Protein AF-0000000071358044 (afdb_homodimer)

Foldseek 3Di:
DDDPVNLVLLQVLLDVVSCVVVQKFKAAALQQVVLLLVFPWAWAEKEFAPVQCVVPVVSVVPDPYDYHYDQQVSRCSRDVDVTGHTIMIMTGHDDADDDAWDALAEEEEEAQAADLLLLLLLLLLCVVLVHAEYEYEPNHHDCRNRSSSVNVSSSSRRHHYDYDHVLVSLVVHPFAEEFEDQPFAELVPDDDDSTYYYYWYYQPPTNDPSCVVSHRGYYYHDDDDDDPDDGRSVRSNVNSVSSSVNVD/DDDPVNLVLLQVLLDVVSCVVVQKFKAAALQQVVLLLVFPWAWAEKEFAPVQCVVPVVSVVPDPYDYHYDQQVSRCSRDVDVTGHTIMIMTGHDDADDDAWDALAEEEEEAQAADLLLLLLLLLLCVVLVHAEYEYEPNHHDCRNRSSSVNVSSSSRRHHYDYDHVLVSLVVHPFAEEFEDQPFAELVPDDDDSTYYYYWYYQPPTNDPSCVVSHRGYYYHDDDDDDPDDGRSVRSNVNSVSSSVNVD

Structure (mmCIF, N/CA/C/O backbone):
data_AF-0000000071358044-model_v1
#
loop_
_entity.id
_entity.type
_entity.pdbx_description
1 polymer 'RNA methyltransferase'
#
loop_
_atom_site.group_PDB
_atom_site.id
_atom_site.type_symbol
_atom_site.label_atom_id
_atom_site.label_alt_id
_atom_site.label_comp_id
_atom_site.label_asym_id
_atom_site.label_entity_id
_atom_site.label_seq_id
_atom_site.pdbx_PDB_ins_code
_atom_site.Cartn_x
_atom_site.Cartn_y
_atom_site.Cartn_z
_atom_site.occupancy
_atom_site.B_iso_or_equiv
_atom_site.auth_seq_id
_atom_site.auth_comp_id
_atom_site.auth_asym_id
_atom_site.auth_atom_id
_atom_site.pdbx_PDB_model_num
ATOM 1 N N . MET A 1 1 ? 28.906 -25.094 -10.055 1 70.31 1 MET A N 1
ATOM 2 C CA . MET A 1 1 ? 28.953 -23.656 -10.305 1 70.31 1 MET A CA 1
ATOM 3 C C . MET A 1 1 ? 27.906 -23.266 -11.352 1 70.31 1 MET A C 1
ATOM 5 O O . MET A 1 1 ? 27.672 -23.984 -12.32 1 70.31 1 MET A O 1
ATOM 9 N N . ILE A 1 2 ? 27.078 -22.25 -11.047 1 87.25 2 ILE A N 1
ATOM 10 C CA . ILE A 1 2 ? 26.047 -21.797 -11.984 1 87.25 2 ILE A CA 1
ATOM 11 C C . ILE A 1 2 ? 26.719 -21.203 -13.227 1 87.25 2 ILE A C 1
ATOM 13 O O . ILE A 1 2 ? 27.641 -20.406 -13.109 1 87.25 2 ILE A O 1
ATOM 17 N N . SER A 1 3 ? 26.312 -21.625 -14.375 1 88.81 3 SER A N 1
ATOM 18 C CA . SER A 1 3 ? 26.922 -21.141 -15.609 1 88.81 3 SER A CA 1
ATOM 19 C C . SER A 1 3 ? 26.594 -19.672 -15.836 1 88.81 3 SER A C 1
ATOM 21 O O . SER A 1 3 ? 25.562 -19.172 -15.383 1 88.81 3 SER A O 1
ATOM 23 N N . LYS A 1 4 ? 27.5 -18.938 -16.516 1 89.81 4 LYS A N 1
ATOM 24 C CA . LYS A 1 4 ? 27.297 -17.547 -16.875 1 89.81 4 LYS A CA 1
ATOM 25 C C . LYS A 1 4 ? 26.047 -17.391 -17.75 1 89.81 4 LYS A C 1
ATOM 27 O O . LYS A 1 4 ? 25.328 -16.406 -17.656 1 89.81 4 LYS A O 1
ATOM 32 N N . ASN A 1 5 ? 25.844 -18.406 -18.562 1 92.31 5 ASN A N 1
ATOM 33 C CA . ASN A 1 5 ? 24.703 -18.391 -19.453 1 92.31 5 ASN A CA 1
ATOM 34 C C . ASN A 1 5 ? 23.391 -18.453 -18.688 1 92.31 5 ASN A C 1
ATOM 36 O O . ASN A 1 5 ? 22.422 -17.766 -19.031 1 92.31 5 ASN A O 1
ATOM 40 N N . THR A 1 6 ? 23.344 -19.281 -17.75 1 92.56 6 THR A N 1
ATOM 41 C CA . THR A 1 6 ? 22.141 -19.391 -16.922 1 92.56 6 THR A CA 1
ATOM 42 C C . THR A 1 6 ? 21.859 -18.078 -16.203 1 92.56 6 THR A C 1
ATOM 44 O O . THR A 1 6 ? 20.719 -17.625 -16.172 1 92.56 6 THR A O 1
ATOM 47 N N . LEU A 1 7 ? 22.906 -17.484 -15.703 1 94.25 7 LEU A N 1
ATOM 48 C CA . LEU A 1 7 ? 22.766 -16.203 -15.016 1 94.25 7 LEU A CA 1
ATOM 49 C C . LEU A 1 7 ? 22.266 -15.125 -15.961 1 94.25 7 LEU A C 1
ATOM 51 O O . LEU A 1 7 ? 21.391 -14.336 -15.609 1 94.25 7 LEU A O 1
ATOM 55 N N . LYS A 1 8 ? 22.844 -15.062 -17.141 1 94.69 8 LYS A N 1
ATOM 56 C CA . LYS A 1 8 ? 22.422 -14.094 -18.141 1 94.69 8 LYS A CA 1
ATOM 57 C C . LYS A 1 8 ? 20.969 -14.32 -18.562 1 94.69 8 LYS A C 1
ATOM 59 O O . LYS A 1 8 ? 20.234 -13.359 -18.766 1 94.69 8 LYS A O 1
ATOM 64 N N . PHE A 1 9 ? 20.688 -15.578 -18.703 1 96.56 9 PHE A N 1
ATOM 65 C CA . PHE A 1 9 ? 19.328 -15.938 -19.031 1 96.56 9 PHE A CA 1
ATOM 66 C C . PHE A 1 9 ? 18.359 -15.406 -17.984 1 96.56 9 PHE A C 1
ATOM 68 O O . PHE A 1 9 ? 17.391 -14.719 -18.328 1 96.56 9 PHE A O 1
ATOM 75 N N . ILE A 1 10 ? 18.609 -15.617 -16.734 1 96.94 10 ILE A N 1
ATOM 76 C CA . ILE A 1 10 ? 17.734 -15.203 -15.648 1 96.94 10 ILE A CA 1
ATOM 77 C C . ILE A 1 10 ? 17.656 -13.68 -15.602 1 96.94 10 ILE A C 1
ATOM 79 O O . ILE A 1 10 ? 16.578 -13.109 -15.445 1 96.94 10 ILE A O 1
ATOM 83 N N . LYS A 1 11 ? 18.75 -13.055 -15.797 1 96.06 11 LYS A N 1
ATOM 84 C CA . LYS A 1 11 ? 18.812 -11.602 -15.797 1 96.06 11 LYS A CA 1
ATOM 85 C C . LYS A 1 11 ? 17.938 -11.023 -16.922 1 96.06 11 LYS A C 1
ATOM 87 O O . LYS A 1 11 ? 17.297 -9.992 -16.734 1 96.06 11 LYS A O 1
ATOM 92 N N . SER A 1 12 ? 17.922 -11.695 -18.047 1 97.62 12 SER A N 1
ATOM 93 C CA . SER A 1 12 ? 17.141 -11.211 -19.188 1 97.62 12 SER A CA 1
ATOM 94 C C . SER A 1 12 ? 15.641 -11.227 -18.891 1 97.62 12 SER A C 1
ATOM 96 O O . SER A 1 12 ? 14.883 -10.445 -19.453 1 97.62 12 SER A O 1
ATOM 98 N N . LEU A 1 13 ? 15.203 -12.094 -17.984 1 98.25 13 LEU A N 1
ATOM 99 C CA . LEU A 1 13 ? 13.789 -12.266 -17.656 1 98.25 13 LEU A CA 1
ATOM 100 C C . LEU A 1 13 ? 13.273 -11.07 -16.859 1 98.25 13 LEU A C 1
ATOM 102 O O . LEU A 1 13 ? 12.07 -10.969 -16.594 1 98.25 13 LEU A O 1
ATOM 106 N N . GLN A 1 14 ? 14.125 -10.148 -16.453 1 97.5 14 GLN A N 1
ATOM 107 C CA . GLN A 1 14 ? 13.695 -8.906 -15.82 1 97.5 14 GLN A CA 1
ATOM 108 C C . GLN A 1 14 ? 12.914 -8.039 -16.797 1 97.5 14 GLN A C 1
ATOM 110 O O . GLN A 1 14 ? 12.102 -7.207 -16.375 1 97.5 14 GLN A O 1
ATOM 115 N N . GLN A 1 15 ? 13.195 -8.297 -18.094 1 97.25 15 GLN A N 1
ATOM 116 C CA . GLN A 1 15 ? 12.523 -7.531 -19.141 1 97.25 15 GLN A CA 1
ATOM 117 C C . GLN A 1 15 ? 11.297 -8.281 -19.656 1 97.25 15 GLN A C 1
ATOM 119 O O . GLN A 1 15 ? 11.375 -9.469 -19.969 1 97.25 15 GLN A O 1
ATOM 124 N N . LYS A 1 16 ? 10.266 -7.609 -19.766 1 97 16 LYS A N 1
ATOM 125 C CA . LYS A 1 16 ? 9 -8.195 -20.203 1 97 16 LYS A CA 1
ATOM 126 C C . LYS A 1 16 ? 9.172 -8.906 -21.547 1 97 16 LYS A C 1
ATOM 128 O O . LYS A 1 16 ? 8.648 -10.008 -21.734 1 97 16 LYS A O 1
ATOM 133 N N . LYS A 1 17 ? 9.852 -8.273 -22.422 1 97.31 17 LYS A N 1
ATOM 134 C CA . LYS A 1 17 ? 10.047 -8.812 -23.766 1 97.31 17 LYS A CA 1
ATOM 135 C C . LYS A 1 17 ? 10.648 -10.219 -23.703 1 97.31 17 LYS A C 1
ATOM 137 O O . LYS A 1 17 ? 10.234 -11.102 -24.469 1 97.31 17 LYS A O 1
ATOM 142 N N . PHE A 1 18 ? 11.586 -10.453 -22.875 1 98.19 18 PHE A N 1
ATOM 143 C CA . PHE A 1 18 ? 12.258 -11.742 -22.797 1 98.19 18 PHE A CA 1
ATOM 144 C C . PHE A 1 18 ? 11.406 -12.758 -22.062 1 98.19 18 PHE A C 1
ATOM 146 O O . PHE A 1 18 ? 11.438 -13.953 -22.359 1 98.19 18 PHE A O 1
ATOM 153 N N . ARG A 1 19 ? 10.625 -12.328 -21.047 1 98.38 19 ARG A N 1
ATOM 154 C CA . ARG A 1 19 ? 9.688 -13.242 -20.406 1 98.38 19 ARG A CA 1
ATOM 155 C C . ARG A 1 19 ? 8.695 -13.812 -21.422 1 98.38 19 ARG A C 1
ATOM 157 O O . ARG A 1 19 ? 8.414 -15.016 -21.406 1 98.38 19 ARG A O 1
ATOM 164 N N . LYS A 1 20 ? 8.195 -12.953 -22.234 1 96.88 20 LYS A N 1
ATOM 165 C CA . LYS A 1 20 ? 7.25 -13.391 -23.266 1 96.88 20 LYS A CA 1
ATOM 166 C C . LYS A 1 20 ? 7.914 -14.32 -24.266 1 96.88 20 LYS A C 1
ATOM 168 O O . LYS A 1 20 ? 7.355 -15.359 -24.625 1 96.88 20 LYS A O 1
ATOM 173 N N . LEU A 1 21 ? 9.125 -13.906 -24.734 1 97.81 21 LEU A N 1
ATOM 174 C CA . LEU A 1 21 ? 9.867 -14.68 -25.719 1 97.81 21 LEU A CA 1
ATOM 175 C C . LEU A 1 21 ? 10.18 -16.078 -25.203 1 97.81 21 LEU A C 1
ATOM 177 O O . LEU A 1 21 ? 9.984 -17.062 -25.906 1 97.81 21 LEU A O 1
ATOM 181 N N . GLU A 1 22 ? 10.656 -16.172 -23.984 1 97.75 22 GLU A N 1
ATOM 182 C CA . GLU A 1 22 ? 11.117 -17.422 -23.406 1 97.75 22 GLU A CA 1
ATOM 183 C C . GLU A 1 22 ? 9.984 -18.172 -22.688 1 97.75 22 GLU A C 1
ATOM 185 O O . GLU A 1 22 ? 10.148 -19.312 -22.281 1 97.75 22 GLU A O 1
ATOM 190 N N . ARG A 1 23 ? 8.867 -17.484 -22.531 1 98.12 23 ARG A N 1
ATOM 191 C CA . ARG A 1 23 ? 7.727 -18 -21.766 1 98.12 23 ARG A CA 1
ATOM 192 C C . ARG A 1 23 ? 8.156 -18.469 -20.391 1 98.12 23 ARG A C 1
ATOM 194 O O . ARG A 1 23 ? 7.844 -19.578 -19.969 1 98.12 23 ARG A O 1
ATOM 201 N N . ALA A 1 24 ? 8.883 -17.547 -19.75 1 98.62 24 ALA A N 1
ATOM 202 C CA . ALA A 1 24 ? 9.438 -17.859 -18.438 1 98.62 24 ALA A CA 1
ATOM 203 C C . ALA A 1 24 ? 9.547 -16.594 -17.578 1 98.62 24 ALA A C 1
ATOM 205 O O . ALA A 1 24 ? 9.602 -15.484 -18.109 1 98.62 24 ALA A O 1
ATOM 206 N N . PHE A 1 25 ? 9.508 -16.797 -16.297 1 98.75 25 PHE A N 1
ATOM 207 C CA . PHE A 1 25 ? 9.719 -15.734 -15.328 1 98.75 25 PHE A CA 1
ATOM 208 C C . PHE A 1 25 ? 10.477 -16.266 -14.109 1 98.75 25 PHE A C 1
ATOM 210 O O . PHE A 1 25 ? 10.75 -17.453 -14.016 1 98.75 25 PHE A O 1
ATOM 217 N N . PHE A 1 26 ? 10.898 -15.383 -13.242 1 98.62 26 PHE A N 1
ATOM 218 C CA . PHE A 1 26 ? 11.57 -15.852 -12.031 1 98.62 26 PHE A CA 1
ATOM 219 C C . PHE A 1 26 ? 11 -15.172 -10.797 1 98.62 26 PHE A C 1
ATOM 221 O O . PHE A 1 26 ? 10.391 -14.102 -10.891 1 98.62 26 PHE A O 1
ATOM 228 N N . VAL A 1 27 ? 11.117 -15.82 -9.68 1 98.75 27 VAL A N 1
ATOM 229 C CA . VAL A 1 27 ? 10.836 -15.258 -8.367 1 98.75 27 VAL A CA 1
ATOM 230 C C . VAL A 1 27 ? 12.055 -15.422 -7.461 1 98.75 27 VAL A C 1
ATOM 232 O O . VAL A 1 27 ? 12.906 -16.281 -7.699 1 98.75 27 VAL A O 1
ATOM 235 N N . GLU A 1 28 ? 12.125 -14.602 -6.551 1 98.44 28 GLU A N 1
ATOM 236 C CA . GLU A 1 28 ? 13.297 -14.617 -5.684 1 98.44 28 GLU A CA 1
ATOM 237 C C . GLU A 1 28 ? 12.914 -14.367 -4.23 1 98.44 28 GLU A C 1
ATOM 239 O O . GLU A 1 28 ? 11.836 -13.836 -3.951 1 98.44 28 GLU A O 1
ATOM 244 N N . GLY A 1 29 ? 13.797 -14.766 -3.309 1 98 29 GLY A N 1
ATOM 245 C CA . GLY A 1 29 ? 13.555 -14.672 -1.878 1 98 29 GLY A CA 1
ATOM 246 C C . GLY A 1 29 ? 12.906 -15.914 -1.302 1 98 29 GLY A C 1
ATOM 247 O O . GLY A 1 29 ? 12.203 -16.641 -2.01 1 98 29 GLY A O 1
ATOM 248 N N . SER A 1 30 ? 13.062 -16.141 -0.048 1 97.5 30 SER A N 1
ATOM 249 C CA . SER A 1 30 ? 12.617 -17.359 0.609 1 97.5 30 SER A CA 1
ATOM 250 C C . SER A 1 30 ? 11.109 -17.547 0.464 1 97.5 30 SER A C 1
ATOM 252 O O . SER A 1 30 ? 10.641 -18.609 0.072 1 97.5 30 SER A O 1
ATOM 254 N N . LYS A 1 31 ? 10.32 -16.547 0.638 1 96.38 31 LYS A N 1
ATOM 255 C CA . LYS A 1 31 ? 8.867 -16.656 0.648 1 96.38 31 LYS A CA 1
ATOM 256 C C . LYS A 1 31 ? 8.328 -16.984 -0.738 1 96.38 31 LYS A C 1
ATOM 258 O O . LYS A 1 31 ? 7.629 -18 -0.909 1 96.38 31 LYS A O 1
ATOM 263 N N . ASN A 1 32 ? 8.68 -16.188 -1.739 1 98.38 32 ASN A N 1
ATOM 264 C CA . ASN A 1 32 ? 8.164 -16.375 -3.088 1 98.38 32 ASN A CA 1
ATOM 265 C C . ASN A 1 32 ? 8.625 -17.703 -3.682 1 98.38 32 ASN A C 1
ATOM 267 O O . ASN A 1 32 ? 7.844 -18.406 -4.332 1 98.38 32 ASN A O 1
ATOM 271 N N . VAL A 1 33 ? 9.859 -18.094 -3.41 1 98.5 33 VAL A N 1
ATOM 272 C CA . VAL A 1 33 ? 10.398 -19.328 -3.961 1 98.5 33 VAL A CA 1
ATOM 273 C C . VAL A 1 33 ? 9.719 -20.531 -3.295 1 98.5 33 VAL A C 1
ATOM 275 O O . VAL A 1 33 ? 9.305 -21.469 -3.973 1 98.5 33 VAL A O 1
ATOM 278 N N . THR A 1 34 ? 9.594 -20.469 -1.967 1 97.94 34 THR A N 1
ATOM 279 C CA . THR A 1 34 ? 8.961 -21.578 -1.256 1 97.94 34 THR A CA 1
ATOM 280 C C . THR A 1 34 ? 7.516 -21.766 -1.713 1 97.94 34 THR A C 1
ATOM 282 O O . THR A 1 34 ? 7.07 -22.891 -1.938 1 97.94 34 THR A O 1
ATOM 285 N N . GLU A 1 35 ? 6.812 -20.703 -1.935 1 97.81 35 GLU A N 1
ATOM 286 C CA . GLU A 1 35 ? 5.414 -20.766 -2.338 1 97.81 35 GLU A CA 1
ATOM 287 C C . GLU A 1 35 ? 5.27 -21.328 -3.748 1 97.81 35 GLU A C 1
ATOM 289 O O . GLU A 1 35 ? 4.375 -22.141 -4.012 1 97.81 35 GLU A O 1
ATOM 294 N N . ILE A 1 36 ? 6.145 -20.906 -4.645 1 98 36 ILE A N 1
ATOM 295 C CA . ILE A 1 36 ? 5.988 -21.375 -6.012 1 98 36 ILE A CA 1
ATOM 296 C C . ILE A 1 36 ? 6.34 -22.859 -6.094 1 98 36 ILE A C 1
ATOM 298 O O . ILE A 1 36 ? 5.734 -23.609 -6.863 1 98 36 ILE A O 1
ATOM 302 N N . LEU A 1 37 ? 7.27 -23.312 -5.266 1 97.44 37 LEU A N 1
ATOM 303 C CA . LEU A 1 37 ? 7.664 -24.719 -5.262 1 97.44 37 LEU A CA 1
ATOM 304 C C . LEU A 1 37 ? 6.52 -25.609 -4.773 1 97.44 37 LEU A C 1
ATOM 306 O O . LEU A 1 37 ? 6.469 -26.797 -5.094 1 97.44 37 LEU A O 1
ATOM 310 N N . LYS A 1 38 ? 5.617 -25.016 -4.012 1 96.19 38 LYS A N 1
ATOM 311 C CA . LYS A 1 38 ? 4.473 -25.75 -3.48 1 96.19 38 LYS A CA 1
ATOM 312 C C . LYS A 1 38 ? 3.252 -25.594 -4.383 1 96.19 38 LYS A C 1
ATOM 314 O O . LYS A 1 38 ? 2.188 -26.156 -4.098 1 96.19 38 LYS A O 1
ATOM 319 N N . SER A 1 39 ? 3.381 -24.891 -5.379 1 96.62 39 SER A N 1
ATOM 320 C CA . SER A 1 39 ? 2.264 -24.562 -6.258 1 96.62 39 SER A CA 1
ATOM 321 C C . SER A 1 39 ? 2.242 -25.484 -7.48 1 96.62 39 SER A C 1
ATOM 323 O O . SER A 1 39 ? 2.994 -26.453 -7.551 1 96.62 39 SER A O 1
ATOM 325 N N . ASP A 1 40 ? 1.363 -25.125 -8.453 1 95.69 40 ASP A N 1
ATOM 326 C CA . ASP A 1 40 ? 1.247 -25.938 -9.656 1 95.69 40 ASP A CA 1
ATOM 327 C C . ASP A 1 40 ? 2.037 -25.328 -10.812 1 95.69 40 ASP A C 1
ATOM 329 O O . ASP A 1 40 ? 1.922 -25.781 -11.953 1 95.69 40 ASP A O 1
ATOM 333 N N . PHE A 1 41 ? 2.836 -24.328 -10.508 1 97.31 41 PHE A N 1
ATOM 334 C CA . PHE A 1 41 ? 3.729 -23.797 -11.531 1 97.31 41 PHE A CA 1
ATOM 335 C C . PHE A 1 41 ? 4.801 -24.812 -11.891 1 97.31 41 PHE A C 1
ATOM 337 O O . PHE A 1 41 ? 5.285 -25.547 -11.023 1 97.31 41 PHE A O 1
ATOM 344 N N . LYS A 1 42 ? 5.16 -24.812 -13.109 1 96.94 42 LYS A N 1
ATOM 345 C CA . LYS A 1 42 ? 6.277 -25.656 -13.531 1 96.94 42 LYS A CA 1
ATOM 346 C C . LYS A 1 42 ? 7.609 -24.938 -13.344 1 96.94 42 LYS A C 1
ATOM 348 O O . LYS A 1 42 ? 7.984 -24.094 -14.164 1 96.94 42 LYS A O 1
ATOM 353 N N . VAL A 1 43 ? 8.328 -25.312 -12.359 1 97.44 43 VAL A N 1
ATOM 354 C CA . VAL A 1 43 ? 9.633 -24.719 -12.07 1 97.44 43 VAL A CA 1
ATOM 355 C C . VAL A 1 43 ? 10.711 -25.438 -12.875 1 97.44 43 VAL A C 1
ATOM 357 O O . VAL A 1 43 ? 10.781 -26.672 -12.859 1 97.44 43 VAL A O 1
ATOM 360 N N . THR A 1 44 ? 11.547 -24.656 -13.562 1 95.75 44 THR A N 1
ATOM 361 C CA . THR A 1 44 ? 12.547 -25.266 -14.438 1 95.75 44 THR A CA 1
ATOM 362 C C . THR A 1 44 ? 13.938 -25.188 -13.797 1 95.75 44 THR A C 1
ATOM 364 O O . THR A 1 44 ? 14.781 -26.047 -14.039 1 95.75 44 THR A O 1
ATOM 367 N N . HIS A 1 45 ? 14.25 -24.125 -13.094 1 95.44 45 HIS A N 1
ATOM 368 C CA . HIS A 1 45 ? 15.523 -23.938 -12.406 1 95.44 45 HIS A CA 1
ATOM 369 C C . HIS A 1 45 ? 15.312 -23.422 -10.984 1 95.44 45 HIS A C 1
ATOM 371 O O . HIS A 1 45 ? 14.414 -22.609 -10.734 1 95.44 45 HIS A O 1
ATOM 377 N N . LEU A 1 46 ? 16.094 -23.969 -10.117 1 97.56 46 LEU A N 1
ATOM 378 C CA . LEU A 1 46 ? 16.156 -23.469 -8.75 1 97.56 46 LEU A CA 1
ATOM 379 C C . LEU A 1 46 ? 17.594 -23.188 -8.336 1 97.56 46 LEU A C 1
ATOM 381 O O . LEU A 1 46 ? 18.422 -24.094 -8.305 1 97.56 46 LEU A O 1
ATOM 385 N N . LEU A 1 47 ? 17.891 -21.953 -8.156 1 98.06 47 LEU A N 1
ATOM 386 C CA . LEU A 1 47 ? 19.141 -21.531 -7.559 1 98.06 47 LEU A CA 1
ATOM 387 C C . LEU A 1 47 ? 18.969 -21.25 -6.07 1 98.06 47 LEU A C 1
ATOM 389 O O . LEU A 1 47 ? 18.109 -20.438 -5.68 1 98.06 47 LEU A O 1
ATOM 393 N N . ALA A 1 48 ? 19.766 -21.906 -5.234 1 98.12 48 ALA A N 1
ATOM 394 C CA . ALA A 1 48 ? 19.531 -21.75 -3.801 1 98.12 48 ALA A CA 1
ATOM 395 C C . ALA A 1 48 ? 20.844 -21.812 -3.021 1 98.12 48 ALA A C 1
ATOM 397 O O . ALA A 1 48 ? 21.781 -22.5 -3.432 1 98.12 48 ALA A O 1
ATOM 398 N N . THR A 1 49 ? 20.844 -21.125 -1.961 1 98.25 49 THR A N 1
ATOM 399 C CA . THR A 1 49 ? 22 -21.203 -1.063 1 98.25 49 THR A CA 1
ATOM 400 C C . THR A 1 49 ? 21.984 -22.5 -0.282 1 98.25 49 THR A C 1
ATOM 402 O O . THR A 1 49 ? 20.953 -23.156 -0.155 1 98.25 49 THR A O 1
ATOM 405 N N . GLU A 1 50 ? 23.156 -22.75 0.217 1 97.31 50 GLU A N 1
ATOM 406 C CA . GLU A 1 50 ? 23.266 -23.938 1.066 1 97.31 50 GLU A CA 1
ATOM 407 C C . GLU A 1 50 ? 22.328 -23.844 2.27 1 97.31 50 GLU A C 1
ATOM 409 O O . GLU A 1 50 ? 21.703 -24.828 2.66 1 97.31 50 GLU A O 1
ATOM 414 N N . LYS A 1 51 ? 22.25 -22.719 2.826 1 97.69 51 LYS A N 1
ATOM 415 C CA . LYS A 1 51 ? 21.391 -22.484 3.98 1 97.69 51 LYS A CA 1
ATOM 416 C C . LYS A 1 51 ? 19.938 -22.766 3.646 1 97.69 51 LYS A C 1
ATOM 418 O O . LYS A 1 51 ? 19.25 -23.484 4.387 1 97.69 51 LYS A O 1
ATOM 423 N N . TYR A 1 52 ? 19.469 -22.312 2.594 1 98.12 52 TYR A N 1
ATOM 424 C CA . TYR A 1 52 ? 18.078 -22.531 2.168 1 98.12 52 TYR A CA 1
ATOM 425 C C . TYR A 1 52 ? 17.812 -24 1.903 1 98.12 52 TYR A C 1
ATOM 427 O O . TYR A 1 52 ? 16.766 -24.531 2.312 1 98.12 52 TYR A O 1
ATOM 435 N N . ILE A 1 53 ? 18.734 -24.641 1.194 1 97.06 53 ILE A N 1
ATOM 436 C CA . ILE A 1 53 ? 18.594 -26.047 0.859 1 97.06 53 ILE A CA 1
ATOM 437 C C . ILE A 1 53 ? 18.484 -26.875 2.139 1 97.06 53 ILE A C 1
ATOM 439 O O . ILE A 1 53 ? 17.625 -27.75 2.246 1 97.06 53 ILE A O 1
ATOM 443 N N . SER A 1 54 ? 19.312 -26.516 3.064 1 97.06 54 SER A N 1
ATOM 444 C CA . SER A 1 54 ? 19.312 -27.234 4.328 1 97.06 54 SER A CA 1
ATOM 445 C C . SER A 1 54 ? 18.031 -27 5.113 1 97.06 54 SER A C 1
ATOM 447 O O . SER A 1 54 ? 17.438 -27.938 5.656 1 97.06 54 SER A O 1
ATOM 449 N N . GLU A 1 55 ? 17.562 -25.828 5.168 1 97.25 55 GLU A N 1
ATOM 450 C CA . GLU A 1 55 ? 16.375 -25.438 5.926 1 97.25 55 GLU A CA 1
ATOM 451 C C . GLU A 1 55 ? 15.109 -26.016 5.305 1 97.25 55 GLU A C 1
ATOM 453 O O . GLU A 1 55 ? 14.102 -26.188 5.988 1 97.25 55 GLU A O 1
ATOM 458 N N . HIS A 1 56 ? 15.195 -26.266 4.004 1 97.38 56 HIS A N 1
ATOM 459 C CA . HIS A 1 56 ? 14.023 -26.766 3.299 1 97.38 56 HIS A CA 1
ATOM 460 C C . HIS A 1 56 ? 14.289 -28.156 2.699 1 97.38 56 HIS A C 1
ATOM 462 O O . HIS A 1 56 ? 13.812 -28.453 1.604 1 97.38 56 HIS A O 1
ATOM 468 N N . HIS A 1 57 ? 15.055 -28.891 3.312 1 94.75 57 HIS A N 1
ATOM 469 C CA . HIS A 1 57 ? 15.516 -30.188 2.826 1 94.75 57 HIS A CA 1
ATOM 470 C C . HIS A 1 57 ? 14.336 -31.078 2.438 1 94.75 57 HIS A C 1
ATOM 472 O O . HIS A 1 57 ? 14.383 -31.766 1.417 1 94.75 57 HIS A O 1
ATOM 478 N N . GLY A 1 58 ? 13.305 -31.156 3.209 1 94.38 58 GLY A N 1
ATOM 479 C CA . GLY A 1 58 ? 12.133 -31.953 2.898 1 94.38 58 GLY A CA 1
ATOM 480 C C . GLY A 1 58 ? 11.477 -31.562 1.585 1 94.38 58 GLY A C 1
ATOM 481 O O . GLY A 1 58 ? 11.148 -32.438 0.773 1 94.38 58 GLY A O 1
ATOM 482 N N . LEU A 1 59 ? 11.289 -30.312 1.43 1 94.19 59 LEU A N 1
ATOM 483 C CA . LEU A 1 59 ? 10.711 -29.797 0.197 1 94.19 59 LEU A CA 1
ATOM 484 C C . LEU A 1 59 ? 11.617 -30.078 -0.996 1 94.19 59 LEU A C 1
ATOM 486 O O . LEU A 1 59 ? 11.141 -30.484 -2.057 1 94.19 59 LEU A O 1
ATOM 490 N N . MET A 1 60 ? 12.891 -29.938 -0.812 1 91 60 MET A N 1
ATOM 491 C CA . MET A 1 60 ? 13.875 -30.109 -1.872 1 91 60 MET A CA 1
ATOM 492 C C . MET A 1 60 ? 13.898 -31.547 -2.359 1 91 60 MET A C 1
ATOM 494 O O . MET A 1 60 ? 14.047 -31.812 -3.557 1 91 60 MET A O 1
ATOM 498 N N . SER A 1 61 ? 13.758 -32.406 -1.482 1 90.88 61 SER A N 1
ATOM 499 C CA . SER A 1 61 ? 13.883 -33.812 -1.783 1 90.88 61 SER A CA 1
ATOM 500 C C . SER A 1 61 ? 12.711 -34.312 -2.619 1 90.88 61 SER A C 1
ATOM 502 O O . SER A 1 61 ? 12.789 -35.375 -3.256 1 90.88 61 SER A O 1
ATOM 504 N N . GLN A 1 62 ? 11.703 -33.562 -2.625 1 90.56 62 GLN A N 1
ATOM 505 C CA . GLN A 1 62 ? 10.492 -33.969 -3.311 1 90.56 62 GLN A CA 1
ATOM 506 C C . GLN A 1 62 ? 10.383 -33.344 -4.688 1 90.56 62 GLN A C 1
ATOM 508 O O . GLN A 1 62 ? 9.492 -33.688 -5.473 1 90.56 62 GLN A O 1
ATOM 513 N N . LEU A 1 63 ? 11.258 -32.469 -4.902 1 89.94 63 LEU A N 1
ATOM 514 C CA . LEU A 1 63 ? 11.148 -31.688 -6.129 1 89.94 63 LEU A CA 1
ATOM 515 C C . LEU A 1 63 ? 11.805 -32.406 -7.297 1 89.94 63 LEU A C 1
ATOM 517 O O . LEU A 1 63 ? 12.844 -33.062 -7.125 1 89.94 63 LEU A O 1
ATOM 521 N N . ASP A 1 64 ? 11.141 -32.375 -8.406 1 88 64 ASP A N 1
ATOM 522 C CA . ASP A 1 64 ? 11.711 -32.875 -9.656 1 88 64 ASP A CA 1
ATOM 523 C C . ASP A 1 64 ? 12.266 -31.734 -10.5 1 88 64 ASP A C 1
ATOM 525 O O . ASP A 1 64 ? 11.828 -31.531 -11.633 1 88 64 ASP A O 1
ATOM 529 N N . VAL A 1 65 ? 13.172 -30.906 -9.93 1 89.5 65 VAL A N 1
ATOM 530 C CA . VAL A 1 65 ? 13.758 -29.766 -10.625 1 89.5 65 VAL A CA 1
ATOM 531 C C . VAL A 1 65 ? 15.266 -29.734 -10.367 1 89.5 65 VAL A C 1
ATOM 533 O O . VAL A 1 65 ? 15.742 -30.266 -9.359 1 89.5 65 VAL A O 1
ATOM 536 N N . GLU A 1 66 ? 15.984 -29.219 -11.328 1 87.06 66 GLU A N 1
ATOM 537 C CA . GLU A 1 66 ? 17.422 -29 -11.148 1 87.06 66 GLU A CA 1
ATOM 538 C C . GLU A 1 66 ? 17.688 -27.969 -10.055 1 87.06 66 GLU A C 1
ATOM 540 O O . GLU A 1 66 ? 17.234 -26.828 -10.141 1 87.06 66 GLU A O 1
ATOM 545 N N . ILE A 1 67 ? 18.359 -28.422 -9.055 1 93.62 67 ILE A N 1
ATOM 546 C CA . ILE A 1 67 ? 18.75 -27.531 -7.98 1 93.62 67 ILE A CA 1
ATOM 547 C C . ILE A 1 67 ? 20.219 -27.156 -8.125 1 93.62 67 ILE A C 1
ATOM 549 O O . ILE A 1 67 ? 21.094 -28.031 -8.141 1 93.62 67 ILE A O 1
ATOM 553 N N . LEU A 1 68 ? 20.438 -25.891 -8.289 1 95.31 68 LEU A N 1
ATOM 554 C CA . LEU A 1 68 ? 21.797 -25.391 -8.398 1 95.31 68 LEU A CA 1
ATOM 555 C C . LEU A 1 68 ? 22.188 -24.609 -7.148 1 95.31 68 LEU A C 1
ATOM 557 O O . LEU A 1 68 ? 21.562 -23.594 -6.82 1 95.31 68 LEU A O 1
ATOM 561 N N . GLU A 1 69 ? 23.203 -25.125 -6.488 1 96.5 69 GLU A N 1
ATOM 562 C CA . GLU A 1 69 ? 23.688 -24.359 -5.344 1 96.5 69 GLU A CA 1
ATOM 563 C C . GLU A 1 69 ? 24.297 -23.031 -5.789 1 96.5 69 GLU A C 1
ATOM 565 O O . GLU A 1 69 ? 25.094 -23 -6.734 1 96.5 69 GLU A O 1
ATOM 570 N N . ALA A 1 70 ? 23.859 -22 -5.113 1 97.44 70 ALA A N 1
ATOM 571 C CA . ALA A 1 70 ? 24.312 -20.656 -5.492 1 97.44 70 ALA A CA 1
ATOM 572 C C . ALA A 1 70 ? 24.719 -19.859 -4.266 1 97.44 70 ALA A C 1
ATOM 574 O O . ALA A 1 70 ? 24.219 -20.078 -3.166 1 97.44 70 ALA A O 1
ATOM 575 N N . SER A 1 71 ? 25.719 -18.906 -4.449 1 97.19 71 SER A N 1
ATOM 576 C CA . SER A 1 71 ? 26.078 -17.953 -3.4 1 97.19 71 SER A CA 1
ATOM 577 C C . SER A 1 71 ? 25.125 -16.766 -3.373 1 97.19 71 SER A C 1
ATOM 579 O O . SER A 1 71 ? 24.453 -16.484 -4.371 1 97.19 71 SER A O 1
ATOM 581 N N . PRO A 1 72 ? 25.078 -16.109 -2.23 1 97.69 72 PRO A N 1
ATOM 582 C CA . PRO A 1 72 ? 24.266 -14.883 -2.193 1 97.69 72 PRO A CA 1
ATOM 583 C C . PRO A 1 72 ? 24.672 -13.883 -3.281 1 97.69 72 PRO A C 1
ATOM 585 O O . PRO A 1 72 ? 23.812 -13.219 -3.859 1 97.69 72 PRO A O 1
ATOM 588 N N . LYS A 1 73 ? 25.922 -13.812 -3.564 1 96.38 73 LYS A N 1
ATOM 589 C CA . LYS A 1 73 ? 26.422 -12.906 -4.598 1 96.38 73 LYS A CA 1
ATOM 590 C C . LYS A 1 73 ? 25.859 -13.289 -5.969 1 96.38 73 LYS A C 1
ATOM 592 O O . LYS A 1 73 ? 25.453 -12.422 -6.746 1 96.38 73 LYS A O 1
ATOM 597 N N . GLU A 1 74 ? 25.844 -14.516 -6.262 1 96.31 74 GLU A N 1
ATOM 598 C CA . GLU A 1 74 ? 25.312 -14.992 -7.531 1 96.31 74 GLU A CA 1
ATOM 599 C C . GLU A 1 74 ? 23.812 -14.719 -7.637 1 96.31 74 GLU A C 1
ATOM 601 O O . GLU A 1 74 ? 23.328 -14.32 -8.695 1 96.31 74 GLU A O 1
ATOM 606 N N . LEU A 1 75 ? 23.109 -14.977 -6.535 1 97.5 75 LEU A N 1
ATOM 607 C CA . LEU A 1 75 ? 21.672 -14.719 -6.516 1 97.5 75 LEU A CA 1
ATOM 608 C C . LEU A 1 75 ? 21.391 -13.242 -6.758 1 97.5 75 LEU A C 1
ATOM 610 O O . LEU A 1 75 ? 20.5 -12.898 -7.543 1 97.5 75 LEU A O 1
ATOM 614 N N . ALA A 1 76 ? 22.125 -12.375 -6.078 1 96.56 76 ALA A N 1
ATOM 615 C CA . ALA A 1 76 ? 21.938 -10.938 -6.242 1 96.56 76 ALA A CA 1
ATOM 616 C C . ALA A 1 76 ? 22.25 -10.5 -7.668 1 96.56 76 ALA A C 1
ATOM 618 O O . ALA A 1 76 ? 21.609 -9.594 -8.203 1 96.56 76 ALA A O 1
ATOM 619 N N . ALA A 1 77 ? 23.188 -11.094 -8.297 1 94.94 77 ALA A N 1
ATOM 620 C CA . ALA A 1 77 ? 23.594 -10.766 -9.664 1 94.94 77 ALA A CA 1
ATOM 621 C C . ALA A 1 77 ? 22.516 -11.18 -10.664 1 94.94 77 ALA A C 1
ATOM 623 O O . ALA A 1 77 ? 22.328 -10.516 -11.688 1 94.94 77 ALA A O 1
ATOM 624 N N . ALA A 1 78 ? 21.859 -12.227 -10.352 1 95.62 78 ALA A N 1
ATOM 625 C CA . ALA A 1 78 ? 20.859 -12.773 -11.266 1 95.62 78 ALA A CA 1
ATOM 626 C C . ALA A 1 78 ? 19.516 -12.086 -11.07 1 95.62 78 ALA A C 1
ATOM 628 O O . ALA A 1 78 ? 18.75 -11.945 -12.023 1 95.62 78 ALA A O 1
ATOM 629 N N . GLY A 1 79 ? 19.234 -11.711 -9.898 1 97.06 79 GLY A N 1
ATOM 630 C CA . GLY A 1 79 ? 17.906 -11.227 -9.562 1 97.06 79 GLY A CA 1
ATOM 631 C C . GLY A 1 79 ? 17.812 -9.719 -9.453 1 97.06 79 GLY A C 1
ATOM 632 O O . GLY A 1 79 ? 18.594 -9.008 -10.086 1 97.06 79 GLY A O 1
ATOM 633 N N . THR A 1 80 ? 16.781 -9.258 -8.797 1 97.25 80 THR A N 1
ATOM 634 C CA . THR A 1 80 ? 16.547 -7.824 -8.664 1 97.25 80 THR A CA 1
ATOM 635 C C . THR A 1 80 ? 16.859 -7.355 -7.242 1 97.25 80 THR A C 1
ATOM 637 O O . THR A 1 80 ? 16.938 -6.156 -6.984 1 97.25 80 THR A O 1
ATOM 640 N N . PHE A 1 81 ? 17.078 -8.305 -6.309 1 96.5 81 PHE A N 1
ATOM 641 C CA . PHE A 1 81 ? 17.328 -7.957 -4.918 1 96.5 81 PHE A CA 1
ATOM 642 C C . PHE A 1 81 ? 18.781 -7.508 -4.734 1 96.5 81 PHE A C 1
ATOM 644 O O . PHE A 1 81 ? 19.688 -8.078 -5.328 1 96.5 81 PHE A O 1
ATOM 651 N N . LEU A 1 82 ? 18.906 -6.473 -3.898 1 95.38 82 LEU A N 1
ATOM 652 C CA . LEU A 1 82 ? 20.266 -6.062 -3.553 1 95.38 82 LEU A CA 1
ATOM 653 C C . LEU A 1 82 ? 21 -7.172 -2.807 1 95.38 82 LEU A C 1
ATOM 655 O O . LEU A 1 82 ? 22.203 -7.371 -3 1 95.38 82 LEU A O 1
ATOM 659 N N . THR A 1 83 ? 20.297 -7.855 -1.929 1 95.94 83 THR A N 1
ATOM 660 C CA . THR A 1 83 ? 20.797 -9.008 -1.188 1 95.94 83 THR A CA 1
ATOM 661 C C . THR A 1 83 ? 19.781 -10.141 -1.198 1 95.94 83 THR A C 1
ATOM 663 O O . THR A 1 83 ? 18.578 -9.906 -1.076 1 95.94 83 THR A O 1
ATOM 666 N N . ASN A 1 84 ? 20.25 -11.305 -1.474 1 97.56 84 ASN A N 1
ATOM 667 C CA . ASN A 1 84 ? 19.469 -12.523 -1.475 1 97.56 84 ASN A CA 1
ATOM 668 C C . ASN A 1 84 ? 20.25 -13.703 -0.903 1 97.56 84 ASN A C 1
ATOM 670 O O . ASN A 1 84 ? 21.156 -14.219 -1.554 1 97.56 84 ASN A O 1
ATOM 674 N N . ASP A 1 85 ? 19.859 -14.109 0.277 1 97.69 85 ASP A N 1
ATOM 675 C CA . ASP A 1 85 ? 20.578 -15.195 0.928 1 97.69 85 ASP A CA 1
ATOM 676 C C . ASP A 1 85 ? 19.75 -16.484 0.94 1 97.69 85 ASP A C 1
ATOM 678 O O . ASP A 1 85 ? 20 -17.375 1.75 1 97.69 85 ASP A O 1
ATOM 682 N N . ALA A 1 86 ? 18.766 -16.516 0.113 1 98.38 86 ALA A N 1
ATOM 683 C CA . ALA A 1 86 ? 17.859 -17.656 0.133 1 98.38 86 ALA A CA 1
ATOM 684 C C . ALA A 1 86 ? 17.875 -18.406 -1.203 1 98.38 86 ALA A C 1
ATOM 686 O O . ALA A 1 86 ? 18.703 -19.297 -1.414 1 98.38 86 ALA A O 1
ATOM 687 N N . ALA A 1 87 ? 17.047 -17.828 -2.227 1 98.62 87 ALA A N 1
ATOM 688 C CA . ALA A 1 87 ? 16.922 -18.625 -3.441 1 98.62 87 ALA A CA 1
ATOM 689 C C . ALA A 1 87 ? 16.266 -17.828 -4.562 1 98.62 87 ALA A C 1
ATOM 691 O O . ALA A 1 87 ? 15.766 -16.719 -4.328 1 98.62 87 ALA A O 1
ATOM 692 N N . LEU A 1 88 ? 16.328 -18.297 -5.746 1 98.56 88 LEU A N 1
ATOM 693 C CA . LEU A 1 88 ? 15.711 -17.812 -6.969 1 98.56 88 LEU A CA 1
ATOM 694 C C . LEU A 1 88 ? 15.211 -18.969 -7.828 1 98.56 88 LEU A C 1
ATOM 696 O O . LEU A 1 88 ? 15.938 -19.938 -8.062 1 98.56 88 LEU A O 1
ATOM 700 N N . ALA A 1 89 ? 13.953 -18.875 -8.266 1 98.44 89 ALA A N 1
ATOM 701 C CA . ALA A 1 89 ? 13.375 -19.953 -9.07 1 98.44 89 ALA A CA 1
ATOM 702 C C . ALA A 1 89 ? 12.898 -19.422 -10.422 1 98.44 89 ALA A C 1
ATOM 704 O O . ALA A 1 89 ? 12.328 -18.328 -10.5 1 98.44 89 ALA A O 1
ATOM 705 N N . VAL A 1 90 ? 13.148 -20.141 -11.422 1 98.06 90 VAL A N 1
ATOM 706 C CA . VAL A 1 90 ? 12.633 -19.859 -12.758 1 98.06 90 VAL A CA 1
ATOM 707 C C . VAL A 1 90 ? 11.477 -20.812 -13.078 1 98.06 90 VAL A C 1
ATOM 709 O O . VAL A 1 90 ? 11.57 -22.016 -12.836 1 98.06 90 VAL A O 1
ATOM 712 N N . ALA A 1 91 ? 10.414 -20.25 -13.609 1 98.31 91 ALA A N 1
ATOM 713 C CA . ALA A 1 91 ? 9.242 -21.062 -13.922 1 98.31 91 ALA A CA 1
ATOM 714 C C . ALA A 1 91 ? 8.633 -20.656 -15.258 1 98.31 91 ALA A C 1
ATOM 716 O O . ALA A 1 91 ? 8.961 -19.609 -15.805 1 98.31 91 ALA A O 1
ATOM 717 N N . GLU A 1 92 ? 7.766 -21.5 -15.734 1 98.19 92 GLU A N 1
ATOM 718 C CA . GLU A 1 92 ? 7.066 -21.25 -17 1 98.19 92 GLU A CA 1
ATOM 719 C C . GLU A 1 92 ? 5.84 -20.375 -16.781 1 98.19 92 GLU A C 1
ATOM 721 O O . GLU A 1 92 ? 5.188 -20.453 -15.734 1 98.19 92 GLU A O 1
ATOM 726 N N . LEU A 1 93 ? 5.531 -19.547 -17.766 1 98.12 93 LEU A N 1
ATOM 727 C CA . LEU A 1 93 ? 4.293 -18.781 -17.719 1 98.12 93 LEU A CA 1
ATOM 728 C C . LEU A 1 93 ? 3.08 -19.703 -17.75 1 98.12 93 LEU A C 1
ATOM 730 O O . LEU A 1 93 ? 3.086 -20.734 -18.438 1 98.12 93 LEU A O 1
ATOM 734 N N . LYS A 1 94 ? 2.086 -19.359 -17.047 1 96 94 LYS A N 1
ATOM 735 C CA . LYS A 1 94 ? 0.825 -20.094 -17.141 1 96 94 LYS A CA 1
ATOM 736 C C . LYS A 1 94 ? -0.017 -19.594 -18.312 1 96 94 LYS A C 1
ATOM 738 O O . LYS A 1 94 ? 0.07 -18.422 -18.688 1 96 94 LYS A O 1
ATOM 743 N N . GLU A 1 95 ? -0.812 -20.531 -18.797 1 94.19 95 GLU A N 1
ATOM 744 C CA . GLU A 1 95 ? -1.771 -20.125 -19.812 1 94.19 95 GLU A CA 1
ATOM 745 C C . GLU A 1 95 ? -2.916 -19.312 -19.219 1 94.19 95 GLU A C 1
ATOM 747 O O . GLU A 1 95 ? -3.457 -19.672 -18.172 1 94.19 95 GLU A O 1
ATOM 752 N N . GLU A 1 96 ? -3.145 -18.219 -19.828 1 93.62 96 GLU A N 1
ATOM 753 C CA . GLU A 1 96 ? -4.301 -17.422 -19.438 1 93.62 96 GLU A CA 1
ATOM 754 C C . GLU A 1 96 ? -5.594 -18.016 -19.984 1 93.62 96 GLU A C 1
ATOM 756 O O . GLU A 1 96 ? -5.715 -18.266 -21.188 1 93.62 96 GLU A O 1
ATOM 761 N N . ARG A 1 97 ? -6.512 -18.344 -19.078 1 93.25 97 ARG A N 1
ATOM 762 C CA . ARG A 1 97 ? -7.797 -18.906 -19.484 1 93.25 97 ARG A CA 1
ATOM 763 C C . ARG A 1 97 ? -8.953 -18.078 -18.922 1 93.25 97 ARG A C 1
ATOM 765 O O . ARG A 1 97 ? -9.078 -17.922 -17.703 1 93.25 97 ARG A O 1
ATOM 772 N N . PRO A 1 98 ? -9.711 -17.547 -19.906 1 95.06 98 PRO A N 1
ATOM 773 C CA . PRO A 1 98 ? -10.906 -16.875 -19.391 1 95.06 98 PRO A CA 1
ATOM 774 C C . PRO A 1 98 ? -11.742 -17.766 -18.484 1 95.06 98 PRO A C 1
ATOM 776 O O . PRO A 1 98 ? -11.766 -19 -18.656 1 95.06 98 PRO A O 1
ATOM 779 N N . PHE A 1 99 ? -12.344 -17.234 -17.469 1 95.5 99 PHE A N 1
ATOM 780 C CA . PHE A 1 99 ? -13.219 -17.953 -16.562 1 95.5 99 PHE A CA 1
ATOM 781 C C . PHE A 1 99 ? -14.516 -17.188 -16.328 1 95.5 99 PHE A C 1
ATOM 783 O O . PHE A 1 99 ? -14.609 -16 -16.641 1 95.5 99 PHE A O 1
ATOM 790 N N . GLU A 1 100 ? -15.531 -17.875 -15.82 1 93.44 100 GLU A N 1
ATOM 791 C CA . GLU A 1 100 ? -16.797 -17.281 -15.398 1 93.44 100 GLU A CA 1
ATOM 792 C C . GLU A 1 100 ? -16.828 -17.109 -13.883 1 93.44 100 GLU A C 1
ATOM 794 O O . GLU A 1 100 ? -16.078 -17.766 -13.156 1 93.44 100 GLU A O 1
ATOM 799 N N . VAL A 1 101 ? -17.672 -16.188 -13.516 1 96.25 101 VAL A N 1
ATOM 800 C CA . VAL A 1 101 ? -17.875 -16 -12.078 1 96.25 101 VAL A CA 1
ATOM 801 C C . VAL A 1 101 ? -18.719 -17.141 -11.523 1 96.25 101 VAL A C 1
ATOM 803 O O . VAL A 1 101 ? -19.812 -17.438 -12.023 1 96.25 101 VAL A O 1
ATOM 806 N N . GLY A 1 102 ? -18.203 -17.812 -10.578 1 93.88 102 GLY A N 1
ATOM 807 C CA . GLY A 1 102 ? -18.906 -18.922 -9.961 1 93.88 102 GLY A CA 1
ATOM 808 C C . GLY A 1 102 ? -19.938 -18.484 -8.938 1 93.88 102 GLY A C 1
ATOM 809 O O . GLY A 1 102 ? -20.109 -17.281 -8.703 1 93.88 102 GLY A O 1
ATOM 810 N N . THR A 1 103 ? -20.641 -19.5 -8.336 1 92 103 THR A N 1
ATOM 811 C CA . THR A 1 103 ? -21.625 -19.234 -7.297 1 92 103 THR A CA 1
ATOM 812 C C . THR A 1 103 ? -20.938 -18.766 -6.008 1 92 103 THR A C 1
ATOM 814 O O . THR A 1 103 ? -19.938 -19.359 -5.594 1 92 103 THR A O 1
ATOM 817 N N . GLU A 1 104 ? -21.469 -17.688 -5.402 1 92.75 104 GLU A N 1
ATOM 818 C CA . GLU A 1 104 ? -20.984 -17.125 -4.148 1 92.75 104 GLU A CA 1
ATOM 819 C C . GLU A 1 104 ? -19.5 -16.781 -4.246 1 92.75 104 GLU A C 1
ATOM 821 O O . GLU A 1 104 ? -18.719 -17.062 -3.32 1 92.75 104 GLU A O 1
ATOM 826 N N . GLU A 1 105 ? -19.172 -16.328 -5.414 1 95.69 105 GLU A N 1
ATOM 827 C CA . GLU A 1 105 ? -17.781 -16.016 -5.703 1 95.69 105 GLU A CA 1
ATOM 828 C C . GLU A 1 105 ? -17.594 -14.523 -5.996 1 95.69 105 GLU A C 1
ATOM 830 O O . GLU A 1 105 ? -18.438 -13.922 -6.68 1 95.69 105 GLU A O 1
ATOM 835 N N . LEU A 1 106 ? -16.594 -13.969 -5.449 1 97.06 106 LEU A N 1
ATOM 836 C CA . LEU A 1 106 ? -16.188 -12.617 -5.82 1 97.06 106 LEU A CA 1
ATOM 837 C C . LEU A 1 106 ? -14.961 -12.656 -6.73 1 97.06 106 LEU A C 1
ATOM 839 O O . LEU A 1 106 ? -13.992 -13.375 -6.449 1 97.06 106 LEU A O 1
ATOM 843 N N . VAL A 1 107 ? -15.023 -11.992 -7.832 1 98.62 107 VAL A N 1
ATOM 844 C CA . VAL A 1 107 ? -13.914 -11.836 -8.766 1 98.62 107 VAL A CA 1
ATOM 845 C C . VAL A 1 107 ? -13.422 -10.391 -8.75 1 98.62 107 VAL A C 1
ATOM 847 O O . VAL A 1 107 ? -14.227 -9.461 -8.641 1 98.62 107 VAL A O 1
ATOM 850 N N . LEU A 1 108 ? -12.148 -10.172 -8.859 1 98.81 108 LEU A N 1
ATOM 851 C CA . LEU A 1 108 ? -11.602 -8.82 -8.938 1 98.81 108 LEU A CA 1
ATOM 852 C C . LEU A 1 108 ? -11.281 -8.445 -10.375 1 98.81 108 LEU A C 1
ATOM 854 O O . LEU A 1 108 ? -10.586 -9.188 -11.078 1 98.81 108 LEU A O 1
ATOM 858 N N . ALA A 1 109 ? -11.812 -7.41 -10.812 1 98.94 109 ALA A N 1
ATOM 859 C CA . ALA A 1 109 ? -11.477 -6.816 -12.109 1 98.94 109 ALA A CA 1
ATOM 860 C C . ALA A 1 109 ? -10.703 -5.516 -11.93 1 98.94 109 ALA A C 1
ATOM 862 O O . ALA A 1 109 ? -11.172 -4.59 -11.266 1 98.94 109 ALA A O 1
ATOM 863 N N . LEU A 1 110 ? -9.539 -5.453 -12.516 1 98.88 110 LEU A N 1
ATOM 864 C CA . LEU A 1 110 ? -8.68 -4.289 -12.367 1 98.88 110 LEU A CA 1
ATOM 865 C C . LEU A 1 110 ? -8.57 -3.514 -13.672 1 98.88 110 LEU A C 1
ATOM 867 O O . LEU A 1 110 ? -8.047 -4.027 -14.664 1 98.88 110 LEU A O 1
ATOM 871 N N . ASP A 1 111 ? -9.078 -2.344 -13.695 1 98.88 111 ASP A N 1
ATOM 872 C CA . ASP A 1 111 ? -9.086 -1.456 -14.852 1 98.88 111 ASP A CA 1
ATOM 873 C C . ASP A 1 111 ? -7.879 -0.521 -14.836 1 98.88 111 ASP A C 1
ATOM 875 O O . ASP A 1 111 ? -7.945 0.581 -14.289 1 98.88 111 ASP A O 1
ATOM 879 N N . ASP A 1 112 ? -6.844 -0.948 -15.508 1 98.38 112 ASP A N 1
ATOM 8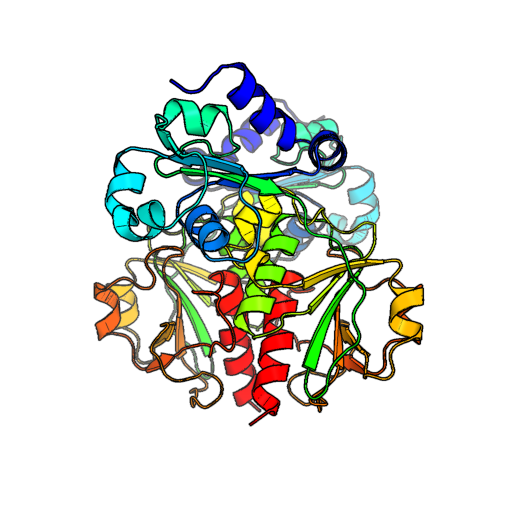80 C CA . ASP A 1 112 ? -5.68 -0.108 -15.773 1 98.38 112 ASP A CA 1
ATOM 881 C C . ASP A 1 112 ? -4.93 0.222 -14.484 1 98.38 112 ASP A C 1
ATOM 883 O O . ASP A 1 112 ? -4.598 1.382 -14.234 1 98.38 112 ASP A O 1
ATOM 887 N N . ILE A 1 113 ? -4.785 -0.766 -13.594 1 98.69 113 ILE A N 1
ATOM 888 C CA . ILE A 1 113 ? -3.859 -0.64 -12.477 1 98.69 113 ILE A CA 1
ATOM 889 C C . ILE A 1 113 ? -2.422 -0.778 -12.977 1 98.69 113 ILE A C 1
ATOM 891 O O . ILE A 1 113 ? -1.983 -1.876 -13.328 1 98.69 113 ILE A O 1
ATOM 895 N N . ARG A 1 114 ? -1.69 0.266 -12.922 1 97.94 114 ARG A N 1
ATOM 896 C CA . ARG A 1 114 ? -0.434 0.3 -13.664 1 97.94 114 ARG A CA 1
ATOM 897 C C . ARG A 1 114 ? 0.759 0.147 -12.719 1 97.94 114 ARG A C 1
ATOM 899 O O . ARG A 1 114 ? 1.823 -0.318 -13.133 1 97.94 114 ARG A O 1
ATOM 906 N N . ASP A 1 115 ? 0.635 0.514 -11.516 1 97.94 115 ASP A N 1
ATOM 907 C CA . ASP A 1 115 ? 1.742 0.418 -10.57 1 97.94 115 ASP A CA 1
ATOM 908 C C . ASP A 1 115 ? 1.98 -1.03 -10.148 1 97.94 115 ASP A C 1
ATOM 910 O O . ASP A 1 115 ? 1.094 -1.671 -9.578 1 97.94 115 ASP A O 1
ATOM 914 N N . PRO A 1 116 ? 3.184 -1.586 -10.336 1 98.38 116 PRO A N 1
ATOM 915 C CA . PRO A 1 116 ? 3.455 -2.984 -10 1 98.38 116 PRO A CA 1
ATOM 916 C C . PRO A 1 116 ? 3.299 -3.271 -8.508 1 98.38 116 PRO A C 1
ATOM 918 O O . PRO A 1 116 ? 2.865 -4.363 -8.125 1 98.38 116 PRO A O 1
ATOM 921 N N . GLY A 1 117 ? 3.674 -2.309 -7.672 1 98 117 GLY A N 1
ATOM 922 C CA . GLY A 1 117 ? 3.479 -2.486 -6.242 1 98 117 GLY A CA 1
ATOM 923 C C . GLY A 1 117 ? 2.02 -2.648 -5.855 1 98 117 GLY A C 1
ATOM 924 O O . GLY A 1 117 ? 1.673 -3.543 -5.082 1 98 117 GLY A O 1
ATOM 925 N N . ASN A 1 118 ? 1.191 -1.78 -6.434 1 98.31 118 ASN A N 1
ATOM 926 C CA . ASN A 1 118 ? -0.245 -1.877 -6.195 1 98.31 118 ASN A CA 1
ATOM 927 C C . ASN A 1 118 ? -0.808 -3.203 -6.699 1 98.31 118 ASN A C 1
ATOM 929 O O . ASN A 1 118 ? -1.565 -3.869 -5.992 1 98.31 118 ASN A O 1
ATOM 933 N N . MET A 1 119 ? -0.419 -3.58 -7.883 1 98.62 119 MET A N 1
ATOM 934 C CA . MET A 1 119 ? -0.901 -4.832 -8.453 1 98.62 119 MET A CA 1
ATOM 935 C C . MET A 1 119 ? -0.543 -6.016 -7.559 1 98.62 119 MET A C 1
ATOM 937 O O . MET A 1 119 ? -1.402 -6.836 -7.234 1 98.62 119 MET A O 1
ATOM 941 N N . GLY A 1 120 ? 0.734 -6.102 -7.148 1 98.75 120 GLY A N 1
ATOM 942 C CA . GLY A 1 120 ? 1.156 -7.18 -6.27 1 98.75 120 GLY A CA 1
ATOM 943 C C . GLY A 1 120 ? 0.409 -7.203 -4.949 1 98.75 120 GLY A C 1
ATOM 944 O O . GLY A 1 120 ? -0.005 -8.266 -4.484 1 98.75 120 GLY A O 1
ATOM 945 N N . THR A 1 121 ? 0.213 -6.02 -4.355 1 98.69 121 THR A N 1
ATOM 946 C CA . THR A 1 121 ? -0.497 -5.914 -3.084 1 98.69 121 THR A CA 1
ATOM 947 C C . THR A 1 121 ? -1.949 -6.355 -3.238 1 98.69 121 THR A C 1
ATOM 949 O O . THR A 1 121 ? -2.494 -7.031 -2.361 1 98.69 121 THR A O 1
ATOM 952 N N . ILE A 1 122 ? -2.557 -5.984 -4.348 1 98.94 122 ILE A N 1
ATOM 953 C CA . ILE A 1 122 ? -3.945 -6.363 -4.586 1 98.94 122 ILE A CA 1
ATOM 954 C C . ILE A 1 122 ? -4.047 -7.879 -4.734 1 98.94 122 ILE A C 1
ATOM 956 O O . ILE A 1 122 ? -4.996 -8.492 -4.238 1 98.94 122 ILE A O 1
ATOM 960 N N . ILE A 1 123 ? -3.082 -8.523 -5.406 1 98.88 123 ILE A N 1
ATOM 961 C CA . ILE A 1 123 ? -3.039 -9.977 -5.523 1 98.88 123 ILE A CA 1
ATOM 962 C C . ILE A 1 123 ? -2.965 -10.602 -4.137 1 98.88 123 ILE A C 1
ATOM 964 O O . ILE A 1 123 ? -3.67 -11.578 -3.848 1 98.88 123 ILE A O 1
ATOM 968 N N . ARG A 1 124 ? -2.146 -10.016 -3.279 1 98.88 124 ARG A N 1
ATOM 969 C CA . ARG A 1 124 ? -2.023 -10.492 -1.905 1 98.88 124 ARG A CA 1
ATOM 970 C C . ARG A 1 124 ? -3.342 -10.344 -1.153 1 98.88 124 ARG A C 1
ATOM 972 O O . ARG A 1 124 ? -3.752 -11.242 -0.42 1 98.88 124 ARG A O 1
ATOM 979 N N . ILE A 1 125 ? -3.982 -9.227 -1.348 1 98.88 125 ILE A N 1
ATOM 980 C CA . ILE A 1 125 ? -5.277 -8.945 -0.73 1 98.88 125 ILE A CA 1
ATOM 981 C C . ILE A 1 125 ? -6.312 -9.953 -1.229 1 98.88 125 ILE A C 1
ATOM 983 O O . ILE A 1 125 ? -7.094 -10.492 -0.442 1 98.88 125 ILE A O 1
ATOM 987 N N . ALA A 1 126 ? -6.34 -10.211 -2.543 1 98.88 126 ALA A N 1
ATOM 988 C CA . ALA A 1 126 ? -7.254 -11.195 -3.107 1 98.88 126 ALA A CA 1
ATOM 989 C C . ALA A 1 126 ? -7.09 -12.547 -2.42 1 98.88 126 ALA A C 1
ATOM 991 O O . ALA A 1 126 ? -8.07 -13.141 -1.956 1 98.88 126 ALA A O 1
ATOM 992 N N . ASP A 1 127 ? -5.863 -12.945 -2.314 1 98.75 127 ASP A N 1
ATOM 993 C CA . ASP A 1 127 ? -5.559 -14.219 -1.668 1 98.75 127 ASP A CA 1
ATOM 994 C C . ASP A 1 127 ? -6.012 -14.211 -0.209 1 98.75 127 ASP A C 1
ATOM 996 O O . ASP A 1 127 ? -6.613 -15.18 0.263 1 98.75 127 ASP A O 1
ATOM 1000 N N . TRP A 1 128 ? -5.77 -13.117 0.514 1 98.69 128 TRP A N 1
ATOM 1001 C CA . TRP A 1 128 ? -6.176 -13.008 1.911 1 98.69 128 TRP A CA 1
ATOM 1002 C C . TRP A 1 128 ? -7.68 -13.219 2.059 1 98.69 128 TRP A C 1
ATOM 1004 O O . TRP A 1 128 ? -8.133 -13.922 2.971 1 98.69 128 TRP A O 1
ATOM 1014 N N . TYR A 1 129 ? -8.406 -12.711 1.162 1 98.19 129 TYR A N 1
ATOM 1015 C CA . TYR A 1 129 ? -9.859 -12.719 1.297 1 98.19 129 TYR A CA 1
ATOM 1016 C C . TYR A 1 129 ? -10.469 -13.875 0.507 1 98.19 129 TYR A C 1
ATOM 1018 O O . TYR A 1 129 ? -11.68 -13.898 0.265 1 98.19 129 TYR A O 1
ATOM 1026 N N . GLY A 1 130 ? -9.641 -14.766 0.037 1 97.94 130 GLY A N 1
ATOM 1027 C CA . GLY A 1 130 ? -10.117 -15.992 -0.595 1 97.94 130 GLY A CA 1
ATOM 1028 C C . GLY A 1 130 ? -10.617 -15.773 -2.008 1 97.94 130 GLY A C 1
ATOM 1029 O O . GLY A 1 130 ? -11.477 -16.531 -2.488 1 97.94 130 GLY A O 1
ATOM 1030 N N . ILE A 1 131 ? -10.203 -14.773 -2.615 1 98.38 131 ILE A N 1
ATOM 1031 C CA . ILE A 1 131 ? -10.531 -14.492 -4.008 1 98.38 131 ILE A CA 1
ATOM 1032 C C . ILE A 1 131 ? -9.477 -15.117 -4.922 1 98.38 131 ILE A C 1
ATOM 1034 O O . ILE A 1 131 ? -8.305 -14.719 -4.895 1 98.38 131 ILE A O 1
ATOM 1038 N N . SER A 1 132 ? -9.867 -15.992 -5.785 1 97.69 132 SER A N 1
ATOM 1039 C CA . SER A 1 132 ? -8.891 -16.766 -6.547 1 97.69 132 SER A CA 1
ATOM 1040 C C . SER A 1 132 ? -8.906 -16.375 -8.023 1 97.69 132 SER A C 1
ATOM 1042 O O . SER A 1 132 ? -8.039 -16.812 -8.789 1 97.69 132 SER A O 1
ATOM 1044 N N . LYS A 1 133 ? -9.859 -15.516 -8.406 1 98.56 133 LYS A N 1
ATOM 1045 C CA . LYS A 1 133 ? -9.992 -15.141 -9.812 1 98.56 133 LYS A CA 1
ATOM 1046 C C . LYS A 1 133 ? -9.859 -13.633 -10 1 98.56 133 LYS A C 1
ATOM 1048 O O . LYS A 1 133 ? -10.523 -12.859 -9.305 1 98.56 133 LYS A O 1
ATOM 1053 N N . MET A 1 134 ? -9.031 -13.305 -10.969 1 98.81 134 MET A N 1
ATOM 1054 C CA . MET A 1 134 ? -8.805 -11.898 -11.258 1 98.81 134 MET A CA 1
ATOM 1055 C C . MET A 1 134 ? -8.742 -11.656 -12.766 1 98.81 134 MET A C 1
ATOM 1057 O O . MET A 1 134 ? -8.195 -12.477 -13.508 1 98.81 134 MET A O 1
ATOM 1061 N N . VAL A 1 135 ? -9.258 -10.523 -13.195 1 98.88 135 VAL A N 1
ATOM 1062 C CA . VAL A 1 135 ? -9.164 -10.133 -14.594 1 98.88 135 VAL A CA 1
ATOM 1063 C C . VAL A 1 135 ? -8.562 -8.734 -14.695 1 98.88 135 VAL A C 1
ATOM 1065 O O . VAL A 1 135 ? -8.914 -7.836 -13.93 1 98.88 135 VAL A O 1
ATOM 1068 N N . PHE A 1 136 ? -7.605 -8.594 -15.609 1 98.69 136 PHE A N 1
ATOM 1069 C CA . PHE A 1 136 ? -6.867 -7.344 -15.766 1 98.69 136 PHE A CA 1
ATOM 1070 C C . PHE A 1 136 ? -7.102 -6.742 -17.141 1 98.69 136 PHE A C 1
ATOM 1072 O O . PHE A 1 136 ? -7.152 -7.469 -18.141 1 98.69 136 PHE A O 1
ATOM 1079 N N . SER A 1 137 ? -7.262 -5.41 -17.156 1 98.62 137 SER A N 1
ATOM 1080 C CA . SER A 1 137 ? -7.207 -4.762 -18.469 1 98.62 137 SER A CA 1
ATOM 1081 C C . SER A 1 137 ? -5.812 -4.855 -19.078 1 98.62 137 SER A C 1
ATOM 1083 O O . SER A 1 137 ? -4.836 -5.098 -18.359 1 98.62 137 SER A O 1
ATOM 1085 N N . SER A 1 138 ? -5.684 -4.605 -20.344 1 95.88 138 SER A N 1
ATOM 1086 C CA . SER A 1 138 ? -4.457 -4.836 -21.109 1 95.88 138 SER A CA 1
ATOM 1087 C C . SER A 1 138 ? -3.346 -3.891 -20.656 1 95.88 138 SER A C 1
ATOM 1089 O O . SER A 1 138 ? -2.164 -4.23 -20.734 1 95.88 138 SER A O 1
ATOM 1091 N N . GLN A 1 139 ? -3.744 -2.762 -20.156 1 95.44 139 GLN A N 1
ATOM 1092 C CA . GLN A 1 139 ? -2.744 -1.753 -19.828 1 95.44 139 GLN A CA 1
ATOM 1093 C C . GLN A 1 139 ? -2.309 -1.871 -18.359 1 95.44 139 GLN A C 1
ATOM 1095 O O . GLN A 1 139 ? -1.449 -1.115 -17.906 1 95.44 139 GLN A O 1
ATOM 1100 N N . SER A 1 140 ? -2.91 -2.844 -17.641 1 98.38 140 SER A N 1
ATOM 1101 C CA . SER A 1 140 ? -2.498 -3.068 -16.266 1 98.38 140 SER A CA 1
ATOM 1102 C C . SER A 1 140 ? -1.084 -3.635 -16.188 1 98.38 140 SER A C 1
ATOM 1104 O O . SER A 1 140 ? -0.554 -4.121 -17.188 1 98.38 140 SER A O 1
ATOM 1106 N N . ALA A 1 141 ? -0.47 -3.467 -15.062 1 98.5 141 ALA A N 1
ATOM 1107 C CA . ALA A 1 141 ? 0.882 -3.973 -14.844 1 98.5 141 ALA A CA 1
ATOM 1108 C C . ALA A 1 141 ? 0.979 -5.453 -15.203 1 98.5 141 ALA A C 1
ATOM 1110 O O . ALA A 1 141 ? 0.022 -6.207 -15.016 1 98.5 141 ALA A O 1
ATOM 1111 N N . ASP A 1 142 ? 2.16 -5.867 -15.703 1 98.44 142 ASP A N 1
ATOM 1112 C CA . ASP A 1 142 ? 2.438 -7.246 -16.078 1 98.44 142 ASP A CA 1
ATOM 1113 C C . ASP A 1 142 ? 2.477 -8.156 -14.859 1 98.44 142 ASP A C 1
ATOM 1115 O O . ASP A 1 142 ? 3.273 -7.945 -13.945 1 98.44 142 ASP A O 1
ATOM 1119 N N . PHE A 1 143 ? 1.628 -9.172 -14.859 1 98.56 143 PHE A N 1
ATOM 1120 C CA . PHE A 1 143 ? 1.481 -10.094 -13.742 1 98.56 143 PHE A CA 1
ATOM 1121 C C . PHE A 1 143 ? 2.83 -10.688 -13.344 1 98.56 143 PHE A C 1
ATOM 1123 O O . PHE A 1 143 ? 3.111 -10.875 -12.164 1 98.56 143 PHE A O 1
ATOM 1130 N N . TYR A 1 144 ? 3.676 -10.898 -14.219 1 98.75 144 TYR A N 1
ATOM 1131 C CA . TYR A 1 144 ? 4.914 -11.625 -13.984 1 98.75 144 TYR A CA 1
ATOM 1132 C C . TYR A 1 144 ? 6.082 -10.672 -13.781 1 98.75 144 TYR A C 1
ATOM 1134 O O . TYR A 1 144 ? 7.238 -11.094 -13.727 1 98.75 144 TYR A O 1
ATOM 1142 N N . ASN A 1 145 ? 5.762 -9.398 -13.734 1 98.5 145 ASN A N 1
ATOM 1143 C CA . ASN A 1 145 ? 6.777 -8.422 -13.352 1 98.5 145 ASN A CA 1
ATOM 1144 C C . ASN A 1 145 ? 7.383 -8.75 -11.984 1 98.5 145 ASN A C 1
ATOM 1146 O O . ASN A 1 145 ? 6.66 -9.023 -11.031 1 98.5 145 ASN A O 1
ATOM 1150 N N . PRO A 1 146 ? 8.727 -8.703 -11.922 1 98.38 146 PRO A N 1
ATOM 1151 C CA . PRO A 1 146 ? 9.367 -9.055 -10.656 1 98.38 146 PRO A CA 1
ATOM 1152 C C . PRO A 1 146 ? 8.852 -8.227 -9.484 1 98.38 146 PRO A C 1
ATOM 1154 O O . PRO A 1 146 ? 8.695 -8.75 -8.375 1 98.38 146 PRO A O 1
ATOM 1157 N N . LYS A 1 147 ? 8.57 -6.992 -9.734 1 97.69 147 LYS A N 1
ATOM 1158 C CA . LYS A 1 147 ? 8.062 -6.133 -8.664 1 97.69 147 LYS A CA 1
ATOM 1159 C C . LYS A 1 147 ? 6.672 -6.57 -8.227 1 97.69 147 LYS A C 1
ATOM 1161 O O . LYS A 1 147 ? 6.34 -6.492 -7.039 1 97.69 147 LYS A O 1
ATOM 1166 N N . VAL A 1 148 ? 5.852 -6.984 -9.164 1 98.75 148 VAL A N 1
ATOM 1167 C CA . VAL A 1 148 ? 4.523 -7.5 -8.852 1 98.75 148 VAL A CA 1
ATOM 1168 C C . VAL A 1 148 ? 4.648 -8.773 -8.023 1 98.75 148 VAL A C 1
ATOM 1170 O O . VAL A 1 148 ? 4.027 -8.898 -6.965 1 98.75 148 VAL A O 1
ATOM 1173 N N . LEU A 1 149 ? 5.469 -9.656 -8.5 1 98.75 149 LEU A N 1
ATOM 1174 C CA . LEU A 1 149 ? 5.656 -10.938 -7.828 1 98.75 149 LEU A CA 1
ATOM 1175 C C . LEU A 1 149 ? 6.191 -10.734 -6.414 1 98.75 149 LEU A C 1
ATOM 1177 O O . LEU A 1 149 ? 5.711 -11.367 -5.469 1 98.75 149 LEU A O 1
ATOM 1181 N N . ASN A 1 150 ? 7.145 -9.852 -6.289 1 97.94 150 ASN A N 1
ATOM 1182 C CA . ASN A 1 150 ? 7.703 -9.562 -4.973 1 97.94 150 ASN A CA 1
ATOM 1183 C C . ASN A 1 150 ? 6.648 -8.984 -4.031 1 97.94 150 ASN A C 1
ATOM 1185 O O . ASN A 1 150 ? 6.551 -9.398 -2.875 1 97.94 150 ASN A O 1
ATOM 1189 N N . ALA A 1 151 ? 5.82 -8.07 -4.52 1 97.69 151 ALA A N 1
ATOM 1190 C CA . ALA A 1 151 ? 4.82 -7.387 -3.701 1 97.69 151 ALA A CA 1
ATOM 1191 C C . ALA A 1 151 ? 3.67 -8.32 -3.344 1 97.69 151 ALA A C 1
ATOM 1193 O O . ALA A 1 151 ? 2.934 -8.078 -2.387 1 97.69 151 ALA A O 1
ATOM 1194 N N . SER A 1 152 ? 3.479 -9.414 -4.047 1 98.56 152 SER A N 1
ATOM 1195 C CA . SER A 1 152 ? 2.383 -10.344 -3.801 1 98.56 152 SER A CA 1
ATOM 1196 C C . SER A 1 152 ? 2.695 -11.266 -2.627 1 98.56 152 SER A C 1
ATOM 1198 O O . SER A 1 152 ? 1.799 -11.922 -2.092 1 98.56 152 SER A O 1
ATOM 1200 N N . MET A 1 153 ? 4.039 -11.375 -2.316 1 98 153 MET A N 1
ATOM 1201 C CA . MET A 1 153 ? 4.488 -12.156 -1.164 1 98 153 MET A CA 1
ATOM 1202 C C . MET A 1 153 ? 4.012 -13.602 -1.263 1 98 153 MET A C 1
ATOM 1204 O O . MET A 1 153 ? 3.473 -14.148 -0.299 1 98 153 MET A O 1
ATOM 1208 N N . GLY A 1 154 ? 4.102 -14.141 -2.455 1 98.44 154 GLY A N 1
ATOM 1209 C CA . GLY A 1 154 ? 3.791 -15.547 -2.672 1 98.44 154 GLY A CA 1
ATOM 1210 C C . GLY A 1 154 ? 2.359 -15.773 -3.119 1 98.44 154 GLY A C 1
ATOM 1211 O O . GLY A 1 154 ? 2.037 -16.828 -3.666 1 98.44 154 GLY A O 1
ATOM 1212 N N . SER A 1 155 ? 1.48 -14.797 -3.01 1 98.75 155 SER A N 1
ATOM 1213 C CA . SER A 1 155 ? 0.054 -14.945 -3.275 1 98.75 155 SER A CA 1
ATOM 1214 C C . SER A 1 155 ? -0.214 -15.117 -4.766 1 98.75 155 SER A C 1
ATOM 1216 O O . SER A 1 155 ? -1.276 -15.609 -5.16 1 98.75 155 SER A O 1
ATOM 1218 N N . PHE A 1 156 ? 0.765 -14.703 -5.609 1 98.62 156 PHE A N 1
ATOM 1219 C CA . PHE A 1 156 ? 0.613 -14.859 -7.055 1 98.62 156 PHE A CA 1
ATOM 1220 C C . PHE A 1 156 ? 0.372 -16.328 -7.418 1 98.62 156 PHE A C 1
ATOM 1222 O O . PHE A 1 156 ? -0.258 -16.625 -8.438 1 98.62 156 PHE A O 1
ATOM 1229 N N . SER A 1 157 ? 0.839 -17.234 -6.617 1 98.31 157 SER A N 1
ATOM 1230 C CA . SER A 1 157 ? 0.774 -18.656 -6.938 1 98.31 157 SER A CA 1
ATOM 1231 C C . SER A 1 157 ? -0.61 -19.234 -6.648 1 98.31 157 SER A C 1
ATOM 1233 O O . SER A 1 157 ? -0.89 -20.391 -6.961 1 98.31 157 SER A O 1
ATOM 1235 N N . ARG A 1 158 ? -1.566 -18.422 -6.121 1 97.94 158 ARG A N 1
ATOM 1236 C CA . ARG A 1 158 ? -2.852 -18.953 -5.676 1 97.94 158 ARG A CA 1
ATOM 1237 C C . ARG A 1 158 ? -4.008 -18.234 -6.359 1 97.94 158 ARG A C 1
ATOM 1239 O O . ARG A 1 158 ? -5.156 -18.344 -5.93 1 97.94 158 ARG A O 1
ATOM 1246 N N . VAL A 1 159 ? -3.682 -17.484 -7.406 1 97.38 159 VAL A N 1
ATOM 1247 C CA . VAL A 1 159 ? -4.75 -16.797 -8.125 1 97.38 159 VAL A CA 1
ATOM 1248 C C . VAL A 1 159 ? -4.707 -17.188 -9.602 1 97.38 159 VAL A C 1
ATOM 1250 O O . VAL A 1 159 ? -3.629 -17.406 -10.164 1 97.38 159 VAL A O 1
ATOM 1253 N N . GLN A 1 160 ? -5.863 -17.328 -10.141 1 97.81 160 GLN A N 1
ATOM 1254 C CA . GLN A 1 160 ? -6.043 -17.406 -11.586 1 97.81 160 GLN A CA 1
ATOM 1255 C C . GLN A 1 160 ? -6.324 -16.047 -12.188 1 97.81 160 GLN A C 1
ATOM 1257 O O . GLN A 1 160 ? -7.062 -15.242 -11.609 1 97.81 160 GLN A O 1
ATOM 1262 N N . PHE A 1 161 ? -5.719 -15.852 -13.375 1 98.44 161 PHE A N 1
ATOM 1263 C CA . PHE A 1 161 ? -5.902 -14.523 -13.945 1 98.44 161 PHE A CA 1
ATOM 1264 C C . PHE A 1 161 ? -5.867 -14.578 -15.469 1 98.44 161 PHE A C 1
ATOM 1266 O O . PHE A 1 161 ? -5.418 -15.57 -16.047 1 98.44 161 PHE A O 1
ATOM 1273 N N . PHE A 1 162 ? -6.375 -13.562 -16.062 1 98.38 162 PHE A N 1
ATOM 1274 C CA . PHE A 1 162 ? -6.137 -13.305 -17.484 1 98.38 162 PHE A CA 1
ATOM 1275 C C . PHE A 1 162 ? -6.312 -11.828 -17.797 1 98.38 162 PHE A C 1
ATOM 1277 O O . PHE A 1 162 ? -6.906 -11.078 -17.016 1 98.38 162 PHE A O 1
ATOM 1284 N N . TYR A 1 163 ? -5.664 -11.414 -18.859 1 98.25 163 TYR A N 1
ATOM 1285 C CA . TYR A 1 163 ? -5.836 -10.07 -19.391 1 98.25 163 TYR A CA 1
ATOM 1286 C C . TYR A 1 163 ? -6.898 -10.047 -20.484 1 98.25 163 TYR A C 1
ATOM 1288 O O . TYR A 1 163 ? -6.98 -10.969 -21.297 1 98.25 163 TYR A O 1
ATOM 1296 N N . ALA A 1 164 ? -7.723 -8.992 -20.5 1 97.81 164 ALA A N 1
ATOM 1297 C CA . ALA A 1 164 ? -8.758 -8.859 -21.516 1 97.81 164 ALA A CA 1
ATOM 1298 C C . ALA A 1 164 ? -9.258 -7.426 -21.609 1 97.81 164 ALA A C 1
ATOM 1300 O O . ALA A 1 164 ? -9.07 -6.633 -20.688 1 97.81 164 ALA A O 1
ATOM 1301 N N . PRO A 1 165 ? -9.789 -7.086 -22.828 1 97.88 165 PRO A N 1
ATOM 1302 C CA . PRO A 1 165 ? -10.625 -5.887 -22.797 1 97.88 165 PRO A CA 1
ATOM 1303 C C . PRO A 1 165 ? -11.781 -6 -21.797 1 97.88 165 PRO A C 1
ATOM 1305 O O . PRO A 1 165 ? -12.719 -6.77 -22.031 1 97.88 165 PRO A O 1
ATOM 1308 N N . LEU A 1 166 ? -11.766 -5.238 -20.75 1 98.31 166 LEU A N 1
ATOM 1309 C CA . LEU A 1 166 ? -12.695 -5.418 -19.641 1 98.31 166 LEU A CA 1
ATOM 1310 C C . LEU A 1 166 ? -14.133 -5.191 -20.094 1 98.31 166 LEU A C 1
ATOM 1312 O O . LEU A 1 166 ? -15.047 -5.871 -19.609 1 98.31 166 LEU A O 1
ATOM 1316 N N . GLU A 1 167 ? -14.312 -4.195 -20.984 1 98.31 167 GLU A N 1
ATOM 1317 C CA . GLU A 1 167 ? -15.664 -3.916 -21.453 1 98.31 167 GLU A CA 1
ATOM 1318 C C . GLU A 1 167 ? -16.312 -5.16 -22.047 1 98.31 167 GLU A C 1
ATOM 1320 O O . GLU A 1 167 ? -17.453 -5.5 -21.719 1 98.31 167 GLU A O 1
ATOM 1325 N N . GLU A 1 168 ? -15.586 -5.863 -22.938 1 97.56 168 GLU A N 1
ATOM 1326 C CA . GLU A 1 168 ? -16.094 -7.059 -23.594 1 97.56 168 GLU A CA 1
ATOM 1327 C C . GLU A 1 168 ? -16.328 -8.188 -22.594 1 97.56 168 GLU A C 1
ATOM 1329 O O . GLU A 1 168 ? -17.359 -8.867 -22.656 1 97.56 168 GLU A O 1
ATOM 1334 N N . TYR A 1 169 ? -15.43 -8.391 -21.703 1 97.5 169 TYR A N 1
ATOM 1335 C CA . TYR A 1 169 ? -15.547 -9.453 -20.719 1 97.5 169 TYR A CA 1
ATOM 1336 C C . TYR A 1 169 ? -16.734 -9.203 -19.781 1 97.5 169 TYR A C 1
ATOM 1338 O O . TYR A 1 169 ? -17.547 -10.102 -19.562 1 97.5 169 TYR A O 1
ATOM 1346 N N . LEU A 1 170 ? -16.859 -7.965 -19.266 1 98 170 LEU A N 1
ATOM 1347 C CA . LEU A 1 170 ? -17.875 -7.645 -18.266 1 98 170 LEU A CA 1
ATOM 1348 C C . LEU A 1 170 ? -19.281 -7.742 -18.875 1 98 170 LEU A C 1
ATOM 1350 O O . LEU A 1 170 ? -20.234 -8.109 -18.188 1 98 170 LEU A O 1
ATOM 1354 N N . LYS A 1 171 ? -19.406 -7.48 -20.172 1 97.19 171 LYS A N 1
ATOM 1355 C CA . LYS A 1 171 ? -20.688 -7.559 -20.859 1 97.19 171 LYS A CA 1
ATOM 1356 C C . LYS A 1 171 ? -21.219 -8.992 -20.875 1 97.19 171 LYS A C 1
ATOM 1358 O O . LYS A 1 171 ? -22.422 -9.211 -21 1 97.19 171 LYS A O 1
ATOM 1363 N N . THR A 1 172 ? -20.344 -9.906 -20.797 1 96.19 172 THR A N 1
ATOM 1364 C CA . THR A 1 172 ? -20.734 -11.305 -20.922 1 96.19 172 THR A CA 1
ATOM 1365 C C . THR A 1 172 ? -21.141 -11.867 -19.547 1 96.19 172 THR A C 1
ATOM 1367 O O . THR A 1 172 ? -21.625 -13 -19.453 1 96.19 172 THR A O 1
ATOM 1370 N N . GLN A 1 173 ? -20.922 -11.148 -18.484 1 95.5 173 GLN A N 1
ATOM 1371 C CA . GLN A 1 173 ? -21.141 -11.672 -17.141 1 95.5 173 GLN A CA 1
ATOM 1372 C C . GLN A 1 173 ? -22.562 -11.359 -16.656 1 95.5 173 GLN A C 1
ATOM 1374 O O . GLN A 1 173 ? -23.094 -10.273 -16.922 1 95.5 173 GLN A O 1
ATOM 1379 N N . SER A 1 174 ? -23.188 -12.305 -15.938 1 95.12 174 SER A N 1
ATOM 1380 C CA . SER A 1 174 ? -24.5 -12.094 -15.328 1 95.12 174 SER A CA 1
ATOM 1381 C C . SER A 1 174 ? -24.375 -11.648 -13.875 1 95.12 174 SER A C 1
ATOM 1383 O O . SER A 1 174 ? -25.328 -11.125 -13.289 1 95.12 174 SER A O 1
ATOM 1385 N N . ALA A 1 175 ? -23.219 -11.852 -13.273 1 96.19 175 ALA A N 1
ATOM 1386 C CA . ALA A 1 175 ? -22.984 -11.461 -11.883 1 96.19 175 ALA A CA 1
ATOM 1387 C C . ALA A 1 175 ? -23 -9.945 -11.727 1 96.19 175 ALA A C 1
ATOM 1389 O O . ALA A 1 175 ? -22.594 -9.219 -12.641 1 96.19 175 ALA A O 1
ATOM 1390 N N . PRO A 1 176 ? -23.469 -9.461 -10.578 1 97.12 176 PRO A N 1
ATOM 1391 C CA . PRO A 1 176 ? -23.406 -8.023 -10.344 1 97.12 176 PRO A CA 1
ATOM 1392 C C . PRO A 1 176 ? -21.969 -7.477 -10.359 1 97.12 176 PRO A C 1
ATOM 1394 O O . PRO A 1 176 ? -21.047 -8.148 -9.906 1 97.12 176 PRO A O 1
ATOM 1397 N N . ILE A 1 177 ? -21.844 -6.293 -10.969 1 98.19 177 ILE A N 1
ATOM 1398 C CA . ILE A 1 177 ? -20.562 -5.598 -11 1 98.19 177 ILE A CA 1
ATOM 1399 C C . ILE A 1 177 ? -20.562 -4.449 -9.992 1 98.19 177 ILE A C 1
ATOM 1401 O O . ILE A 1 177 ? -21.328 -3.486 -10.141 1 98.19 177 ILE A O 1
ATOM 1405 N N . PHE A 1 178 ? -19.781 -4.605 -8.961 1 98.12 178 PHE A N 1
ATOM 1406 C CA . PHE A 1 178 ? -19.594 -3.559 -7.965 1 98.12 178 PHE A CA 1
ATOM 1407 C C . PHE A 1 178 ? -18.438 -2.645 -8.344 1 98.12 178 PHE A C 1
ATOM 1409 O O . PHE A 1 178 ? -17.266 -3.057 -8.312 1 98.12 178 PHE A O 1
ATOM 1416 N N . GLY A 1 179 ? -18.734 -1.423 -8.734 1 98.44 179 GLY A N 1
ATOM 1417 C CA . GLY A 1 179 ? -17.688 -0.461 -9.078 1 98.44 179 GLY A CA 1
ATOM 1418 C C . GLY A 1 179 ? -17.297 0.438 -7.918 1 98.44 179 GLY A C 1
ATOM 1419 O O . GLY A 1 179 ? -18.172 0.99 -7.238 1 98.44 179 GLY A O 1
ATOM 1420 N N . ALA A 1 180 ? -16.047 0.587 -7.676 1 98.19 180 ALA A N 1
ATOM 1421 C CA . ALA A 1 180 ? -15.562 1.481 -6.621 1 98.19 180 ALA A CA 1
ATOM 1422 C C . ALA A 1 180 ? -15.555 2.932 -7.098 1 98.19 180 ALA A C 1
ATOM 1424 O O . ALA A 1 180 ? -14.781 3.291 -7.992 1 98.19 180 ALA A O 1
ATOM 1425 N N . TYR A 1 181 ? -16.359 3.717 -6.551 1 97.75 181 TYR A N 1
ATOM 1426 C CA . TYR A 1 181 ? -16.484 5.137 -6.863 1 97.75 181 TYR A CA 1
ATOM 1427 C C . TYR A 1 181 ? -16.5 5.977 -5.59 1 97.75 181 TYR A C 1
ATOM 1429 O O . TYR A 1 181 ? -16.953 5.516 -4.539 1 97.75 181 TYR A O 1
ATOM 1437 N N . LEU A 1 182 ? -16.031 7.211 -5.672 1 96.06 182 LEU A N 1
ATOM 1438 C CA . LEU A 1 182 ? -16.062 8.109 -4.523 1 96.06 182 LEU A CA 1
ATOM 1439 C C . LEU A 1 182 ? -17.484 8.562 -4.215 1 96.06 182 LEU A C 1
ATOM 1441 O O . LEU A 1 182 ? -17.781 8.992 -3.096 1 96.06 182 LEU A O 1
ATOM 1445 N N . ASP A 1 183 ? -18.375 8.484 -5.219 1 95.69 183 ASP A N 1
ATOM 1446 C CA . ASP A 1 183 ? -19.734 8.945 -5.031 1 95.69 183 ASP A CA 1
ATOM 1447 C C . ASP A 1 183 ? -20.734 7.785 -5.074 1 95.69 183 ASP A C 1
ATOM 1449 O O . ASP A 1 183 ? -21.875 7.953 -5.48 1 95.69 183 ASP A O 1
ATOM 1453 N N . GLY A 1 184 ? -20.375 6.574 -4.652 1 96.75 184 GLY A N 1
ATOM 1454 C CA . GLY A 1 184 ? -21.25 5.406 -4.605 1 96.75 184 GLY A CA 1
ATOM 1455 C C . GLY A 1 184 ? -21.938 5.234 -3.268 1 96.75 184 GLY A C 1
ATOM 1456 O O . GLY A 1 184 ? -21.953 6.148 -2.441 1 96.75 184 GLY A O 1
ATOM 1457 N N . GLU A 1 185 ? -22.625 4.125 -3.156 1 96.81 185 GLU A N 1
ATOM 1458 C CA . GLU A 1 185 ? -23.25 3.748 -1.888 1 96.81 185 GLU A CA 1
ATOM 1459 C C . GLU A 1 185 ? -22.203 3.307 -0.873 1 96.81 185 GLU A C 1
ATOM 1461 O O . GLU A 1 185 ? -21.266 2.566 -1.212 1 96.81 185 GLU A O 1
ATOM 1466 N N . SER A 1 186 ? -22.359 3.809 0.35 1 96.5 186 SER A N 1
ATOM 1467 C CA . SER A 1 186 ? -21.422 3.422 1.4 1 96.5 186 SER A CA 1
ATOM 1468 C C . SER A 1 186 ? -21.391 1.909 1.586 1 96.5 186 SER A C 1
ATOM 1470 O O . SER A 1 186 ? -22.438 1.276 1.741 1 96.5 186 SER A O 1
ATOM 1472 N N . VAL A 1 187 ? -20.203 1.354 1.656 1 95 187 VAL A N 1
ATOM 1473 C CA . VAL A 1 187 ? -20.031 -0.084 1.84 1 95 187 VAL A CA 1
ATOM 1474 C C . VAL A 1 187 ? -20.5 -0.486 3.236 1 95 187 VAL A C 1
ATOM 1476 O O . VAL A 1 187 ? -20.734 -1.666 3.502 1 95 187 VAL A O 1
ATOM 1479 N N . HIS A 1 188 ? -20.578 0.495 4.102 1 93.62 188 HIS A N 1
ATOM 1480 C CA . HIS A 1 188 ? -21.031 0.204 5.457 1 93.62 188 HIS A CA 1
ATOM 1481 C C . HIS A 1 188 ? -22.516 -0.166 5.477 1 93.62 188 HIS A C 1
ATOM 1483 O O . HIS A 1 188 ? -22.969 -0.854 6.391 1 93.62 188 HIS A O 1
ATOM 1489 N N . THR A 1 189 ? -23.25 0.27 4.477 1 91 189 THR A N 1
ATOM 1490 C CA . THR A 1 189 ? -24.688 0.091 4.48 1 91 189 THR A CA 1
ATOM 1491 C C . THR A 1 189 ? -25.141 -0.67 3.24 1 91 189 THR A C 1
ATOM 1493 O O . THR A 1 189 ? -26.281 -1.136 3.176 1 91 189 THR A O 1
ATOM 1496 N N . ALA A 1 190 ? -24.203 -0.752 2.305 1 87.38 190 ALA A N 1
ATOM 1497 C CA . ALA A 1 190 ? -24.547 -1.398 1.043 1 87.38 190 ALA A CA 1
ATOM 1498 C C . ALA A 1 190 ? -24.828 -2.887 1.245 1 87.38 190 ALA A C 1
ATOM 1500 O O . ALA A 1 190 ? -24.172 -3.537 2.064 1 87.38 190 ALA A O 1
ATOM 1501 N N . SER A 1 191 ? -25.797 -3.375 0.552 1 84.81 191 SER A N 1
ATOM 1502 C CA . SER A 1 191 ? -26.047 -4.812 0.502 1 84.81 191 SER A CA 1
ATOM 1503 C C . SER A 1 191 ? -25.266 -5.473 -0.63 1 84.81 191 SER A C 1
ATOM 1505 O O . SER A 1 191 ? -25.297 -5 -1.769 1 84.81 191 SER A O 1
ATOM 1507 N N . PHE A 1 192 ? -24.484 -6.465 -0.246 1 85.06 192 PHE A N 1
ATOM 1508 C CA . PHE A 1 192 ? -23.719 -7.195 -1.25 1 85.06 192 PHE A CA 1
ATOM 1509 C C . PHE A 1 192 ? -24.328 -8.57 -1.508 1 85.06 192 PHE A C 1
ATOM 1511 O O . PHE A 1 192 ? -24.797 -9.227 -0.578 1 85.06 192 PHE A O 1
ATOM 1518 N N . GLU A 1 193 ? -24.391 -8.844 -2.803 1 85.19 193 GLU A N 1
ATOM 1519 C CA . GLU A 1 193 ? -24.656 -10.234 -3.156 1 85.19 193 GLU A CA 1
ATOM 1520 C C . GLU A 1 193 ? -23.422 -11.109 -2.93 1 85.19 193 GLU A C 1
ATOM 1522 O O . GLU A 1 193 ? -22.297 -10.633 -3.014 1 85.19 193 GLU A O 1
ATOM 1527 N N . PRO A 1 194 ? -23.719 -12.336 -2.623 1 87.44 194 PRO A N 1
ATOM 1528 C CA . PRO A 1 194 ? -22.578 -13.234 -2.387 1 87.44 194 PRO A CA 1
ATOM 1529 C C . PRO A 1 194 ? -21.719 -13.43 -3.631 1 87.44 194 PRO A C 1
ATOM 1531 O O . PRO A 1 194 ? -20.562 -13.852 -3.521 1 87.44 194 PRO A O 1
ATOM 1534 N N . THR A 1 195 ? -22.344 -13.172 -4.773 1 93.94 195 THR A N 1
ATOM 1535 C CA . THR A 1 195 ? -21.656 -13.305 -6.055 1 93.94 195 THR A CA 1
ATOM 1536 C C . THR A 1 195 ? -21.484 -11.938 -6.719 1 93.94 195 THR A C 1
ATOM 1538 O O . THR A 1 195 ? -22.422 -11.133 -6.738 1 93.94 195 THR A O 1
ATOM 1541 N N . GLY A 1 196 ? -20.25 -11.719 -7.246 1 96.62 196 GLY A N 1
ATOM 1542 C CA . GLY A 1 196 ? -20.094 -10.461 -7.961 1 96.62 196 GLY A CA 1
ATOM 1543 C C . GLY A 1 196 ? -18.688 -10.234 -8.477 1 96.62 196 GLY A C 1
ATOM 1544 O O . GLY A 1 196 ? -17.828 -11.102 -8.328 1 96.62 196 GLY A O 1
ATOM 1545 N N . ILE A 1 197 ? -18.5 -9.188 -9.195 1 98.38 197 ILE A N 1
ATOM 1546 C CA . ILE A 1 197 ? -17.219 -8.68 -9.672 1 98.38 197 ILE A CA 1
ATOM 1547 C C . ILE A 1 197 ? -16.938 -7.316 -9.031 1 98.38 197 ILE A C 1
ATOM 1549 O O . ILE A 1 197 ? -17.766 -6.406 -9.117 1 98.38 197 ILE A O 1
ATOM 1553 N N . LEU A 1 198 ? -15.953 -7.238 -8.312 1 98.56 198 LEU A N 1
ATOM 1554 C CA . LEU A 1 198 ? -15.508 -5.945 -7.812 1 98.56 198 LEU A CA 1
ATOM 1555 C C . LEU A 1 198 ? -14.562 -5.273 -8.797 1 98.56 198 LEU A C 1
ATOM 1557 O O . LEU A 1 198 ? -13.477 -5.789 -9.078 1 98.56 198 LEU A O 1
ATOM 1561 N N . LEU A 1 199 ? -14.984 -4.191 -9.352 1 98.94 199 LEU A N 1
ATOM 1562 C CA . LEU A 1 199 ? -14.25 -3.441 -10.367 1 98.94 199 LEU A CA 1
ATOM 1563 C C . LEU A 1 199 ? -13.508 -2.268 -9.742 1 98.94 199 LEU A C 1
ATOM 1565 O O . LEU A 1 199 ? -14.125 -1.348 -9.203 1 98.94 199 LEU A O 1
ATOM 1569 N N . MET A 1 200 ? -12.18 -2.338 -9.789 1 98.81 200 MET A N 1
ATOM 1570 C CA . MET A 1 200 ? -11.32 -1.272 -9.289 1 98.81 200 MET A CA 1
ATOM 1571 C C . MET A 1 200 ? -10.672 -0.506 -10.438 1 98.81 200 MET A C 1
ATOM 1573 O O . MET A 1 200 ? -10.273 -1.102 -11.438 1 98.81 200 MET A O 1
ATOM 1577 N N . GLY A 1 201 ? -10.539 0.771 -10.305 1 98.38 201 GLY A N 1
ATOM 1578 C CA . GLY A 1 201 ? -10.047 1.599 -11.398 1 98.38 201 GLY A CA 1
ATOM 1579 C C . GLY A 1 201 ? -8.633 2.102 -11.172 1 98.38 201 GLY A C 1
ATOM 1580 O O . GLY A 1 201 ? -8.039 1.854 -10.117 1 98.38 201 GLY A O 1
ATOM 1581 N N . ASN A 1 202 ? -8.164 2.811 -12.133 1 96.25 202 ASN A N 1
ATOM 1582 C CA . ASN A 1 202 ? -6.828 3.385 -12.195 1 96.25 202 ASN A CA 1
ATOM 1583 C C . ASN A 1 202 ? -6.543 4.277 -10.992 1 96.25 202 ASN A C 1
ATOM 1585 O O . ASN A 1 202 ? -7.43 4.984 -10.516 1 96.25 202 ASN A O 1
ATOM 1589 N N . GLU A 1 203 ? -5.227 4.309 -10.539 1 89.38 203 GLU A N 1
ATOM 1590 C CA . GLU A 1 203 ? -4.766 5.027 -9.352 1 89.38 203 GLU A CA 1
ATOM 1591 C C . GLU A 1 203 ? -5.047 6.523 -9.469 1 89.38 203 GLU A C 1
ATOM 1593 O O . GLU A 1 203 ? -5.355 7.18 -8.477 1 89.38 203 GLU A O 1
ATOM 1598 N N . SER A 1 204 ? -5.02 7.074 -10.68 1 90.31 204 SER A N 1
ATOM 1599 C CA . SER A 1 204 ? -5.191 8.508 -10.891 1 90.31 204 SER A CA 1
ATOM 1600 C C . SER A 1 204 ? -6.559 8.82 -11.484 1 90.31 204 SER A C 1
ATOM 1602 O O . SER A 1 204 ? -7.246 9.734 -11.031 1 90.31 204 SER A O 1
ATOM 1604 N N . GLN A 1 205 ? -7.062 7.945 -12.336 1 93.69 205 GLN A N 1
ATOM 1605 C CA . GLN A 1 205 ? -8.211 8.305 -13.156 1 93.69 205 GLN A CA 1
ATOM 1606 C C . GLN A 1 205 ? -9.469 7.555 -12.711 1 93.69 205 GLN A C 1
ATOM 1608 O O . GLN A 1 205 ? -10.57 7.867 -13.156 1 93.69 205 GLN A O 1
ATOM 1613 N N . GLY A 1 206 ? -9.305 6.574 -11.852 1 97 206 GLY A N 1
ATOM 1614 C CA . GLY A 1 206 ? -10.445 5.758 -11.469 1 97 206 GLY A CA 1
ATOM 1615 C C . GLY A 1 206 ? -10.906 4.828 -12.578 1 97 206 GLY A C 1
ATOM 1616 O O . GLY A 1 206 ? -10.109 4.418 -13.422 1 97 206 GLY A O 1
ATOM 1617 N N . ILE A 1 207 ? -12.094 4.387 -12.477 1 98.5 207 ILE A N 1
ATOM 1618 C CA . ILE A 1 207 ? -12.672 3.467 -13.453 1 98.5 207 ILE A CA 1
ATOM 1619 C C . ILE A 1 207 ? -12.953 4.207 -14.758 1 98.5 207 ILE A C 1
ATOM 1621 O O . ILE A 1 207 ? -13.508 5.309 -14.75 1 98.5 207 ILE A O 1
ATOM 1625 N N . SER A 1 208 ? -12.531 3.604 -15.836 1 98.06 208 SER A N 1
ATOM 1626 C CA . SER A 1 208 ? -12.727 4.203 -17.156 1 98.06 208 SER A CA 1
ATOM 1627 C C . SER A 1 208 ? -14.203 4.449 -17.438 1 98.06 208 SER A C 1
ATOM 1629 O O . SER A 1 208 ? -15.055 3.633 -17.078 1 98.06 208 SER A O 1
ATOM 1631 N N . ALA A 1 209 ? -14.469 5.531 -18.125 1 97.69 209 ALA A N 1
ATOM 1632 C CA . ALA A 1 209 ? -15.836 5.973 -18.406 1 97.69 209 ALA A CA 1
ATOM 1633 C C . ALA A 1 209 ? -16.609 4.906 -19.172 1 97.69 209 ALA A C 1
ATOM 1635 O O . ALA A 1 209 ? -17.812 4.734 -18.953 1 97.69 209 ALA A O 1
ATOM 1636 N N . GLU A 1 210 ? -15.984 4.184 -20.031 1 97.44 210 GLU A N 1
ATOM 1637 C CA . GLU A 1 210 ? -16.656 3.211 -20.891 1 97.44 210 GLU A CA 1
ATOM 1638 C C . GLU A 1 210 ? -17.172 2.023 -20.094 1 97.44 210 GLU A C 1
ATOM 1640 O O . GLU A 1 210 ? -18.031 1.276 -20.562 1 97.44 210 GLU A O 1
ATOM 1645 N N . LEU A 1 211 ? -16.672 1.831 -18.891 1 98.62 211 LEU A N 1
ATOM 1646 C CA . LEU A 1 211 ? -17.078 0.692 -18.062 1 98.62 211 LEU A CA 1
ATOM 1647 C C . LEU A 1 211 ? -18.219 1.068 -17.141 1 98.62 211 LEU A C 1
ATOM 1649 O O . LEU A 1 211 ? -18.891 0.192 -16.594 1 98.62 211 LEU A O 1
ATOM 1653 N N . GLU A 1 212 ? -18.453 2.35 -16.906 1 98 212 GLU A N 1
ATOM 1654 C CA . GLU A 1 212 ? -19.438 2.857 -15.945 1 98 212 GLU A CA 1
ATOM 1655 C C . GLU A 1 212 ? -20.828 2.307 -16.234 1 98 212 GLU A C 1
ATOM 1657 O O . GLU A 1 212 ? -21.531 1.887 -15.305 1 98 212 GLU A O 1
ATOM 1662 N N . PRO A 1 213 ? -21.234 2.225 -17.531 1 98.19 213 PRO A N 1
ATOM 1663 C CA . PRO A 1 213 ? -22.578 1.727 -17.812 1 98.19 213 PRO A CA 1
ATOM 1664 C C . PRO A 1 213 ? -22.766 0.261 -17.422 1 98.19 213 PRO A C 1
ATOM 1666 O O . PRO A 1 213 ? -23.891 -0.217 -17.312 1 98.19 213 PRO A O 1
ATOM 1669 N N . LEU A 1 214 ? -21.703 -0.479 -17.25 1 98.44 214 LEU A N 1
ATOM 1670 C CA . LEU A 1 214 ? -21.766 -1.905 -16.953 1 98.44 214 LEU A CA 1
ATOM 1671 C C . LEU A 1 214 ? -21.828 -2.141 -15.445 1 98.44 214 LEU A C 1
ATOM 1673 O O . LEU A 1 214 ? -22.109 -3.254 -14.992 1 98.44 214 LEU A O 1
ATOM 1677 N N . VAL A 1 215 ? -21.562 -1.117 -14.672 1 98.38 215 VAL A N 1
ATOM 1678 C CA . VAL A 1 215 ? -21.531 -1.224 -13.211 1 98.38 215 VAL A CA 1
ATOM 1679 C C . VAL A 1 215 ? -22.953 -1.372 -12.68 1 98.38 215 VAL A C 1
ATOM 1681 O O . VAL A 1 215 ? -23.812 -0.525 -12.938 1 98.38 215 VAL A O 1
ATOM 1684 N N . THR A 1 216 ? -23.219 -2.453 -11.914 1 97.44 216 THR A N 1
ATOM 1685 C CA . THR A 1 216 ? -24.516 -2.729 -11.32 1 97.44 216 THR A CA 1
ATOM 1686 C C . THR A 1 216 ? -24.75 -1.846 -10.094 1 97.44 216 THR A C 1
ATOM 1688 O O . THR A 1 216 ? -25.859 -1.368 -9.867 1 97.44 216 THR A O 1
ATOM 1691 N N . LYS A 1 217 ? -23.734 -1.694 -9.281 1 97.06 217 LYS A N 1
ATOM 1692 C CA . LYS A 1 217 ? -23.797 -0.907 -8.055 1 97.06 217 LYS A CA 1
ATOM 1693 C C . LYS A 1 217 ? -22.5 -0.146 -7.824 1 97.06 217 LYS A C 1
ATOM 1695 O O . LYS A 1 217 ? -21.422 -0.744 -7.789 1 97.06 217 LYS A O 1
ATOM 1700 N N . LYS A 1 218 ? -22.594 1.196 -7.746 1 97.94 218 LYS A N 1
ATOM 1701 C CA . LYS A 1 218 ? -21.453 1.99 -7.305 1 97.94 218 LYS A CA 1
ATOM 1702 C C . LYS A 1 218 ? -21.281 1.921 -5.789 1 97.94 218 LYS A C 1
ATOM 1704 O O . LYS A 1 218 ? -22.25 2.1 -5.043 1 97.94 218 LYS A O 1
ATOM 1709 N N . VAL A 1 219 ? -20.094 1.602 -5.324 1 97.5 219 VAL A N 1
ATOM 1710 C CA . VAL A 1 219 ? -19.844 1.502 -3.891 1 97.5 219 VAL A CA 1
ATOM 1711 C C . VAL A 1 219 ? -18.703 2.434 -3.5 1 97.5 219 VAL A C 1
ATOM 1713 O O . VAL A 1 219 ? -17.797 2.686 -4.301 1 97.5 219 VAL A O 1
ATOM 1716 N N . THR A 1 220 ? -18.766 2.924 -2.295 1 97.81 220 THR A N 1
ATOM 1717 C CA . THR A 1 220 ? -17.734 3.836 -1.795 1 97.81 220 THR A CA 1
ATOM 1718 C C . THR A 1 220 ? -17.375 3.506 -0.35 1 97.81 220 THR A C 1
ATOM 1720 O O . THR A 1 220 ? -18.203 2.953 0.389 1 97.81 220 THR A O 1
ATOM 1723 N N . ILE A 1 221 ? -16.141 3.695 -0.014 1 98.06 221 ILE A N 1
ATOM 1724 C CA . ILE A 1 221 ? -15.703 3.709 1.376 1 98.06 221 ILE A CA 1
ATOM 1725 C C . ILE A 1 221 ? -15.945 5.09 1.982 1 98.06 221 ILE A C 1
ATOM 1727 O O . ILE A 1 221 ? -15.406 6.09 1.5 1 98.06 221 ILE A O 1
ATOM 1731 N N . PRO A 1 222 ? -16.734 5.172 2.936 1 97.38 222 PRO A N 1
ATOM 1732 C CA . PRO A 1 222 ? -17.031 6.504 3.463 1 97.38 222 PRO A CA 1
ATOM 1733 C C . PRO A 1 222 ? -15.805 7.199 4.047 1 97.38 222 PRO A C 1
ATOM 1735 O O . PRO A 1 222 ? -14.969 6.551 4.68 1 97.38 222 PRO A O 1
ATOM 1738 N N . SER A 1 223 ? -15.688 8.453 3.832 1 97.12 223 SER A N 1
ATOM 1739 C CA . SER A 1 223 ? -14.602 9.281 4.336 1 97.12 223 SER A CA 1
ATOM 1740 C C . SER A 1 223 ? -15.023 10.047 5.586 1 97.12 223 SER A C 1
ATOM 1742 O O . SER A 1 223 ? -16.141 10.555 5.66 1 97.12 223 SER A O 1
ATOM 1744 N N . PHE A 1 224 ? -14.148 10.156 6.52 1 97 224 PHE A N 1
ATOM 1745 C CA . PHE A 1 224 ? -14.422 10.844 7.777 1 97 224 PHE A CA 1
ATOM 1746 C C . PHE A 1 224 ? -13.445 11.992 7.992 1 97 224 PHE A C 1
ATOM 1748 O O . PHE A 1 224 ? -13.5 12.68 9.016 1 97 224 PHE A O 1
ATOM 1755 N N . GLY A 1 225 ? -12.508 12.188 7.043 1 97.38 225 GLY A N 1
ATOM 1756 C CA . GLY A 1 225 ? -11.469 13.203 7.168 1 97.38 225 GLY A CA 1
ATOM 1757 C C . GLY A 1 225 ? -11.242 13.984 5.891 1 97.38 225 GLY A C 1
ATOM 1758 O O . GLY A 1 225 ? -12.195 14.289 5.164 1 97.38 225 GLY A O 1
ATOM 1759 N N . GLY A 1 226 ? -10.016 14.414 5.715 1 97.06 226 GLY A N 1
ATOM 1760 C CA . GLY A 1 226 ? -9.75 15.359 4.641 1 97.06 226 GLY A CA 1
ATOM 1761 C C . GLY A 1 226 ? -9.055 14.734 3.449 1 97.06 226 GLY A C 1
ATOM 1762 O O . GLY A 1 226 ? -8.867 15.383 2.418 1 97.06 226 GLY A O 1
ATOM 1763 N N . ALA A 1 227 ? -8.641 13.453 3.545 1 97.44 227 ALA A N 1
ATOM 1764 C CA . ALA A 1 227 ? -7.973 12.812 2.418 1 97.44 227 ALA A CA 1
ATOM 1765 C C . ALA A 1 227 ? -8.906 12.703 1.216 1 97.44 227 ALA A C 1
ATOM 1767 O O . ALA A 1 227 ? -10.102 12.438 1.37 1 97.44 227 ALA A O 1
ATOM 1768 N N . GLU A 1 228 ? -8.43 12.867 0.02 1 96.38 228 GLU A N 1
ATOM 1769 C CA . GLU A 1 228 ? -9.242 12.875 -1.191 1 96.38 228 GLU A CA 1
ATOM 1770 C C . GLU A 1 228 ? -9.648 11.461 -1.599 1 96.38 228 GLU A C 1
ATOM 1772 O O . GLU A 1 228 ? -10.703 11.266 -2.203 1 96.38 228 GLU A O 1
ATOM 1777 N N . SER A 1 229 ? -8.742 10.539 -1.385 1 97.38 229 SER A N 1
ATOM 1778 C CA . SER A 1 229 ? -8.984 9.133 -1.722 1 97.38 229 SER A CA 1
ATOM 1779 C C . SER A 1 229 ? -7.984 8.219 -1.024 1 97.38 229 SER A C 1
ATOM 1781 O O . SER A 1 229 ? -7.023 8.695 -0.413 1 97.38 229 SER A O 1
ATOM 1783 N N . LEU A 1 230 ? -8.281 6.992 -1.037 1 98.06 230 LEU A N 1
ATOM 1784 C CA . LEU A 1 230 ? -7.352 5.973 -0.561 1 98.06 230 LEU A CA 1
ATOM 1785 C C . LEU A 1 230 ? -6.566 5.367 -1.719 1 98.06 230 LEU A C 1
ATOM 1787 O O . LEU A 1 230 ? -7.004 5.43 -2.871 1 98.06 230 LEU A O 1
ATOM 1791 N N . ASN A 1 231 ? -5.379 4.898 -1.419 1 97.44 231 ASN A N 1
ATOM 1792 C CA . ASN A 1 231 ? -4.641 4.07 -2.363 1 97.44 231 ASN A CA 1
ATOM 1793 C C . ASN A 1 231 ? -5.484 2.902 -2.867 1 97.44 231 ASN A C 1
ATOM 1795 O O . ASN A 1 231 ? -6.234 2.299 -2.1 1 97.44 231 ASN A O 1
ATOM 1799 N N . VAL A 1 232 ? -5.348 2.574 -4.125 1 98.44 232 VAL A N 1
ATOM 1800 C CA . VAL A 1 232 ? -6.25 1.622 -4.762 1 98.44 232 VAL A CA 1
ATOM 1801 C C . VAL A 1 232 ? -6.145 0.265 -4.07 1 98.44 232 VAL A C 1
ATOM 1803 O O . VAL A 1 232 ? -7.145 -0.442 -3.922 1 98.44 232 VAL A O 1
ATOM 1806 N N . ALA A 1 233 ? -4.91 -0.187 -3.691 1 98.62 233 ALA A N 1
ATOM 1807 C CA . ALA A 1 233 ? -4.77 -1.46 -2.99 1 98.62 233 ALA A CA 1
ATOM 1808 C C . ALA A 1 233 ? -5.449 -1.411 -1.623 1 98.62 233 ALA A C 1
ATOM 1810 O O . ALA A 1 233 ? -6.133 -2.359 -1.229 1 98.62 233 ALA A O 1
ATOM 1811 N N . THR A 1 234 ? -5.281 -0.269 -0.955 1 98.62 234 THR A N 1
ATOM 1812 C CA . THR A 1 234 ? -5.926 -0.06 0.336 1 98.62 234 THR A CA 1
ATOM 1813 C C . THR A 1 234 ? -7.445 -0.11 0.197 1 98.62 234 THR A C 1
ATOM 1815 O O . THR A 1 234 ? -8.125 -0.793 0.968 1 98.62 234 THR A O 1
ATOM 1818 N N . ALA A 1 235 ? -7.953 0.6 -0.782 1 98.69 235 ALA A N 1
ATOM 1819 C CA . ALA A 1 235 ? -9.391 0.607 -1.039 1 98.69 235 ALA A CA 1
ATOM 1820 C C . ALA A 1 235 ? -9.898 -0.798 -1.343 1 98.69 235 ALA A C 1
ATOM 1822 O O . ALA A 1 235 ? -10.977 -1.19 -0.875 1 98.69 235 ALA A O 1
ATOM 1823 N N . THR A 1 236 ? -9.141 -1.557 -2.148 1 98.81 236 THR A N 1
ATOM 1824 C CA . THR A 1 236 ? -9.516 -2.926 -2.484 1 98.81 236 THR A CA 1
ATOM 1825 C C . THR A 1 236 ? -9.68 -3.77 -1.223 1 98.81 236 THR A C 1
ATOM 1827 O O . THR A 1 236 ? -10.656 -4.508 -1.083 1 98.81 236 THR A O 1
ATOM 1830 N N . ALA A 1 237 ? -8.742 -3.604 -0.282 1 98.88 237 ALA A N 1
ATOM 1831 C CA . ALA A 1 237 ? -8.781 -4.387 0.951 1 98.88 237 ALA A CA 1
ATOM 1832 C C . ALA A 1 237 ? -10.031 -4.066 1.765 1 98.88 237 ALA A C 1
ATOM 1834 O O . ALA A 1 237 ? -10.703 -4.969 2.264 1 98.88 237 ALA A O 1
ATOM 1835 N N . VAL A 1 238 ? -10.344 -2.785 1.876 1 98.5 238 VAL A N 1
ATOM 1836 C CA . VAL A 1 238 ? -11.484 -2.357 2.672 1 98.5 238 VAL A CA 1
ATOM 1837 C C . VAL A 1 238 ? -12.773 -2.871 2.037 1 98.5 238 VAL A C 1
ATOM 1839 O O . VAL A 1 238 ? -13.664 -3.371 2.734 1 98.5 238 VAL A O 1
ATOM 1842 N N . LEU A 1 239 ? -12.867 -2.768 0.713 1 97.94 239 LEU A N 1
ATOM 1843 C CA . LEU A 1 239 ? -14.07 -3.225 0.021 1 97.94 239 LEU A CA 1
ATOM 1844 C C . LEU A 1 239 ? -14.219 -4.738 0.136 1 97.94 239 LEU A C 1
ATOM 1846 O O . LEU A 1 239 ? -15.32 -5.238 0.397 1 97.94 239 LEU A O 1
ATOM 1850 N N . CYS A 1 240 ? -13.141 -5.512 -0.03 1 97.88 240 CYS A N 1
ATOM 1851 C CA . CYS A 1 240 ? -13.172 -6.961 0.121 1 97.88 240 CYS A CA 1
ATOM 1852 C C . CYS A 1 240 ? -13.578 -7.352 1.539 1 97.88 240 CYS A C 1
ATOM 1854 O O . CYS A 1 240 ? -14.344 -8.297 1.733 1 97.88 240 CYS A O 1
ATOM 1856 N N . ASP A 1 241 ? -13.031 -6.613 2.523 1 97.38 241 ASP A N 1
ATOM 1857 C CA . ASP A 1 241 ? -13.359 -6.898 3.916 1 97.38 241 ASP A CA 1
ATOM 1858 C C . ASP A 1 241 ? -14.852 -6.734 4.172 1 97.38 241 ASP A C 1
ATOM 1860 O O . ASP A 1 241 ? -15.469 -7.566 4.84 1 97.38 241 ASP A O 1
ATOM 1864 N N . ASN A 1 242 ? -15.414 -5.672 3.658 1 95.5 242 ASN A N 1
ATOM 1865 C CA . ASN A 1 242 ? -16.844 -5.414 3.828 1 95.5 242 ASN A CA 1
ATOM 1866 C C . ASN A 1 242 ? -17.688 -6.453 3.098 1 95.5 242 ASN A C 1
ATOM 1868 O O . ASN A 1 242 ? -18.75 -6.84 3.58 1 95.5 242 ASN A O 1
ATOM 1872 N N . PHE A 1 243 ? -17.203 -6.906 1.967 1 93.56 243 PHE A N 1
ATOM 1873 C CA . PHE A 1 243 ? -17.875 -7.973 1.244 1 93.56 243 PHE A CA 1
ATOM 1874 C C . PHE A 1 243 ? -17.938 -9.242 2.08 1 93.56 243 PHE A C 1
ATOM 1876 O O . PHE A 1 243 ? -18.969 -9.914 2.139 1 93.56 243 PHE A O 1
ATOM 1883 N N . ARG A 1 244 ? -16.781 -9.547 2.738 1 93.38 244 ARG A N 1
ATOM 1884 C CA . ARG A 1 244 ? -16.688 -10.773 3.516 1 93.38 244 ARG A CA 1
ATOM 1885 C C . ARG A 1 244 ? -17.438 -10.648 4.836 1 93.38 244 ARG A C 1
ATOM 1887 O O . ARG A 1 244 ? -17.875 -11.648 5.406 1 93.38 244 ARG A O 1
ATOM 1894 N N . ARG A 1 245 ? -17.594 -9.492 5.367 1 87.31 245 ARG A N 1
ATOM 1895 C CA . ARG A 1 245 ? -18.312 -9.281 6.617 1 87.31 245 ARG A CA 1
ATOM 1896 C C . ARG A 1 245 ? -19.797 -9.602 6.461 1 87.31 245 ARG A C 1
ATOM 1898 O O . ARG A 1 245 ? -20.438 -10.094 7.395 1 87.31 245 ARG A O 1
ATOM 1905 N N . ILE A 1 246 ? -20.422 -9.32 5.363 1 66.25 246 ILE A N 1
ATOM 1906 C CA . ILE A 1 246 ? -21.844 -9.508 5.117 1 66.25 246 ILE A CA 1
ATOM 1907 C C . ILE A 1 246 ? -22.156 -10.992 4.988 1 66.25 246 ILE A C 1
ATOM 1909 O O . ILE A 1 246 ? -23.266 -11.438 5.324 1 66.25 246 ILE A O 1
ATOM 1913 N N . LYS A 1 247 ? -21.219 -11.859 4.551 1 58.16 247 LYS A N 1
ATOM 1914 C CA . LYS A 1 247 ? -21.516 -13.273 4.348 1 58.16 247 LYS A CA 1
ATOM 1915 C C . LYS A 1 247 ? -21.656 -14 5.68 1 58.16 247 LYS A C 1
ATOM 1917 O O . LYS A 1 247 ? -21.953 -15.195 5.711 1 58.16 247 LYS A O 1
ATOM 1922 N N . LYS A 1 248 ? -21.766 -13.344 6.895 1 44.53 248 LYS A N 1
ATOM 1923 C CA . LYS A 1 248 ? -22.141 -14.148 8.055 1 44.53 248 LYS A CA 1
ATOM 1924 C C . LYS A 1 248 ? -23.656 -14.102 8.297 1 44.53 248 LYS A C 1
ATOM 1926 O O . LYS A 1 248 ? -24.281 -13.07 8.078 1 44.53 248 LYS A O 1
ATOM 1931 N N . MET B 1 1 ? 15.523 34.594 -10.633 1 70.19 1 MET B N 1
ATOM 1932 C CA . MET B 1 1 ? 16.234 33.344 -10.742 1 70.19 1 MET B CA 1
ATOM 1933 C C . MET B 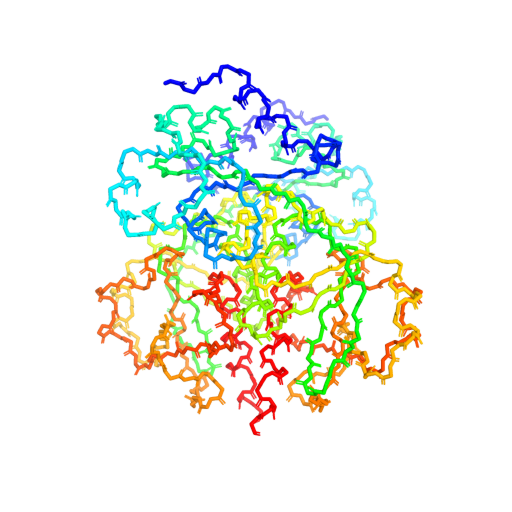1 1 ? 16.562 32.781 -9.367 1 70.19 1 MET B C 1
ATOM 1935 O O . MET B 1 1 ? 16.891 33.531 -8.445 1 70.19 1 MET B O 1
ATOM 1939 N N . ILE B 1 2 ? 16.234 31.5 -9.117 1 87.12 2 ILE B N 1
ATOM 1940 C CA . ILE B 1 2 ? 16.5 30.875 -7.828 1 87.12 2 ILE B CA 1
ATOM 1941 C C . ILE B 1 2 ? 18 30.75 -7.621 1 87.12 2 ILE B C 1
ATOM 1943 O O . ILE B 1 2 ? 18.734 30.312 -8.523 1 87.12 2 ILE B O 1
ATOM 1947 N N . SER B 1 3 ? 18.5 31.188 -6.512 1 88.75 3 SER B N 1
ATOM 1948 C CA . SER B 1 3 ? 19.922 31.141 -6.246 1 88.75 3 SER B CA 1
ATOM 1949 C C . SER B 1 3 ? 20.422 29.703 -6.102 1 88.75 3 SER B C 1
ATOM 1951 O O . SER B 1 3 ? 19.656 28.828 -5.715 1 88.75 3 SER B O 1
ATOM 1953 N N . LYS B 1 4 ? 21.672 29.453 -6.477 1 89.94 4 LYS B N 1
ATOM 1954 C CA . LYS B 1 4 ? 22.312 28.156 -6.305 1 89.94 4 LYS B CA 1
ATOM 1955 C C . LYS B 1 4 ? 22.297 27.719 -4.84 1 89.94 4 LYS B C 1
ATOM 1957 O O . LYS B 1 4 ? 22.141 26.547 -4.531 1 89.94 4 LYS B O 1
ATOM 1962 N N . ASN B 1 5 ? 22.438 28.719 -3.998 1 92.25 5 ASN B N 1
ATOM 1963 C CA . ASN B 1 5 ? 22.453 28.438 -2.564 1 92.25 5 ASN B CA 1
ATOM 1964 C C . ASN B 1 5 ? 21.094 27.922 -2.074 1 92.25 5 ASN B C 1
ATOM 1966 O O . ASN B 1 5 ? 21.047 27.016 -1.245 1 92.25 5 ASN B O 1
ATOM 1970 N N . THR B 1 6 ? 20.094 28.531 -2.514 1 92.44 6 THR B N 1
ATOM 1971 C CA . THR B 1 6 ? 18.75 28.094 -2.154 1 92.44 6 THR B CA 1
ATOM 1972 C C . THR B 1 6 ? 18.516 26.656 -2.621 1 92.44 6 THR B C 1
ATOM 1974 O O . THR B 1 6 ? 17.984 25.844 -1.871 1 92.44 6 THR B O 1
ATOM 1977 N N . LEU B 1 7 ? 18.953 26.391 -3.814 1 94.19 7 LEU B N 1
ATOM 1978 C CA . LEU B 1 7 ? 18.797 25.062 -4.367 1 94.19 7 LEU B CA 1
ATOM 1979 C C . LEU B 1 7 ? 19.578 24.031 -3.551 1 94.19 7 LEU B C 1
ATOM 1981 O O . LEU B 1 7 ? 19.078 22.953 -3.256 1 94.19 7 LEU B O 1
ATOM 1985 N N . LYS B 1 8 ? 20.797 24.375 -3.234 1 94.5 8 LYS B N 1
ATOM 1986 C CA . LYS B 1 8 ? 21.641 23.484 -2.428 1 94.5 8 LYS B CA 1
ATOM 1987 C C . LYS B 1 8 ? 21.047 23.266 -1.047 1 94.5 8 LYS B C 1
ATOM 1989 O O . LYS B 1 8 ? 21.094 22.156 -0.514 1 94.5 8 LYS B O 1
ATOM 1994 N N . PHE B 1 9 ? 20.547 24.359 -0.534 1 96.5 9 PHE B N 1
ATOM 1995 C CA . PHE B 1 9 ? 19.875 24.266 0.76 1 96.5 9 PHE B CA 1
ATOM 1996 C C . PHE B 1 9 ? 18.734 23.281 0.712 1 96.5 9 PHE B C 1
ATOM 1998 O O . PHE B 1 9 ? 18.656 22.359 1.537 1 96.5 9 PHE B O 1
ATOM 2005 N N . ILE B 1 10 ? 17.875 23.359 -0.249 1 96.88 10 ILE B N 1
ATOM 2006 C CA . ILE B 1 10 ? 16.719 22.5 -0.378 1 96.88 10 ILE B CA 1
ATOM 2007 C C . ILE B 1 10 ? 17.156 21.047 -0.598 1 96.88 10 ILE B C 1
ATOM 2009 O O . ILE B 1 10 ? 16.609 20.125 0.012 1 96.88 10 ILE B O 1
ATOM 2013 N N . LYS B 1 11 ? 18.141 20.891 -1.397 1 96 11 LYS B N 1
ATOM 2014 C CA . LYS B 1 11 ? 18.672 19.547 -1.669 1 96 11 LYS B CA 1
ATOM 2015 C C . LYS B 1 11 ? 19.203 18.906 -0.394 1 96 11 LYS B C 1
ATOM 2017 O O . LYS B 1 11 ? 19.062 17.703 -0.197 1 96 11 LYS B O 1
ATOM 2022 N N . SER B 1 12 ? 19.812 19.703 0.467 1 97.56 12 SER B N 1
ATOM 2023 C CA . SER B 1 12 ? 20.375 19.172 1.705 1 97.56 12 SER B CA 1
ATOM 2024 C C . SER B 1 12 ? 19.281 18.625 2.619 1 97.56 12 SER B C 1
ATOM 2026 O O . SER B 1 12 ? 19.547 17.734 3.428 1 97.56 12 SER B O 1
ATOM 2028 N N . LEU B 1 13 ? 18.062 19.125 2.516 1 98.25 13 LEU B N 1
ATOM 2029 C CA . LEU B 1 13 ? 16.938 18.734 3.375 1 98.25 13 LEU B CA 1
ATOM 2030 C C . LEU B 1 13 ? 16.469 17.328 3.049 1 98.25 13 LEU B C 1
ATOM 2032 O O . LEU B 1 13 ? 15.617 16.781 3.75 1 98.25 13 LEU B O 1
ATOM 2036 N N . GLN B 1 14 ? 16.969 16.703 2.002 1 97.44 14 GLN B N 1
ATOM 2037 C CA . GLN B 1 14 ? 16.688 15.312 1.706 1 97.44 14 GLN B CA 1
ATOM 2038 C C . GLN B 1 14 ? 17.266 14.391 2.779 1 97.44 14 GLN B C 1
ATOM 2040 O O . GLN B 1 14 ? 16.781 13.273 2.977 1 97.44 14 GLN B O 1
ATOM 2045 N N . GLN B 1 15 ? 18.297 14.945 3.439 1 97.25 15 GLN B N 1
ATOM 2046 C CA . GLN B 1 15 ? 18.953 14.18 4.496 1 97.25 15 GLN B CA 1
ATOM 2047 C C . GLN B 1 15 ? 18.375 14.531 5.867 1 97.25 15 GLN B C 1
ATOM 2049 O O . GLN B 1 15 ? 18.266 15.711 6.211 1 97.25 15 GLN B O 1
ATOM 2054 N N . LYS B 1 16 ? 18.078 13.562 6.598 1 97 16 LYS B N 1
ATOM 2055 C CA . LYS B 1 16 ? 17.484 13.742 7.918 1 97 16 LYS B CA 1
ATOM 2056 C C . LYS B 1 16 ? 18.328 14.672 8.781 1 97 16 LYS B C 1
ATOM 2058 O O . LYS B 1 16 ? 17.797 15.539 9.477 1 97 16 LYS B O 1
ATOM 2063 N N . LYS B 1 17 ? 19.594 14.477 8.734 1 97.31 17 LYS B N 1
ATOM 2064 C CA . LYS B 1 17 ? 20.516 15.258 9.555 1 97.31 17 LYS B CA 1
ATOM 2065 C C . LYS B 1 17 ? 20.344 16.75 9.305 1 97.31 17 LYS B C 1
ATOM 2067 O O . LYS B 1 17 ? 20.359 17.547 10.25 1 97.31 17 LYS B O 1
ATOM 2072 N N . PHE B 1 18 ? 20.172 17.156 8.102 1 98.19 18 PHE B N 1
ATOM 2073 C CA . PHE B 1 18 ? 20.062 18.578 7.77 1 98.19 18 PHE B CA 1
ATOM 2074 C C . PHE B 1 18 ? 18.672 19.094 8.078 1 98.19 18 PHE B C 1
ATOM 2076 O O . PHE B 1 18 ? 18.5 20.266 8.445 1 98.19 18 PHE B O 1
ATOM 2083 N N . ARG B 1 19 ? 17.625 18.266 7.934 1 98.38 19 ARG B N 1
ATOM 2084 C CA . ARG B 1 19 ? 16.297 18.688 8.367 1 98.38 19 ARG B CA 1
ATOM 2085 C C . ARG B 1 19 ? 16.281 19.031 9.852 1 98.38 19 ARG B C 1
ATOM 2087 O O . ARG B 1 19 ? 15.695 20.047 10.25 1 98.38 19 ARG B O 1
ATOM 2094 N N . LYS B 1 20 ? 16.891 18.219 10.617 1 96.88 20 LYS B N 1
ATOM 2095 C CA . LYS B 1 20 ? 16.953 18.453 12.055 1 96.88 20 LYS B CA 1
ATOM 2096 C C . LYS B 1 20 ? 17.766 19.703 12.367 1 96.88 20 LYS B C 1
ATOM 2098 O O . LYS B 1 20 ? 17.359 20.531 13.188 1 96.88 20 LYS B O 1
ATOM 2103 N N . LEU B 1 21 ? 18.953 19.812 11.703 1 97.81 21 LEU B N 1
ATOM 2104 C CA . LEU B 1 21 ? 19.844 20.938 11.93 1 97.81 21 LEU B CA 1
ATOM 2105 C C . LEU B 1 21 ? 19.156 22.25 11.586 1 97.81 21 LEU B C 1
ATOM 2107 O O . LEU B 1 21 ? 19.234 23.219 12.352 1 97.81 21 LEU B O 1
ATOM 2111 N N . GLU B 1 22 ? 18.5 22.312 10.453 1 97.75 22 GLU B N 1
ATOM 2112 C CA . GLU B 1 22 ? 17.906 23.547 9.945 1 97.75 22 GLU B CA 1
ATOM 2113 C C . GLU B 1 22 ? 16.469 23.719 10.445 1 97.75 22 GLU B C 1
ATOM 2115 O O . GLU B 1 22 ? 15.859 24.766 10.234 1 97.75 22 GLU B O 1
ATOM 2120 N N . ARG B 1 23 ? 15.945 22.672 11.055 1 98.12 23 ARG B N 1
ATOM 2121 C CA . ARG B 1 23 ? 14.547 22.625 11.484 1 98.12 23 ARG B CA 1
ATOM 2122 C C . ARG B 1 23 ? 13.609 22.984 10.344 1 98.12 23 ARG B C 1
ATOM 2124 O O . ARG B 1 23 ? 12.734 23.844 10.484 1 98.12 23 ARG B O 1
ATOM 2131 N N . ALA B 1 24 ? 13.875 22.281 9.242 1 98.62 24 ALA B N 1
ATOM 2132 C CA . ALA B 1 24 ? 13.117 22.547 8.023 1 98.62 24 ALA B CA 1
ATOM 2133 C C . ALA B 1 24 ? 12.969 21.281 7.18 1 98.62 24 ALA B C 1
ATOM 2135 O O . ALA B 1 24 ? 13.773 20.359 7.293 1 98.62 24 ALA B O 1
ATOM 2136 N N . PHE B 1 25 ? 11.938 21.234 6.41 1 98.75 25 PHE B N 1
ATOM 2137 C CA . PHE B 1 25 ? 11.703 20.172 5.441 1 98.75 25 PHE B CA 1
ATOM 2138 C C . PHE B 1 25 ? 11.047 20.734 4.18 1 98.75 25 PHE B C 1
ATOM 2140 O O . PHE B 1 25 ? 10.727 21.922 4.109 1 98.75 25 PHE B O 1
ATOM 2147 N N . PHE B 1 26 ? 10.938 19.922 3.156 1 98.62 26 PHE B N 1
ATOM 2148 C CA . PHE B 1 26 ? 10.266 20.391 1.951 1 98.62 26 PHE B CA 1
ATOM 2149 C C . PHE B 1 26 ? 9.25 19.375 1.46 1 98.62 26 PHE B C 1
ATOM 2151 O O . PHE B 1 26 ? 9.344 18.188 1.796 1 98.62 26 PHE B O 1
ATOM 2158 N N . VAL B 1 27 ? 8.281 19.828 0.752 1 98.75 27 VAL B N 1
ATOM 2159 C CA . VAL B 1 27 ? 7.34 19 0.015 1 98.75 27 VAL B CA 1
ATOM 2160 C C . VAL B 1 27 ? 7.309 19.422 -1.451 1 98.75 27 VAL B C 1
ATOM 2162 O O . VAL B 1 27 ? 7.68 20.547 -1.785 1 98.75 27 VAL B O 1
ATOM 2165 N N . GLU B 1 28 ? 6.938 18.562 -2.217 1 98.44 28 GLU B N 1
ATOM 2166 C CA . GLU B 1 28 ? 6.965 18.844 -3.648 1 98.44 28 GLU B CA 1
ATOM 2167 C C . GLU B 1 28 ? 5.75 18.234 -4.352 1 98.44 28 GLU B C 1
ATOM 2169 O O . GLU B 1 28 ? 5.113 17.312 -3.824 1 98.44 28 GLU B O 1
ATOM 2174 N N . GLY B 1 29 ? 5.445 18.75 -5.547 1 98 29 GLY B N 1
ATOM 2175 C CA . GLY B 1 29 ? 4.273 18.359 -6.309 1 98 29 GLY B CA 1
ATOM 2176 C C . GLY B 1 29 ? 3.043 19.188 -5.996 1 98 29 GLY B C 1
ATOM 2177 O O . GLY B 1 29 ? 2.924 19.75 -4.902 1 98 29 GLY B O 1
ATOM 2178 N N . SER B 1 30 ? 2.121 19.25 -6.902 1 97.5 30 SER B N 1
ATOM 2179 C CA . SER B 1 30 ? 0.953 20.109 -6.793 1 97.5 30 SER B CA 1
ATOM 2180 C C . SER B 1 30 ? 0.133 19.781 -5.551 1 97.5 30 SER B C 1
ATOM 2182 O O . SER B 1 30 ? -0.215 20.672 -4.777 1 97.5 30 SER B O 1
ATOM 2184 N N . LYS B 1 31 ? -0.102 18.562 -5.238 1 96.44 31 LYS B N 1
ATOM 2185 C CA . LYS B 1 31 ? -0.978 18.156 -4.148 1 96.44 31 LYS B CA 1
ATOM 2186 C C . LYS B 1 31 ? -0.375 18.5 -2.791 1 96.44 31 LYS B C 1
ATOM 2188 O O . LYS B 1 31 ? -0.994 19.219 -1.999 1 96.44 31 LYS B O 1
ATOM 2193 N N . ASN B 1 32 ? 0.85 18.047 -2.533 1 98.38 32 ASN B N 1
ATOM 2194 C CA . ASN B 1 32 ? 1.487 18.266 -1.239 1 98.38 32 ASN B CA 1
ATOM 2195 C C . ASN B 1 32 ? 1.734 19.75 -0.979 1 98.38 32 ASN B C 1
ATOM 2197 O O . ASN B 1 32 ? 1.525 20.234 0.135 1 98.38 32 ASN B O 1
ATOM 2201 N N . VAL B 1 33 ? 2.113 20.484 -2.012 1 98.5 33 VAL B N 1
ATOM 2202 C CA . VAL B 1 33 ? 2.402 21.906 -1.85 1 98.5 33 VAL B CA 1
ATOM 2203 C C . VAL B 1 33 ? 1.106 22.672 -1.587 1 98.5 33 VAL B C 1
ATOM 2205 O O . VAL B 1 33 ? 1.044 23.5 -0.684 1 98.5 33 VAL B O 1
ATOM 2208 N N . THR B 1 34 ? 0.064 22.359 -2.359 1 97.94 34 THR B N 1
ATOM 2209 C CA . THR B 1 34 ? -1.209 23.047 -2.174 1 97.94 34 THR B CA 1
ATOM 2210 C C . THR B 1 34 ? -1.763 22.797 -0.775 1 97.94 34 THR B C 1
ATOM 2212 O O . THR B 1 34 ? -2.24 23.719 -0.114 1 97.94 34 THR B O 1
ATOM 2215 N N . GLU B 1 35 ? -1.637 21.609 -0.282 1 97.88 35 GLU B N 1
ATOM 2216 C CA . GLU B 1 35 ? -2.168 21.25 1.03 1 97.88 35 GLU B CA 1
ATOM 2217 C C . GLU B 1 35 ? -1.396 21.953 2.146 1 97.88 35 GLU B C 1
ATOM 2219 O O . GLU B 1 35 ? -1.993 22.422 3.111 1 97.88 35 GLU B O 1
ATOM 2224 N N . ILE B 1 36 ? -0.081 22 2.006 1 98 36 ILE B N 1
ATOM 2225 C CA . ILE B 1 36 ? 0.684 22.594 3.092 1 98 36 ILE B CA 1
ATOM 2226 C C . ILE B 1 36 ? 0.435 24.109 3.123 1 98 36 ILE B C 1
ATOM 2228 O O . ILE B 1 36 ? 0.403 24.703 4.195 1 98 36 ILE B O 1
ATOM 2232 N N . LEU B 1 37 ? 0.203 24.719 1.968 1 97.44 37 LEU B N 1
ATOM 2233 C CA . LEU B 1 37 ? -0.058 26.156 1.903 1 97.44 37 LEU B CA 1
ATOM 2234 C C . LEU B 1 37 ? -1.382 26.5 2.578 1 97.44 37 LEU B C 1
ATOM 2236 O O . LEU B 1 37 ? -1.582 27.641 3.021 1 97.44 37 LEU B O 1
ATOM 2240 N N . LYS B 1 38 ? -2.266 25.531 2.662 1 96.19 38 LYS B N 1
ATOM 2241 C CA . LYS B 1 38 ? -3.572 25.719 3.285 1 96.19 38 LYS B CA 1
ATOM 2242 C C . LYS B 1 38 ? -3.551 25.312 4.754 1 96.19 38 LYS B C 1
ATOM 2244 O O . LYS B 1 38 ? -4.566 25.406 5.445 1 96.19 38 LYS B O 1
ATOM 2249 N N . SER B 1 39 ? -2.494 24.859 5.191 1 96.56 39 SER B N 1
ATOM 2250 C CA . SER B 1 39 ? -2.373 24.312 6.539 1 96.56 39 SER B CA 1
ATOM 2251 C C . SER B 1 39 ? -1.791 25.344 7.5 1 96.56 39 SER B C 1
ATOM 2253 O O . SER B 1 39 ? -1.647 26.516 7.145 1 96.56 39 SER B O 1
ATOM 2255 N N . ASP B 1 40 ? -1.448 24.875 8.719 1 95.62 40 ASP B N 1
ATOM 2256 C CA . ASP B 1 40 ? -0.901 25.781 9.719 1 95.62 40 ASP B CA 1
ATOM 2257 C C . ASP B 1 40 ? 0.621 25.672 9.789 1 95.62 40 ASP B C 1
ATOM 2259 O O . ASP B 1 40 ? 1.248 26.234 10.688 1 95.62 40 ASP B O 1
ATOM 2263 N N . PHE B 1 41 ? 1.197 24.969 8.828 1 97.31 41 PHE B N 1
ATOM 2264 C CA . PHE B 1 41 ? 2.652 24.969 8.75 1 97.31 41 PHE B CA 1
ATOM 2265 C C . PHE B 1 41 ? 3.184 26.328 8.352 1 97.31 41 PHE B C 1
ATOM 2267 O O . PHE B 1 41 ? 2.568 27.031 7.539 1 97.31 41 PHE B O 1
ATOM 2274 N N . LYS B 1 42 ? 4.297 26.656 8.883 1 96.88 42 LYS B N 1
ATOM 2275 C CA . LYS B 1 42 ? 4.961 27.891 8.461 1 96.88 42 LYS B CA 1
ATOM 2276 C C . LYS B 1 42 ? 5.836 27.641 7.234 1 96.88 42 LYS B C 1
ATOM 2278 O O . LYS B 1 42 ? 6.945 27.125 7.352 1 96.88 42 LYS B O 1
ATOM 2283 N N . VAL B 1 43 ? 5.391 28.078 6.113 1 97.44 43 VAL B N 1
ATOM 2284 C CA . VAL B 1 43 ? 6.129 27.938 4.863 1 97.44 43 VAL B CA 1
ATOM 2285 C C . VAL B 1 43 ? 7.098 29.109 4.703 1 97.44 43 VAL B C 1
ATOM 2287 O O . VAL B 1 43 ? 6.707 30.266 4.84 1 97.44 43 VAL B O 1
ATOM 2290 N N . THR B 1 44 ? 8.359 28.781 4.41 1 95.69 44 THR B N 1
ATOM 2291 C CA . THR B 1 44 ? 9.383 29.812 4.336 1 95.69 44 THR B CA 1
ATOM 2292 C C . THR B 1 44 ? 9.734 30.125 2.881 1 95.69 44 THR B C 1
ATOM 2294 O O . THR B 1 44 ? 10.094 31.266 2.553 1 95.69 44 THR B O 1
ATOM 2297 N N . HIS B 1 45 ? 9.758 29.141 2.014 1 95.38 45 HIS B N 1
ATOM 2298 C CA . HIS B 1 45 ? 10.039 29.297 0.592 1 95.38 45 HIS B CA 1
ATOM 2299 C C . HIS B 1 45 ? 9.031 28.531 -0.258 1 95.38 45 HIS B C 1
ATOM 2301 O O . HIS B 1 45 ? 8.609 27.422 0.111 1 95.38 45 HIS B O 1
ATOM 2307 N N . LEU B 1 46 ? 8.656 29.156 -1.314 1 97.56 46 LEU B N 1
ATOM 2308 C CA . LEU B 1 46 ? 7.844 28.5 -2.328 1 97.56 46 LEU B CA 1
ATOM 2309 C C . LEU B 1 46 ? 8.461 28.656 -3.713 1 97.56 46 LEU B C 1
ATOM 2311 O O . LEU B 1 46 ? 8.609 29.781 -4.203 1 97.56 46 LEU B O 1
ATOM 2315 N N . LEU B 1 47 ? 8.914 27.594 -4.25 1 98.06 47 LEU B N 1
ATOM 2316 C CA . LEU B 1 47 ? 9.336 27.547 -5.645 1 98.06 47 LEU B CA 1
ATOM 2317 C C . LEU B 1 47 ? 8.227 26.984 -6.527 1 98.06 47 LEU B C 1
ATOM 2319 O O . LEU B 1 47 ? 7.727 25.875 -6.277 1 98.06 47 LEU B O 1
ATOM 2323 N N . ALA B 1 48 ? 7.84 27.719 -7.555 1 98.12 48 ALA B N 1
ATOM 2324 C CA . ALA B 1 48 ? 6.691 27.281 -8.336 1 98.12 48 ALA B CA 1
ATOM 2325 C C . ALA B 1 48 ? 6.84 27.656 -9.805 1 98.12 48 ALA B C 1
ATOM 2327 O O . ALA B 1 48 ? 7.449 28.672 -10.125 1 98.12 48 ALA B O 1
ATOM 2328 N N . THR B 1 49 ? 6.293 26.844 -10.609 1 98.25 49 THR B N 1
ATOM 2329 C CA . THR B 1 49 ? 6.262 27.172 -12.031 1 98.25 49 THR B CA 1
ATOM 2330 C C . THR B 1 49 ? 5.227 28.25 -12.32 1 98.25 49 THR B C 1
ATOM 2332 O O . THR B 1 49 ? 4.312 28.469 -11.523 1 98.25 49 THR B O 1
ATOM 2335 N N . GLU B 1 50 ? 5.434 28.797 -13.477 1 97.25 50 GLU B N 1
ATOM 2336 C CA . GLU B 1 50 ? 4.461 29.797 -13.914 1 97.25 50 GLU B CA 1
ATOM 2337 C C . GLU B 1 50 ? 3.062 29.188 -14.023 1 97.25 50 GLU B C 1
ATOM 2339 O O . GLU B 1 50 ? 2.074 29.828 -13.656 1 97.25 50 GLU B O 1
ATOM 2344 N N . LYS B 1 51 ? 2.994 28.047 -14.508 1 97.62 51 LYS B N 1
ATOM 2345 C CA . LYS B 1 51 ? 1.726 27.328 -14.656 1 97.62 51 LYS B CA 1
ATOM 2346 C C . LYS B 1 51 ? 1.032 27.156 -13.312 1 97.62 51 LYS B C 1
ATOM 2348 O O . LYS B 1 51 ? -0.155 27.453 -13.172 1 97.62 51 LYS B O 1
ATOM 2353 N N . TYR B 1 52 ? 1.706 26.734 -12.352 1 98.12 52 TYR B N 1
ATOM 2354 C CA . TYR B 1 52 ? 1.158 26.516 -11.023 1 98.12 52 TYR B CA 1
ATOM 2355 C C . TYR B 1 52 ? 0.688 27.828 -10.406 1 98.12 52 TYR B C 1
ATOM 2357 O O . TYR B 1 52 ? -0.395 27.891 -9.812 1 98.12 52 TYR B O 1
ATOM 2365 N N . ILE B 1 53 ? 1.525 28.859 -10.531 1 97 53 ILE B N 1
ATOM 2366 C CA . ILE B 1 53 ? 1.201 30.172 -9.969 1 97 53 ILE B CA 1
ATOM 2367 C C . ILE B 1 53 ? -0.097 30.688 -10.586 1 97 53 ILE B C 1
ATOM 2369 O O . ILE B 1 53 ? -0.973 31.188 -9.875 1 97 53 ILE B O 1
ATOM 2373 N N . SER B 1 54 ? -0.19 30.484 -11.859 1 97.06 54 SER B N 1
ATOM 2374 C CA . SER B 1 54 ? -1.375 30.953 -12.57 1 97.06 54 SER B CA 1
ATOM 2375 C C . SE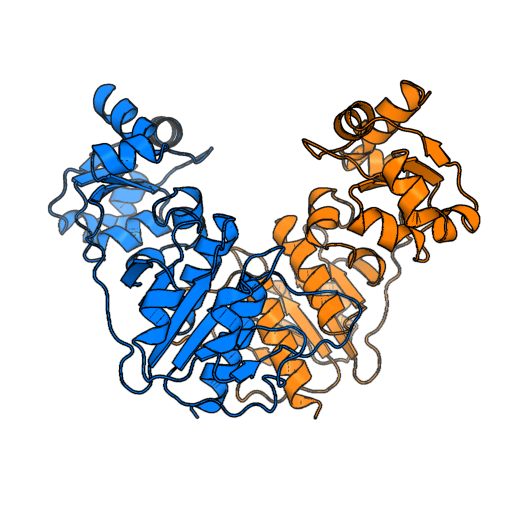R B 1 54 ? -2.613 30.156 -12.164 1 97.06 54 SER B C 1
ATOM 2377 O O . SER B 1 54 ? -3.676 30.734 -11.93 1 97.06 54 SER B O 1
ATOM 2379 N N . GLU B 1 55 ? -2.502 28.906 -12.039 1 97.25 55 GLU B N 1
ATOM 2380 C CA . GLU B 1 55 ? -3.613 28.016 -11.719 1 97.25 55 GLU B CA 1
ATOM 2381 C C . GLU B 1 55 ? -4.082 28.203 -10.281 1 97.25 55 GLU B C 1
ATOM 2383 O O . GLU B 1 55 ? -5.23 27.906 -9.945 1 97.25 55 GLU B O 1
ATOM 2388 N N . HIS B 1 56 ? -3.16 28.672 -9.453 1 97.38 56 HIS B N 1
ATOM 2389 C CA . HIS B 1 56 ? -3.482 28.844 -8.047 1 97.38 56 HIS B CA 1
ATOM 2390 C C . HIS B 1 56 ? -3.361 30.297 -7.621 1 97.38 56 HIS B C 1
ATOM 2392 O O . HIS B 1 56 ? -2.926 30.594 -6.508 1 97.38 56 HIS B O 1
ATOM 2398 N N . HIS B 1 57 ? -3.629 31.156 -8.461 1 94.69 57 HIS B N 1
ATOM 2399 C CA . HIS B 1 57 ? -3.451 32.594 -8.273 1 94.69 57 HIS B CA 1
ATOM 2400 C C . HIS B 1 57 ? -4.148 33.062 -7.004 1 94.69 57 HIS B C 1
ATOM 2402 O O . HIS B 1 57 ? -3.605 33.906 -6.266 1 94.69 57 HIS B O 1
ATOM 2408 N N . GLY B 1 58 ? -5.34 32.656 -6.742 1 94.38 58 GLY B N 1
ATOM 2409 C CA . GLY B 1 58 ? -6.062 33.031 -5.539 1 94.38 58 GLY B CA 1
ATOM 2410 C C . GLY B 1 58 ? -5.332 32.688 -4.262 1 94.38 58 GLY B C 1
ATOM 2411 O O . GLY B 1 58 ? -5.219 33.5 -3.346 1 94.38 58 GLY B O 1
ATOM 2412 N N . LEU B 1 59 ? -4.887 31.484 -4.227 1 94.19 59 LEU B N 1
ATOM 2413 C CA . LEU B 1 59 ? -4.129 31 -3.076 1 94.19 59 LEU B CA 1
ATOM 2414 C C . LEU B 1 59 ? -2.82 31.766 -2.924 1 94.19 59 LEU B C 1
ATOM 2416 O O . LEU B 1 59 ? -2.451 32.156 -1.813 1 94.19 59 LEU B O 1
ATOM 2420 N N . MET B 1 60 ? -2.176 32.031 -4.008 1 90.88 60 MET B N 1
ATOM 2421 C CA . MET B 1 60 ? -0.882 32.719 -4.02 1 90.88 60 MET B CA 1
ATOM 2422 C C . MET B 1 60 ? -1.008 34.156 -3.484 1 90.88 60 MET B C 1
ATOM 2424 O O . MET B 1 60 ? -0.121 34.625 -2.777 1 90.88 60 MET B O 1
ATOM 2428 N N . SER B 1 61 ? -2.031 34.75 -3.818 1 90.75 61 SER B N 1
ATOM 2429 C CA . SER B 1 61 ? -2.23 36.156 -3.482 1 90.75 61 SER B CA 1
ATOM 2430 C C . SER B 1 61 ? -2.457 36.312 -1.986 1 90.75 61 SER B C 1
ATOM 2432 O O . SER B 1 61 ? -2.303 37.438 -1.461 1 90.75 61 SER B O 1
ATOM 2434 N N . GLN B 1 62 ? -2.752 35.281 -1.354 1 90.5 62 GLN B N 1
ATOM 2435 C CA . GLN B 1 62 ? -3.088 35.375 0.064 1 90.5 62 GLN B CA 1
ATOM 2436 C C . GLN B 1 62 ? -1.905 34.938 0.936 1 90.5 62 GLN B C 1
ATOM 2438 O O . GLN B 1 62 ? -1.951 35.094 2.16 1 90.5 62 GLN B O 1
ATOM 2443 N N . LEU B 1 63 ? -0.947 34.5 0.283 1 89.88 63 LEU B N 1
ATOM 2444 C CA . LEU B 1 63 ? 0.175 33.938 1.035 1 89.88 63 LEU B CA 1
ATOM 2445 C C . LEU B 1 63 ? 1.163 35.031 1.42 1 89.88 63 LEU B C 1
ATOM 2447 O O . LEU B 1 63 ? 1.406 35.969 0.641 1 89.88 63 LEU B O 1
ATOM 2451 N N . ASP B 1 64 ? 1.624 34.938 2.633 1 87.88 64 ASP B N 1
ATOM 2452 C CA . ASP B 1 64 ? 2.701 35.812 3.094 1 87.88 64 ASP B CA 1
ATOM 2453 C C . ASP B 1 64 ? 4.047 35.094 3.049 1 87.88 64 ASP B C 1
ATOM 2455 O O . ASP B 1 64 ? 4.703 34.938 4.078 1 87.88 64 ASP B O 1
ATOM 2459 N N . VAL B 1 65 ? 4.422 34.562 1.859 1 89.38 65 VAL B N 1
ATOM 2460 C CA . VAL B 1 65 ? 5.672 33.812 1.69 1 89.38 65 VAL B CA 1
ATOM 2461 C C . VAL B 1 65 ? 6.359 34.25 0.399 1 89.38 65 VAL B C 1
ATOM 2463 O O . VAL B 1 65 ? 5.703 34.75 -0.523 1 89.38 65 VAL B O 1
ATOM 2466 N N . GLU B 1 66 ? 7.66 34.188 0.41 1 86.94 66 GLU B N 1
ATOM 2467 C CA . GLU B 1 66 ? 8.43 34.438 -0.804 1 86.94 66 GLU B CA 1
ATOM 2468 C C . GLU B 1 66 ? 8.133 33.406 -1.884 1 86.94 66 GLU B C 1
ATOM 2470 O O . GLU B 1 66 ? 8.328 32.219 -1.673 1 86.94 66 GLU B O 1
ATOM 2475 N N . ILE B 1 67 ? 7.625 33.906 -2.955 1 93.44 67 ILE B N 1
ATOM 2476 C CA . ILE B 1 67 ? 7.359 33.031 -4.09 1 93.44 67 ILE B CA 1
ATOM 2477 C C . ILE B 1 67 ? 8.445 33.219 -5.148 1 93.44 67 ILE B C 1
ATOM 2479 O O . ILE B 1 67 ? 8.648 34.312 -5.645 1 93.44 67 ILE B O 1
ATOM 2483 N N . LEU B 1 68 ? 9.125 32.156 -5.414 1 95.31 68 LEU B N 1
ATOM 2484 C CA . LEU B 1 68 ? 10.156 32.156 -6.441 1 95.31 68 LEU B CA 1
ATOM 2485 C C . LEU B 1 68 ? 9.727 31.375 -7.668 1 95.31 68 LEU B C 1
ATOM 2487 O O . LEU B 1 68 ? 9.469 30.172 -7.578 1 95.31 68 LEU B O 1
ATOM 2491 N N . GLU B 1 69 ? 9.625 32.094 -8.766 1 96.44 69 GLU B N 1
ATOM 2492 C CA . GLU B 1 69 ? 9.32 31.359 -9.992 1 96.44 69 GLU B CA 1
ATOM 2493 C C . GLU B 1 69 ? 10.461 30.422 -10.383 1 96.44 69 GLU B C 1
ATOM 2495 O O . GLU B 1 69 ? 11.625 30.828 -10.359 1 96.44 69 GLU B O 1
ATOM 2500 N N . ALA B 1 70 ? 10.062 29.203 -10.648 1 97.38 70 ALA B N 1
ATOM 2501 C CA . ALA B 1 70 ? 11.062 28.188 -10.961 1 97.38 70 ALA B CA 1
ATOM 2502 C C . ALA B 1 70 ? 10.664 27.391 -12.203 1 97.38 70 ALA B C 1
ATOM 2504 O O . ALA B 1 70 ? 9.477 27.25 -12.5 1 97.38 70 ALA B O 1
ATOM 2505 N N . SER B 1 71 ? 11.711 26.891 -12.977 1 97.12 71 SER B N 1
ATOM 2506 C CA . SER B 1 71 ? 11.461 25.969 -14.078 1 97.12 71 SER B CA 1
ATOM 2507 C C . SER B 1 71 ? 11.297 24.531 -13.578 1 97.12 71 SER B C 1
ATOM 2509 O O . SER B 1 71 ? 11.758 24.203 -12.484 1 97.12 71 SER B O 1
ATOM 2511 N N . PRO B 1 72 ? 10.648 23.719 -14.391 1 97.62 72 PRO B N 1
ATOM 2512 C CA . PRO B 1 72 ? 10.586 22.297 -14.031 1 97.62 72 PRO B CA 1
ATOM 2513 C C . PRO B 1 72 ? 11.961 21.688 -13.781 1 97.62 72 PRO B C 1
ATOM 2515 O O . PRO B 1 72 ? 12.125 20.875 -12.875 1 97.62 72 PRO B O 1
ATOM 2518 N N . LYS B 1 73 ? 12.922 22.094 -14.539 1 96.38 73 LYS B N 1
ATOM 2519 C CA . LYS B 1 73 ? 14.281 21.609 -14.383 1 96.38 73 LYS B CA 1
ATOM 2520 C C . LYS B 1 73 ? 14.852 21.984 -13.023 1 96.38 73 LYS B C 1
ATOM 2522 O O . LYS B 1 73 ? 15.492 21.172 -12.359 1 96.38 73 LYS B O 1
ATOM 2527 N N . GLU B 1 74 ? 14.641 23.156 -12.609 1 96.31 74 GLU B N 1
ATOM 2528 C CA . GLU B 1 74 ? 15.109 23.625 -11.312 1 96.31 74 GLU B CA 1
ATOM 2529 C C . GLU B 1 74 ? 14.422 22.859 -10.172 1 96.31 74 GLU B C 1
ATOM 2531 O O . GLU B 1 74 ? 15.07 22.5 -9.188 1 96.31 74 GLU B O 1
ATOM 2536 N N . LEU B 1 75 ? 13.117 22.688 -10.328 1 97.5 75 LEU B N 1
ATOM 2537 C CA . LEU B 1 75 ? 12.367 21.938 -9.312 1 97.5 75 LEU B CA 1
ATOM 2538 C C . LEU B 1 75 ? 12.883 20.516 -9.188 1 97.5 75 LEU B C 1
ATOM 2540 O O . LEU B 1 75 ? 13.078 20.016 -8.078 1 97.5 75 LEU B O 1
ATOM 2544 N N . ALA B 1 76 ? 13.102 19.859 -10.32 1 96.56 76 ALA B N 1
ATOM 2545 C CA . ALA B 1 76 ? 13.602 18.484 -10.32 1 96.56 76 ALA B CA 1
ATOM 2546 C C . ALA B 1 76 ? 15 18.422 -9.695 1 96.56 76 ALA B C 1
ATOM 2548 O O . ALA B 1 76 ? 15.336 17.438 -9.016 1 96.56 76 ALA B O 1
ATOM 2549 N N . ALA B 1 77 ? 15.797 19.391 -9.883 1 94.94 77 ALA B N 1
ATOM 2550 C CA . ALA B 1 77 ? 17.156 19.438 -9.344 1 94.94 77 ALA B CA 1
ATOM 2551 C C . ALA B 1 77 ? 17.141 19.609 -7.828 1 94.94 77 ALA B C 1
ATOM 2553 O O . ALA B 1 77 ? 18.016 19.094 -7.133 1 94.94 77 ALA B O 1
ATOM 2554 N N . ALA B 1 78 ? 16.172 20.312 -7.379 1 95.56 78 ALA B N 1
ATOM 2555 C CA . ALA B 1 78 ? 16.094 20.609 -5.953 1 95.56 78 ALA B CA 1
ATOM 2556 C C . ALA B 1 78 ? 15.406 19.484 -5.191 1 95.56 78 ALA B C 1
ATOM 2558 O O . ALA B 1 78 ? 15.719 19.234 -4.023 1 95.56 78 ALA B O 1
ATOM 2559 N N . GLY B 1 79 ? 14.5 18.844 -5.797 1 97.06 79 GLY B N 1
ATOM 2560 C CA . GLY B 1 79 ? 13.648 17.891 -5.113 1 97.06 79 GLY B CA 1
ATOM 2561 C C . GLY B 1 79 ? 14.039 16.453 -5.371 1 97.06 79 GLY B C 1
ATOM 2562 O O . GLY B 1 79 ? 15.203 16.156 -5.66 1 97.06 79 GLY B O 1
ATOM 2563 N N . THR B 1 80 ? 13.109 15.562 -5.098 1 97.19 80 THR B N 1
ATOM 2564 C CA . THR B 1 80 ? 13.367 14.133 -5.246 1 97.19 80 THR B CA 1
ATOM 2565 C C . THR B 1 80 ? 12.648 13.586 -6.477 1 97.19 80 THR B C 1
ATOM 2567 O O . THR B 1 80 ? 12.93 12.461 -6.914 1 97.19 80 THR B O 1
ATOM 2570 N N . PHE B 1 81 ? 11.75 14.375 -7.086 1 96.56 81 PHE B N 1
ATOM 2571 C CA . PHE B 1 81 ? 10.992 13.922 -8.242 1 96.56 81 PHE B CA 1
ATOM 2572 C C . PHE B 1 81 ? 11.844 13.977 -9.508 1 96.56 81 PHE B C 1
ATOM 2574 O O . PHE B 1 81 ? 12.617 14.914 -9.703 1 96.56 81 PHE B O 1
ATOM 2581 N N . LEU B 1 82 ? 11.656 12.938 -10.328 1 95.44 82 LEU B N 1
ATOM 2582 C CA . LEU B 1 82 ? 12.32 12.969 -11.625 1 95.44 82 LEU B CA 1
ATOM 2583 C C . LEU B 1 82 ? 11.812 14.133 -12.469 1 95.44 82 LEU B C 1
ATOM 2585 O O . LEU B 1 82 ? 12.586 14.758 -13.195 1 95.44 82 LEU B O 1
ATOM 2589 N N . THR B 1 83 ? 10.523 14.375 -12.414 1 96.06 83 THR B N 1
ATOM 2590 C CA . THR B 1 83 ? 9.867 15.508 -13.07 1 96.06 83 THR B CA 1
ATOM 2591 C C . THR B 1 83 ? 8.898 16.203 -12.117 1 96.06 83 THR B C 1
ATOM 2593 O O . THR B 1 83 ? 8.203 15.539 -11.344 1 96.06 83 THR B O 1
ATOM 2596 N N . ASN B 1 84 ? 8.977 17.484 -12.102 1 97.56 84 ASN B N 1
ATOM 2597 C CA . ASN B 1 84 ? 8.102 18.344 -11.312 1 97.56 84 ASN B CA 1
ATOM 2598 C C . ASN B 1 84 ? 7.719 19.609 -12.07 1 97.56 84 ASN B C 1
ATOM 2600 O O . ASN B 1 84 ? 8.539 20.516 -12.234 1 97.56 84 ASN B O 1
ATOM 2604 N N . ASP B 1 85 ? 6.477 19.656 -12.477 1 97.69 85 ASP B N 1
ATOM 2605 C CA . ASP B 1 85 ? 6.035 20.812 -13.258 1 97.69 85 ASP B CA 1
ATOM 2606 C C . ASP B 1 85 ? 5.105 21.703 -12.445 1 97.69 85 ASP B C 1
ATOM 2608 O O . ASP B 1 85 ? 4.336 22.484 -13.008 1 97.69 85 ASP B O 1
ATOM 2612 N N . ALA B 1 86 ? 5.148 21.531 -11.172 1 98.38 86 ALA B N 1
ATOM 2613 C CA . ALA B 1 86 ? 4.215 22.266 -10.32 1 98.38 86 ALA B CA 1
ATOM 2614 C C . ALA B 1 86 ? 4.965 23.172 -9.352 1 98.38 86 ALA B C 1
ATOM 2616 O O . ALA B 1 86 ? 5.281 24.328 -9.68 1 98.38 86 ALA B O 1
ATOM 2617 N N . ALA B 1 87 ? 5.449 22.531 -8.156 1 98.62 87 ALA B N 1
ATOM 2618 C CA . ALA B 1 87 ? 5.996 23.422 -7.141 1 98.62 87 ALA B CA 1
ATOM 2619 C C . ALA B 1 87 ? 6.73 22.641 -6.059 1 98.62 87 ALA B C 1
ATOM 2621 O O . ALA B 1 87 ? 6.648 21.406 -6.008 1 98.62 87 ALA B O 1
ATOM 2622 N N . LEU B 1 88 ? 7.496 23.281 -5.262 1 98.56 88 LEU B N 1
ATOM 2623 C CA . LEU B 1 88 ? 8.211 22.812 -4.082 1 98.56 88 LEU B CA 1
ATOM 2624 C C . LEU B 1 88 ? 8.156 23.859 -2.965 1 98.56 88 LEU B C 1
ATOM 2626 O O . LEU B 1 88 ? 8.406 25.047 -3.199 1 98.56 88 LEU B O 1
ATOM 2630 N N . ALA B 1 89 ? 7.797 23.422 -1.763 1 98.38 89 ALA B N 1
ATOM 2631 C CA . ALA B 1 89 ? 7.699 24.328 -0.628 1 98.38 89 ALA B CA 1
ATOM 2632 C C . ALA B 1 89 ? 8.609 23.891 0.514 1 98.38 89 ALA B C 1
ATOM 2634 O O . ALA B 1 89 ? 8.719 22.703 0.805 1 98.38 89 ALA B O 1
ATOM 2635 N N . VAL B 1 90 ? 9.258 24.812 1.087 1 98.06 90 VAL B N 1
ATOM 2636 C CA . VAL B 1 90 ? 10.055 24.578 2.291 1 98.06 90 VAL B CA 1
ATOM 2637 C C . VAL B 1 90 ? 9.297 25.109 3.512 1 98.06 90 VAL B C 1
ATOM 2639 O O . VAL B 1 90 ? 8.758 26.219 3.484 1 98.06 90 VAL B O 1
ATOM 2642 N N . ALA B 1 91 ? 9.273 24.312 4.559 1 98.25 91 ALA B N 1
ATOM 2643 C CA . ALA B 1 91 ? 8.547 24.703 5.762 1 98.25 91 ALA B CA 1
ATOM 2644 C C . ALA B 1 91 ? 9.32 24.344 7.02 1 98.25 91 ALA B C 1
ATOM 2646 O O . ALA B 1 91 ? 10.289 23.562 6.961 1 98.25 91 ALA B O 1
ATOM 2647 N N . GLU B 1 92 ? 8.883 24.906 8.109 1 98.19 92 GLU B N 1
ATOM 2648 C CA . GLU B 1 92 ? 9.508 24.641 9.406 1 98.19 92 GLU B CA 1
ATOM 2649 C C . GLU B 1 92 ? 8.938 23.359 10.031 1 98.19 92 GLU B C 1
ATOM 2651 O O . GLU B 1 92 ? 7.762 23.047 9.852 1 98.19 92 GLU B O 1
ATOM 2656 N N . LEU B 1 93 ? 9.797 22.641 10.766 1 98.12 93 LEU B N 1
ATOM 2657 C CA . LEU B 1 93 ? 9.32 21.5 11.539 1 98.12 93 LEU B CA 1
ATOM 2658 C C . LEU B 1 93 ? 8.32 21.953 12.602 1 98.12 93 LEU B C 1
ATOM 2660 O O . LEU B 1 93 ? 8.492 23 13.219 1 98.12 93 LEU B O 1
ATOM 2664 N N . LYS B 1 94 ? 7.352 21.188 12.836 1 96.06 94 LYS B N 1
ATOM 2665 C CA . LYS B 1 94 ? 6.441 21.438 13.945 1 96.06 94 LYS B CA 1
ATOM 2666 C C . LYS B 1 94 ? 7 20.875 15.25 1 96.06 94 LYS B C 1
ATOM 2668 O O . LYS B 1 94 ? 7.734 19.891 15.242 1 96.06 94 LYS B O 1
ATOM 2673 N N . GLU B 1 95 ? 6.578 21.562 16.312 1 94.19 95 GLU B N 1
ATOM 2674 C CA . GLU B 1 95 ? 6.926 21.016 17.625 1 94.19 95 GLU B CA 1
ATOM 2675 C C . GLU B 1 95 ? 6.102 19.781 17.938 1 94.19 95 GLU B C 1
ATOM 2677 O O . GLU B 1 95 ? 4.887 19.75 17.719 1 94.19 95 GLU B O 1
ATOM 2682 N N . GLU B 1 96 ? 6.805 18.781 18.328 1 93.69 96 GLU B N 1
ATOM 2683 C CA . GLU B 1 96 ? 6.125 17.594 18.812 1 93.69 96 GLU B CA 1
ATOM 2684 C C . GLU B 1 96 ? 5.578 17.797 20.219 1 93.69 96 GLU B C 1
ATOM 2686 O O . GLU B 1 96 ? 6.316 18.172 21.125 1 93.69 96 GLU B O 1
ATOM 2691 N N . ARG B 1 97 ? 4.266 17.625 20.375 1 93.25 97 ARG B N 1
ATOM 2692 C CA . ARG B 1 97 ? 3.631 17.766 21.688 1 93.25 97 ARG B CA 1
ATOM 2693 C C . ARG B 1 97 ? 2.834 16.516 22.047 1 93.25 97 ARG B C 1
ATOM 2695 O O . ARG B 1 97 ? 1.901 16.141 21.328 1 93.25 97 ARG B O 1
ATOM 2702 N N . PRO B 1 98 ? 3.312 15.922 23.141 1 95 98 PRO B N 1
ATOM 2703 C CA . PRO B 1 98 ? 2.48 14.797 23.594 1 95 98 PRO B CA 1
ATOM 2704 C C . PRO B 1 98 ? 1.017 15.188 23.781 1 95 98 PRO B C 1
ATOM 2706 O O . PRO B 1 98 ? 0.718 16.344 24.125 1 95 98 PRO B O 1
ATOM 2709 N N . PHE B 1 99 ? 0.11 14.328 23.484 1 95.5 99 PHE B N 1
ATOM 2710 C CA . PHE B 1 99 ? -1.321 14.555 23.641 1 95.5 99 PHE B CA 1
ATOM 2711 C C . PHE B 1 99 ? -1.974 13.367 24.344 1 95.5 99 PHE B C 1
ATOM 2713 O O . PHE B 1 99 ? -1.391 12.289 24.422 1 95.5 99 PHE B O 1
ATOM 2720 N N . GLU B 1 100 ? -3.17 13.57 24.875 1 93.62 100 GLU B N 1
ATOM 2721 C CA . GLU B 1 100 ? -4.008 12.516 25.438 1 93.62 100 GLU B CA 1
ATOM 2722 C C . GLU B 1 100 ? -5.098 12.094 24.469 1 93.62 100 GLU B C 1
ATOM 2724 O O . GLU B 1 100 ? -5.422 12.828 23.531 1 93.62 100 GLU B O 1
ATOM 2729 N N . VAL B 1 101 ? -5.547 10.898 24.703 1 96.25 101 VAL B N 1
ATOM 2730 C CA . VAL B 1 101 ? -6.664 10.414 23.906 1 96.25 101 VAL B CA 1
ATOM 2731 C C . VAL B 1 101 ? -7.953 11.102 24.344 1 96.25 101 VAL B C 1
ATOM 2733 O O . VAL B 1 101 ? -8.312 11.062 25.516 1 96.25 101 VAL B O 1
ATOM 2736 N N . GLY B 1 102 ? -8.586 11.758 23.453 1 93.81 102 GLY B N 1
ATOM 2737 C CA . GLY B 1 102 ? -9.836 12.438 23.75 1 93.81 102 GLY B CA 1
ATOM 2738 C C . GLY B 1 102 ? -11.031 11.508 23.781 1 93.81 102 GLY B C 1
ATOM 2739 O O . GLY B 1 102 ? -10.891 10.305 23.578 1 93.81 102 GLY B O 1
ATOM 2740 N N . THR B 1 103 ? -12.234 12.109 24.062 1 92 103 THR B N 1
ATOM 2741 C CA . THR B 1 103 ? -13.484 11.352 24.078 1 92 103 THR B CA 1
ATOM 2742 C C . THR B 1 103 ? -13.891 10.953 22.672 1 92 103 THR B C 1
ATOM 2744 O O . THR B 1 103 ? -13.82 11.758 21.75 1 92 103 THR B O 1
ATOM 2747 N N . GLU B 1 104 ? -14.273 9.656 22.5 1 92.81 104 GLU B N 1
ATOM 2748 C CA . GLU B 1 104 ? -14.727 9.109 21.219 1 92.81 104 GLU B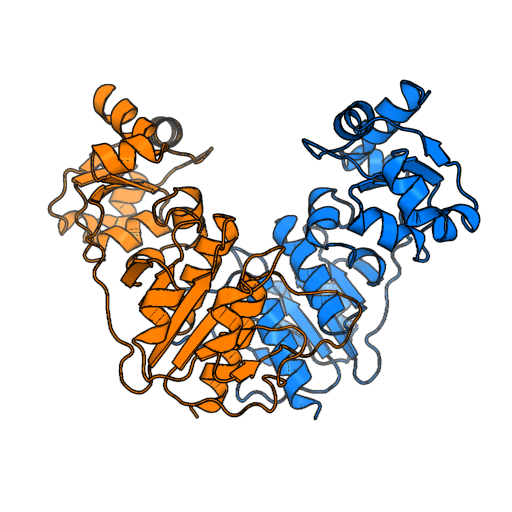 CA 1
ATOM 2749 C C . GLU B 1 104 ? -13.688 9.32 20.125 1 92.81 104 GLU B C 1
ATOM 2751 O O . GLU B 1 104 ? -14.031 9.688 19 1 92.81 104 GLU B O 1
ATOM 2756 N N . GLU B 1 105 ? -12.477 9.203 20.562 1 95.62 105 GLU B N 1
ATOM 2757 C CA . GLU B 1 105 ? -11.352 9.438 19.672 1 95.62 105 GLU B CA 1
ATOM 2758 C C . GLU B 1 105 ? -10.516 8.172 19.484 1 95.62 105 GLU B C 1
ATOM 2760 O O . GLU B 1 105 ? -10.273 7.441 20.453 1 95.62 105 GLU B O 1
ATOM 2765 N N . LEU B 1 106 ? -10.156 7.906 18.297 1 97.06 106 LEU B N 1
ATOM 2766 C CA . LEU B 1 106 ? -9.18 6.863 18.016 1 97.06 106 LEU B CA 1
ATOM 2767 C C . LEU B 1 106 ? -7.812 7.465 17.703 1 97.06 106 LEU B C 1
ATOM 2769 O O . LEU B 1 106 ? -7.715 8.414 16.922 1 97.06 106 LEU B O 1
ATOM 2773 N N . VAL B 1 107 ? -6.805 7.012 18.359 1 98.62 107 VAL B N 1
ATOM 2774 C CA . VAL B 1 107 ? -5.418 7.398 18.109 1 98.62 107 VAL B CA 1
ATOM 2775 C C . VAL B 1 107 ? -4.652 6.227 17.5 1 98.62 107 VAL B C 1
ATOM 2777 O O . VAL B 1 107 ? -4.875 5.07 17.875 1 98.62 107 VAL B O 1
ATOM 2780 N N . LEU B 1 108 ? -3.764 6.48 16.594 1 98.81 108 LEU B N 1
ATOM 2781 C CA . LEU B 1 108 ? -2.928 5.434 16.016 1 98.81 108 LEU B CA 1
ATOM 2782 C C . LEU B 1 108 ? -1.543 5.43 16.656 1 98.81 108 LEU B C 1
ATOM 2784 O O . LEU B 1 108 ? -0.875 6.465 16.703 1 98.81 108 LEU B O 1
ATOM 2788 N N . ALA B 1 109 ? -1.171 4.359 17.156 1 98.94 109 ALA B N 1
ATOM 2789 C CA . ALA B 1 109 ? 0.186 4.133 17.656 1 98.94 109 ALA B CA 1
ATOM 2790 C C . ALA B 1 109 ? 0.945 3.168 16.75 1 98.94 109 ALA B C 1
ATOM 2792 O O . ALA B 1 109 ? 0.494 2.045 16.516 1 98.94 109 ALA B O 1
ATOM 2793 N N . LEU B 1 110 ? 2.064 3.596 16.266 1 98.88 110 LEU B N 1
ATOM 2794 C CA . LEU B 1 110 ? 2.848 2.791 15.328 1 98.88 110 LEU B CA 1
ATOM 2795 C C . LEU B 1 110 ? 4.145 2.32 15.969 1 98.88 110 LEU B C 1
ATOM 2797 O O . LEU B 1 110 ? 5.008 3.137 16.312 1 98.88 110 LEU B O 1
ATOM 2801 N N . ASP B 1 111 ? 4.27 1.066 16.156 1 98.88 111 ASP B N 1
ATOM 2802 C CA . ASP 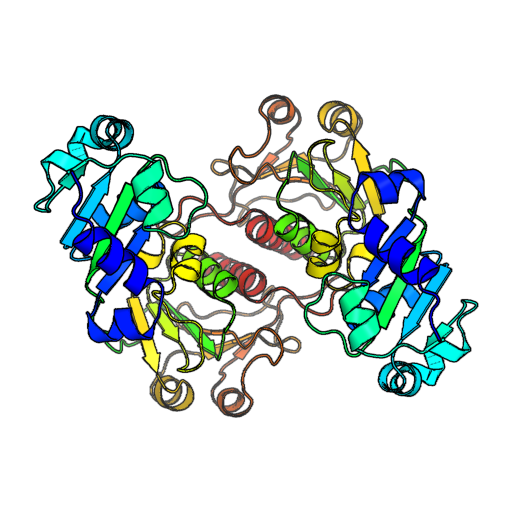B 1 111 ? 5.43 0.431 16.781 1 98.88 111 ASP B CA 1
ATOM 2803 C C . ASP B 1 111 ? 6.434 -0.025 15.719 1 98.88 111 ASP B C 1
ATOM 2805 O O . ASP B 1 111 ? 6.359 -1.154 15.227 1 98.88 111 ASP B O 1
ATOM 2809 N N . ASP B 1 112 ? 7.383 0.829 15.461 1 98.38 112 ASP B N 1
ATOM 2810 C CA . ASP B 1 112 ? 8.539 0.487 14.641 1 98.38 112 ASP B CA 1
ATOM 2811 C C . ASP B 1 112 ? 8.133 0.232 13.195 1 98.38 112 ASP B C 1
ATOM 2813 O O . ASP B 1 112 ? 8.531 -0.77 12.602 1 98.38 112 ASP B O 1
ATOM 2817 N N . ILE B 1 113 ? 7.23 1.052 12.664 1 98.69 113 ILE B N 1
ATOM 2818 C CA . ILE B 1 113 ? 6.973 1.071 11.227 1 98.69 113 ILE B CA 1
ATOM 2819 C C . ILE B 1 113 ? 8.117 1.773 10.508 1 98.69 113 ILE B C 1
ATOM 2821 O O . ILE B 1 113 ? 8.258 2.996 10.594 1 98.69 113 ILE B O 1
ATOM 2825 N N . ARG B 1 114 ? 8.844 1.075 9.75 1 97.88 114 ARG B N 1
ATOM 2826 C CA . ARG B 1 114 ? 10.125 1.598 9.289 1 97.88 114 ARG B CA 1
ATOM 2827 C C . ARG B 1 114 ? 10.055 1.994 7.816 1 97.88 114 ARG B C 1
ATOM 2829 O O . ARG B 1 114 ? 10.812 2.854 7.363 1 97.88 114 ARG B O 1
ATOM 2836 N N . ASP B 1 115 ? 9.219 1.4 7.07 1 97.94 115 ASP B N 1
ATOM 2837 C CA . ASP B 1 115 ? 9.109 1.716 5.648 1 97.94 115 ASP B CA 1
ATOM 2838 C C . ASP B 1 115 ? 8.438 3.066 5.434 1 97.94 115 ASP B C 1
ATOM 2840 O O . ASP B 1 115 ? 7.285 3.26 5.832 1 97.94 115 ASP B O 1
ATOM 2844 N N . PRO B 1 116 ? 9.078 4.031 4.762 1 98.31 116 PRO B N 1
ATOM 2845 C CA . PRO B 1 116 ? 8.5 5.363 4.566 1 98.31 116 PRO B CA 1
ATOM 2846 C C . PRO B 1 116 ? 7.203 5.332 3.762 1 98.31 116 PRO B C 1
ATOM 2848 O O . PRO B 1 116 ? 6.297 6.129 4.016 1 98.31 116 PRO B O 1
ATOM 2851 N N . GLY B 1 117 ? 7.121 4.43 2.783 1 98 117 GLY B N 1
ATOM 2852 C CA . GLY B 1 117 ? 5.887 4.289 2.031 1 98 117 GLY B CA 1
ATOM 2853 C C . GLY B 1 117 ? 4.707 3.877 2.893 1 98 117 GLY B C 1
ATOM 2854 O O . GLY B 1 117 ? 3.625 4.461 2.795 1 98 117 GLY B O 1
ATOM 2855 N N . ASN B 1 118 ? 4.961 2.889 3.744 1 98.31 118 ASN B N 1
ATOM 2856 C CA . ASN B 1 118 ? 3.928 2.449 4.676 1 98.31 118 ASN B CA 1
ATOM 2857 C C . ASN B 1 118 ? 3.523 3.568 5.633 1 98.31 118 ASN B C 1
ATOM 2859 O O . ASN B 1 118 ? 2.334 3.812 5.844 1 98.31 118 ASN B O 1
ATOM 2863 N N . MET B 1 119 ? 4.5 4.246 6.172 1 98.62 119 MET B N 1
ATOM 2864 C CA . MET B 1 119 ? 4.223 5.332 7.102 1 98.62 119 MET B CA 1
ATOM 2865 C C . MET B 1 119 ? 3.355 6.402 6.445 1 98.62 119 MET B C 1
ATOM 2867 O O . MET B 1 119 ? 2.34 6.816 7.008 1 98.62 119 MET B O 1
ATOM 2871 N N . GLY B 1 120 ? 3.756 6.848 5.246 1 98.75 120 GLY B N 1
ATOM 2872 C CA . GLY B 1 120 ? 2.977 7.852 4.539 1 98.75 120 GLY B CA 1
ATOM 2873 C C . GLY B 1 120 ? 1.558 7.406 4.242 1 98.75 120 GLY B C 1
ATOM 2874 O O . GLY B 1 120 ? 0.609 8.172 4.418 1 98.75 120 GLY B O 1
ATOM 2875 N N . THR B 1 121 ? 1.414 6.145 3.803 1 98.69 121 THR B N 1
ATOM 2876 C CA . THR B 1 121 ? 0.099 5.594 3.488 1 98.69 121 THR B CA 1
ATOM 2877 C C . THR B 1 121 ? -0.773 5.527 4.738 1 98.69 121 THR B C 1
ATOM 2879 O O . THR B 1 121 ? -1.969 5.824 4.684 1 98.69 121 THR B O 1
ATOM 2882 N N . ILE B 1 122 ? -0.176 5.164 5.852 1 98.94 122 ILE B N 1
ATOM 2883 C CA . ILE B 1 122 ? -0.922 5.078 7.102 1 98.94 122 ILE B CA 1
ATOM 2884 C C . ILE B 1 122 ? -1.394 6.469 7.52 1 98.94 122 ILE B C 1
ATOM 2886 O O . ILE B 1 122 ? -2.516 6.633 8.008 1 98.94 122 ILE B O 1
ATOM 2890 N N . ILE B 1 123 ? -0.559 7.5 7.348 1 98.88 123 ILE B N 1
ATOM 2891 C CA . ILE B 1 123 ? -0.942 8.883 7.629 1 98.88 123 ILE B CA 1
ATOM 2892 C C . ILE B 1 123 ? -2.148 9.266 6.773 1 98.88 123 ILE B C 1
ATOM 2894 O O . ILE B 1 123 ? -3.098 9.875 7.27 1 98.88 123 ILE B O 1
ATOM 2898 N N . ARG B 1 124 ? -2.113 8.859 5.512 1 98.88 124 ARG B N 1
ATOM 2899 C CA . ARG B 1 124 ? -3.227 9.117 4.605 1 98.88 124 ARG B CA 1
ATOM 2900 C C . ARG B 1 124 ? -4.492 8.406 5.07 1 98.88 124 ARG B C 1
ATOM 2902 O O . ARG B 1 124 ? -5.582 8.984 5.047 1 98.88 124 ARG B O 1
ATOM 2909 N N . ILE B 1 125 ? -4.336 7.195 5.492 1 98.88 125 ILE B N 1
ATOM 2910 C CA . ILE B 1 125 ? -5.441 6.398 6.008 1 98.88 125 ILE B CA 1
ATOM 2911 C C . ILE B 1 125 ? -6.012 7.055 7.266 1 98.88 125 ILE B C 1
ATOM 2913 O O . ILE B 1 125 ? -7.23 7.156 7.422 1 98.88 125 ILE B O 1
ATOM 2917 N N . ALA B 1 126 ? -5.137 7.484 8.18 1 98.88 126 ALA B N 1
ATOM 2918 C CA . ALA B 1 126 ? -5.582 8.18 9.383 1 98.88 126 ALA B CA 1
ATOM 2919 C C . ALA B 1 126 ? -6.465 9.375 9.039 1 98.88 126 ALA B C 1
ATOM 2921 O O . ALA B 1 126 ? -7.574 9.5 9.555 1 98.88 126 ALA B O 1
ATOM 2922 N N . ASP B 1 127 ? -5.969 10.148 8.117 1 98.75 127 ASP B N 1
ATOM 2923 C CA . ASP B 1 127 ? -6.715 11.32 7.68 1 98.75 127 ASP B CA 1
ATOM 2924 C C . ASP B 1 127 ? -8.055 10.93 7.07 1 98.75 127 ASP B C 1
ATOM 2926 O O . ASP B 1 127 ? -9.086 11.531 7.371 1 98.75 127 ASP B O 1
ATOM 2930 N N . TRP B 1 128 ? -8.078 9.883 6.246 1 98.69 128 TRP B N 1
ATOM 2931 C CA . TRP B 1 128 ? -9.312 9.414 5.621 1 98.69 128 TRP B CA 1
ATOM 2932 C C . TRP B 1 128 ? -10.359 9.07 6.676 1 98.69 128 TRP B C 1
ATOM 2934 O O . TRP B 1 128 ? -11.531 9.414 6.531 1 98.69 128 TRP B O 1
ATOM 2944 N N . TYR B 1 129 ? -9.93 8.492 7.711 1 98.25 129 TYR B N 1
ATOM 2945 C CA . TYR B 1 129 ? -10.875 7.984 8.703 1 98.25 129 TYR B CA 1
ATOM 2946 C C . TYR B 1 129 ? -11.031 8.969 9.859 1 98.25 129 TYR B C 1
ATOM 2948 O O . TYR B 1 129 ? -11.555 8.609 10.914 1 98.25 129 TYR B O 1
ATOM 2956 N N . GLY B 1 130 ? -10.508 10.156 9.695 1 97.94 130 GLY B N 1
ATOM 2957 C CA . GLY B 1 130 ? -10.734 11.227 10.656 1 97.94 130 GLY B CA 1
ATOM 2958 C C . GLY B 1 130 ? -9.898 11.086 11.914 1 97.94 130 GLY B C 1
ATOM 2959 O O . GLY B 1 130 ? -10.281 11.57 12.977 1 97.94 130 GLY B O 1
ATOM 2960 N N . ILE B 1 131 ? -8.867 10.391 11.836 1 98.38 131 ILE B N 1
ATOM 2961 C CA . ILE B 1 131 ? -7.918 10.242 12.93 1 98.38 131 ILE B CA 1
ATOM 2962 C C . ILE B 1 131 ? -6.848 11.328 12.844 1 98.38 131 ILE B C 1
ATOM 2964 O O . ILE B 1 131 ? -6.066 11.359 11.891 1 98.38 131 ILE B O 1
ATOM 2968 N N . SER B 1 132 ? -6.723 12.141 13.836 1 97.69 132 SER B N 1
ATOM 2969 C CA . SER B 1 132 ? -5.867 13.32 13.734 1 97.69 132 SER B CA 1
ATOM 2970 C C . SER B 1 132 ? -4.645 13.188 14.633 1 97.69 132 SER B C 1
ATOM 2972 O O . SER B 1 132 ? -3.723 14.008 14.562 1 97.69 132 SER B O 1
ATOM 2974 N N . LYS B 1 133 ? -4.621 12.133 15.469 1 98.56 133 LYS B N 1
ATOM 2975 C CA . LYS B 1 133 ? -3.52 11.977 16.422 1 98.56 133 LYS B CA 1
ATOM 2976 C C . LYS B 1 133 ? -2.791 10.656 16.188 1 98.56 133 LYS B C 1
ATOM 2978 O O . LYS B 1 133 ? -3.422 9.594 16.125 1 98.56 133 LYS B O 1
ATOM 2983 N N . MET B 1 134 ? -1.482 10.789 16.156 1 98.81 134 MET B N 1
ATOM 2984 C CA . MET B 1 134 ? -0.649 9.609 15.945 1 98.81 134 MET B CA 1
ATOM 2985 C C . MET B 1 134 ? 0.589 9.648 16.828 1 98.81 134 MET B C 1
ATOM 2987 O O . MET B 1 134 ? 1.176 10.719 17.031 1 98.81 134 MET B O 1
ATOM 2991 N N . VAL B 1 135 ? 1 8.492 17.312 1 98.81 135 VAL B N 1
ATOM 2992 C CA . VAL B 1 135 ? 2.234 8.391 18.078 1 98.81 135 VAL B CA 1
ATOM 2993 C C . VAL B 1 135 ? 3.137 7.32 17.469 1 98.81 135 VAL B C 1
ATOM 2995 O O . VAL B 1 135 ? 2.666 6.242 17.094 1 98.81 135 VAL B O 1
ATOM 2998 N N . PHE B 1 136 ? 4.41 7.664 17.328 1 98.69 136 PHE B N 1
ATOM 2999 C CA . PHE B 1 136 ? 5.375 6.785 16.672 1 98.69 136 PHE B CA 1
ATOM 3000 C C . PHE B 1 136 ? 6.473 6.371 17.656 1 98.69 136 PHE B C 1
ATOM 3002 O O . PHE B 1 136 ? 6.941 7.188 18.453 1 98.69 136 PHE B O 1
ATOM 3009 N N . SER B 1 137 ? 6.844 5.09 17.562 1 98.62 137 SER B N 1
ATOM 3010 C CA . SER B 1 137 ? 8.07 4.723 18.266 1 98.62 137 SER B CA 1
ATOM 3011 C C . SER B 1 137 ? 9.289 5.391 17.641 1 98.62 137 SER B C 1
ATOM 3013 O O . SER B 1 137 ? 9.242 5.832 16.484 1 98.62 137 SER B O 1
ATOM 3015 N N . SER B 1 138 ? 10.398 5.414 18.328 1 95.88 138 SER B N 1
ATOM 3016 C CA . SER B 1 138 ? 11.586 6.176 17.953 1 95.88 138 SER B CA 1
ATOM 3017 C C . SER B 1 138 ? 12.211 5.609 16.672 1 95.88 138 SER B C 1
ATOM 3019 O O . SER B 1 138 ? 12.828 6.348 15.906 1 95.88 138 SER B O 1
ATOM 3021 N N . GLN B 1 139 ? 12.008 4.352 16.469 1 95.25 139 GLN B N 1
ATOM 3022 C CA . GLN B 1 139 ? 12.68 3.711 15.344 1 95.25 139 GLN B CA 1
ATOM 3023 C C . GLN B 1 139 ? 11.812 3.732 14.094 1 95.25 139 GLN B C 1
ATOM 3025 O O . GLN B 1 139 ? 12.227 3.258 13.031 1 95.25 139 GLN B O 1
ATOM 3030 N N . SER B 1 140 ? 10.594 4.293 14.227 1 98.38 140 SER B N 1
ATOM 3031 C CA . SER B 1 140 ? 9.727 4.414 13.062 1 98.38 140 SER B CA 1
ATOM 3032 C C . SER B 1 140 ? 10.289 5.418 12.055 1 98.38 140 SER B C 1
ATOM 3034 O O . SER B 1 140 ? 11.164 6.215 12.391 1 98.38 140 SER B O 1
ATOM 3036 N N . ALA B 1 141 ? 9.852 5.293 10.844 1 98.5 141 ALA B N 1
ATOM 3037 C CA . ALA B 1 141 ? 10.289 6.188 9.773 1 98.5 141 ALA B CA 1
ATOM 3038 C C . ALA B 1 141 ? 10.102 7.648 10.172 1 98.5 141 ALA B C 1
ATOM 3040 O O . ALA B 1 141 ? 9.156 7.988 10.883 1 98.5 141 ALA B O 1
ATOM 3041 N N . ASP B 1 142 ? 11.016 8.516 9.688 1 98.44 142 ASP B N 1
ATOM 3042 C CA . ASP B 1 142 ? 10.984 9.953 9.953 1 98.44 142 ASP B CA 1
ATOM 3043 C C . ASP B 1 142 ? 9.781 10.609 9.281 1 98.44 142 ASP B C 1
ATOM 3045 O O . ASP B 1 142 ? 9.625 10.539 8.062 1 98.44 142 ASP B O 1
ATOM 3049 N N . PHE B 1 143 ? 8.953 11.242 10.078 1 98.56 143 PHE B N 1
ATOM 3050 C CA . PHE B 1 143 ? 7.723 11.867 9.617 1 98.56 143 PHE B CA 1
ATOM 3051 C C . PHE B 1 143 ? 7.996 12.812 8.453 1 98.56 143 PHE B C 1
ATOM 3053 O O . PHE B 1 143 ? 7.211 12.891 7.508 1 98.56 143 PHE B O 1
ATOM 3060 N N . TYR B 1 144 ? 9.062 13.445 8.43 1 98.75 144 TYR B N 1
ATOM 3061 C CA . TYR B 1 144 ? 9.344 14.508 7.469 1 98.75 144 TYR B CA 1
ATOM 3062 C C . TYR B 1 144 ? 10.195 13.992 6.316 1 98.75 144 TYR B C 1
ATOM 3064 O O . TYR B 1 144 ? 10.68 14.773 5.488 1 98.75 144 TYR B O 1
ATOM 3072 N N . ASN B 1 145 ? 10.406 12.695 6.316 1 98.5 145 ASN B N 1
ATOM 3073 C CA . ASN B 1 145 ? 11.039 12.078 5.156 1 98.5 145 ASN B CA 1
ATOM 3074 C C . ASN B 1 145 ? 10.258 12.375 3.873 1 98.5 145 ASN B C 1
ATOM 3076 O O . ASN B 1 145 ? 9.039 12.219 3.834 1 98.5 145 ASN B O 1
ATOM 3080 N N . PRO B 1 146 ? 11.008 12.781 2.824 1 98.38 146 PRO B N 1
ATOM 3081 C CA . PRO B 1 146 ? 10.312 13.125 1.584 1 98.38 146 PRO B CA 1
ATOM 3082 C C . PRO B 1 146 ? 9.43 11.984 1.073 1 98.38 146 PRO B C 1
ATOM 3084 O O . PRO B 1 146 ? 8.336 12.234 0.56 1 98.38 146 PRO B O 1
ATOM 3087 N N . LYS B 1 147 ? 9.875 10.789 1.237 1 97.75 147 LYS B N 1
ATOM 3088 C CA . LYS B 1 147 ? 9.086 9.648 0.781 1 97.75 147 LYS B CA 1
ATOM 3089 C C . LYS B 1 147 ? 7.809 9.5 1.6 1 97.75 147 LYS B C 1
ATOM 3091 O O . LYS B 1 147 ? 6.762 9.125 1.064 1 97.75 147 LYS B O 1
ATOM 3096 N N . VAL B 1 148 ? 7.898 9.758 2.895 1 98.75 148 VAL B N 1
ATOM 3097 C CA . VAL B 1 148 ? 6.727 9.727 3.76 1 98.75 148 VAL B CA 1
ATOM 3098 C C . VAL B 1 148 ? 5.742 10.812 3.336 1 98.75 148 VAL B C 1
ATOM 3100 O O . VAL B 1 148 ? 4.555 10.547 3.131 1 98.75 148 VAL B O 1
ATOM 3103 N N . LEU B 1 149 ? 6.262 11.992 3.176 1 98.75 149 LEU B N 1
ATOM 3104 C CA . LEU B 1 149 ? 5.43 13.133 2.807 1 98.75 149 LEU B CA 1
ATOM 3105 C C . LEU B 1 149 ? 4.754 12.898 1.46 1 98.75 149 LEU B C 1
ATOM 3107 O O . LEU B 1 149 ? 3.561 13.172 1.305 1 98.75 149 LEU B O 1
ATOM 3111 N N . ASN B 1 150 ? 5.512 12.391 0.531 1 97.94 150 ASN B N 1
ATOM 3112 C CA . ASN B 1 150 ? 4.953 12.094 -0.785 1 97.94 150 ASN B CA 1
ATOM 3113 C C . ASN B 1 150 ? 3.848 11.047 -0.706 1 97.94 150 ASN B C 1
ATOM 3115 O O . ASN B 1 150 ? 2.791 11.203 -1.319 1 97.94 150 ASN B O 1
ATOM 3119 N N . ALA B 1 151 ? 4.043 10 0.077 1 97.69 151 ALA B N 1
ATOM 3120 C CA . ALA B 1 151 ? 3.092 8.891 0.177 1 97.69 151 ALA B CA 1
ATOM 3121 C C . ALA B 1 151 ? 1.846 9.305 0.951 1 97.69 151 ALA B C 1
ATOM 3123 O O . ALA B 1 151 ? 0.794 8.672 0.835 1 97.69 151 ALA B O 1
ATOM 3124 N N . SER B 1 152 ? 1.896 10.367 1.732 1 98.56 152 SER B N 1
ATOM 3125 C CA . SER B 1 152 ? 0.766 10.82 2.537 1 98.56 152 SER B CA 1
ATOM 3126 C C . SER B 1 152 ? -0.241 11.586 1.692 1 98.56 152 SER B C 1
ATOM 3128 O O . SER B 1 152 ? -1.378 11.805 2.117 1 98.56 152 SER B O 1
ATOM 3130 N N . MET B 1 153 ? 0.259 12.102 0.508 1 98 153 MET B N 1
ATOM 3131 C CA . MET B 1 153 ? -0.605 12.789 -0.447 1 98 153 MET B CA 1
ATOM 3132 C C . MET B 1 153 ? -1.301 13.984 0.208 1 98 153 MET B C 1
ATOM 3134 O O . MET B 1 153 ? -2.514 14.148 0.069 1 98 153 MET B O 1
ATOM 3138 N N . GLY B 1 154 ? -0.541 14.711 0.992 1 98.44 154 GLY B N 1
ATOM 3139 C CA . GLY B 1 154 ? -1.041 15.938 1.594 1 98.44 154 GLY B CA 1
ATOM 3140 C C . GLY B 1 154 ? -1.612 15.727 2.984 1 98.44 154 GLY B C 1
ATOM 3141 O O . GLY B 1 154 ? -1.755 16.688 3.75 1 98.44 154 GLY B O 1
ATOM 3142 N N . SER B 1 155 ? -1.862 14.484 3.406 1 98.75 155 SER B N 1
ATOM 3143 C CA . SER B 1 155 ? -2.537 14.18 4.664 1 98.75 155 SER B CA 1
ATOM 3144 C C . SER B 1 155 ? -1.643 14.484 5.859 1 98.75 155 SER B C 1
ATOM 3146 O O . SER B 1 155 ? -2.129 14.641 6.98 1 98.75 155 SER B O 1
ATOM 3148 N N . PHE B 1 156 ? -0.312 14.578 5.621 1 98.62 156 PHE B N 1
ATOM 3149 C CA . PHE B 1 156 ? 0.617 14.906 6.695 1 98.62 156 PHE B CA 1
ATOM 3150 C C . PHE B 1 156 ? 0.247 16.234 7.348 1 98.62 156 PHE B C 1
ATOM 3152 O O . PHE B 1 156 ? 0.541 16.453 8.523 1 98.62 156 PHE B O 1
ATOM 3159 N N . SER B 1 157 ? -0.389 17.109 6.625 1 98.31 157 SER B N 1
ATOM 3160 C CA . SER B 1 157 ? -0.678 18.453 7.109 1 98.31 157 SER B CA 1
ATOM 3161 C C . SER B 1 157 ? -1.884 18.469 8.039 1 98.31 157 SER B C 1
ATOM 3163 O O . SER B 1 157 ? -2.207 19.484 8.641 1 98.31 157 SER B O 1
ATOM 3165 N N . ARG B 1 158 ? -2.555 17.312 8.281 1 97.94 158 ARG B N 1
ATOM 3166 C CA . ARG B 1 158 ? -3.805 17.281 9.039 1 97.94 158 ARG B CA 1
ATOM 3167 C C . ARG B 1 158 ? -3.713 16.328 10.227 1 97.94 158 ARG B C 1
ATOM 3169 O O . ARG B 1 158 ? -4.734 15.969 10.812 1 97.94 158 ARG B O 1
ATOM 3176 N N . VAL B 1 159 ? -2.492 15.914 10.539 1 97.38 159 VAL B N 1
ATOM 3177 C CA . VAL B 1 159 ? -2.334 15.031 11.695 1 97.38 159 VAL B CA 1
ATOM 3178 C C . VAL B 1 159 ? -1.344 15.648 12.68 1 97.38 159 VAL B C 1
ATOM 3180 O O . VAL B 1 159 ? -0.385 16.312 12.273 1 97.38 159 VAL B O 1
ATOM 3183 N N . GLN B 1 160 ? -1.659 15.461 13.906 1 97.75 160 GLN B N 1
ATOM 3184 C CA . GLN B 1 160 ? -0.716 15.711 14.992 1 97.75 160 GLN B CA 1
ATOM 3185 C C . GLN B 1 160 ? 0.041 14.445 15.367 1 97.75 160 GLN B C 1
ATOM 3187 O O . GLN B 1 160 ? -0.539 13.352 15.406 1 97.75 160 GLN B O 1
ATOM 3192 N N . PHE B 1 161 ? 1.345 14.672 15.664 1 98.38 161 PHE B N 1
ATOM 3193 C CA . PHE B 1 161 ? 2.119 13.469 15.961 1 98.38 161 PHE B CA 1
ATOM 3194 C C . PHE B 1 161 ? 3.252 13.773 16.922 1 98.38 161 PHE B C 1
ATOM 3196 O O . PHE B 1 161 ? 3.604 14.938 17.125 1 98.38 161 PHE B O 1
ATOM 3203 N N . PHE B 1 162 ? 3.746 12.758 17.531 1 98.38 162 PHE B N 1
ATOM 3204 C CA . PHE B 1 162 ? 5.023 12.828 18.219 1 98.38 162 PHE B CA 1
ATOM 3205 C C . PHE B 1 162 ? 5.672 11.453 18.312 1 98.38 162 PHE B C 1
ATOM 3207 O O . PHE B 1 162 ? 5 10.438 18.125 1 98.38 162 PHE B O 1
ATOM 3214 N N . TYR B 1 163 ? 6.984 11.461 18.438 1 98.25 163 TYR B N 1
ATOM 3215 C CA . TYR B 1 163 ? 7.75 10.25 18.703 1 98.25 163 TYR B CA 1
ATOM 3216 C C . TYR B 1 163 ? 7.957 10.039 20.203 1 98.25 163 TYR B C 1
ATOM 3218 O O . TYR B 1 163 ? 8.203 11 20.938 1 98.25 163 TYR B O 1
ATOM 3226 N N . ALA B 1 164 ? 7.836 8.789 20.656 1 97.81 164 ALA B N 1
ATOM 3227 C CA . ALA B 1 164 ? 8.047 8.477 22.062 1 97.81 164 ALA B CA 1
ATOM 3228 C C . ALA B 1 164 ? 8.312 6.988 22.266 1 97.81 164 ALA B C 1
ATOM 3230 O O . ALA B 1 164 ? 8 6.172 21.391 1 97.81 164 ALA B O 1
ATOM 3231 N N . PRO B 1 165 ? 9.047 6.688 23.391 1 97.88 165 PRO B N 1
ATOM 3232 C CA . PRO B 1 165 ? 8.953 5.281 23.797 1 97.88 165 PRO B CA 1
ATOM 3233 C C . PRO B 1 165 ? 7.512 4.832 24.031 1 97.88 165 PRO B C 1
ATOM 3235 O O . PRO B 1 165 ? 6.875 5.262 25 1 97.88 165 PRO B O 1
ATOM 3238 N N . LEU B 1 166 ? 7.004 3.961 23.203 1 98.31 166 LEU B N 1
ATOM 3239 C CA . LEU B 1 166 ? 5.582 3.633 23.203 1 98.31 166 LEU B CA 1
ATOM 3240 C C . LEU B 1 166 ? 5.168 3.004 24.531 1 98.31 166 LEU B C 1
ATOM 3242 O O . LEU B 1 166 ? 4.059 3.244 25.016 1 98.31 166 LEU B O 1
ATOM 3246 N N . GLU B 1 167 ? 6.07 2.17 25.094 1 98.31 167 GLU B N 1
ATOM 3247 C CA . GLU B 1 167 ? 5.734 1.521 26.359 1 98.31 167 GLU B CA 1
ATOM 3248 C C . GLU B 1 167 ? 5.387 2.549 27.438 1 98.31 167 GLU B C 1
ATOM 3250 O O . GLU B 1 167 ? 4.367 2.42 28.109 1 98.31 167 GLU B O 1
ATOM 3255 N N . GLU B 1 168 ? 6.227 3.586 27.562 1 97.56 168 GLU B N 1
ATOM 3256 C CA . GLU B 1 168 ? 6.023 4.629 28.562 1 97.56 168 GLU B CA 1
ATOM 3257 C C . GLU B 1 168 ? 4.75 5.426 28.281 1 97.56 168 GLU B C 1
ATOM 3259 O O . GLU B 1 168 ? 3.971 5.707 29.203 1 97.56 168 GLU B O 1
ATOM 3264 N N . TYR B 1 169 ? 4.531 5.781 27.078 1 97.44 169 TYR B N 1
ATOM 3265 C CA . TYR B 1 169 ? 3.361 6.562 26.688 1 97.44 169 TYR B CA 1
ATOM 3266 C C . TYR B 1 169 ? 2.078 5.777 26.922 1 97.44 169 TYR B C 1
ATOM 3268 O O . TYR B 1 169 ? 1.135 6.289 27.531 1 97.44 169 TYR B O 1
ATOM 3276 N N . LEU B 1 170 ? 2.039 4.508 26.484 1 97.94 170 LEU B N 1
ATOM 3277 C CA . LEU B 1 170 ? 0.827 3.697 26.547 1 97.94 170 LEU B CA 1
ATOM 3278 C C . LEU B 1 170 ? 0.44 3.41 27.984 1 97.94 170 LEU B C 1
ATOM 3280 O O . LEU B 1 170 ? -0.746 3.311 28.312 1 97.94 170 LEU B O 1
ATOM 3284 N N . LYS B 1 171 ? 1.421 3.332 28.891 1 97.19 171 LYS B N 1
ATOM 3285 C CA . LYS B 1 171 ? 1.17 3.076 30.297 1 97.19 171 LYS B CA 1
ATOM 3286 C C . LYS B 1 171 ? 0.393 4.227 30.938 1 97.19 171 LYS B C 1
ATOM 3288 O O . LYS B 1 171 ? -0.289 4.035 31.953 1 97.19 171 LYS B O 1
ATOM 3293 N N . THR B 1 172 ? 0.511 5.348 30.391 1 96.12 172 THR B N 1
ATOM 3294 C CA . THR B 1 172 ? -0.108 6.527 30.984 1 96.12 172 THR B CA 1
ATOM 3295 C C . THR B 1 172 ? -1.543 6.691 30.5 1 96.12 172 THR B C 1
ATOM 3297 O O . THR B 1 172 ? -2.277 7.555 30.984 1 96.12 172 THR B O 1
ATOM 3300 N N . GLN B 1 173 ? -1.968 5.922 29.516 1 95.44 173 GLN B N 1
ATOM 3301 C CA . GLN B 1 173 ? -3.275 6.109 28.906 1 95.44 173 GLN B CA 1
ATOM 3302 C C . GLN B 1 173 ? -4.336 5.254 29.578 1 95.44 173 GLN B C 1
ATOM 3304 O O . GLN B 1 173 ? -4.07 4.113 29.969 1 95.44 173 GLN B O 1
ATOM 3309 N N . SER B 1 174 ? -5.566 5.809 29.734 1 95.06 174 SER B N 1
ATOM 3310 C CA . SER B 1 174 ? -6.699 5.066 30.281 1 95.06 174 SER B CA 1
ATOM 3311 C C . SER B 1 174 ? -7.543 4.457 29.172 1 95.06 174 SER B C 1
ATOM 3313 O O . SER B 1 174 ? -8.352 3.557 29.406 1 95.06 174 SER B O 1
ATOM 3315 N N . ALA B 1 175 ? -7.398 4.949 27.969 1 96.19 175 ALA B N 1
ATOM 3316 C CA . ALA B 1 175 ? -8.164 4.449 26.828 1 96.19 175 ALA B CA 1
ATOM 3317 C C . ALA B 1 175 ? -7.766 3.014 26.484 1 96.19 175 ALA B C 1
ATOM 3319 O O . ALA B 1 175 ? -6.609 2.625 26.656 1 96.19 175 ALA B O 1
ATOM 3320 N N . PRO B 1 176 ? -8.727 2.225 26 1 97.19 176 PRO B N 1
ATOM 3321 C CA . PRO B 1 176 ? -8.375 0.871 25.562 1 97.19 176 PRO B CA 1
ATOM 3322 C C . PRO B 1 176 ? -7.355 0.864 24.438 1 97.19 176 PRO B C 1
ATOM 3324 O O . PRO B 1 176 ? -7.398 1.73 23.547 1 97.19 176 PRO B O 1
ATOM 3327 N N . ILE B 1 177 ? -6.418 -0.094 24.531 1 98.19 177 ILE B N 1
ATOM 3328 C CA . ILE B 1 177 ? -5.422 -0.293 23.484 1 98.19 177 ILE B CA 1
ATOM 3329 C C . ILE B 1 177 ? -5.785 -1.521 22.656 1 98.19 177 ILE B C 1
ATOM 3331 O O . ILE B 1 177 ? -5.77 -2.646 23.156 1 98.19 177 ILE B O 1
ATOM 3335 N N . PHE B 1 178 ? -6.152 -1.276 21.422 1 98.19 178 PHE B N 1
ATOM 3336 C CA . PHE B 1 178 ? -6.43 -2.342 20.469 1 98.19 178 PHE B CA 1
ATOM 3337 C C . PHE B 1 178 ? -5.168 -2.729 19.703 1 98.19 178 PHE B C 1
ATOM 3339 O O . PHE B 1 178 ? -4.664 -1.95 18.891 1 98.19 178 PHE B O 1
ATOM 3346 N N . GLY B 1 179 ? -4.633 -3.896 19.969 1 98.44 179 GLY B N 1
ATOM 3347 C CA . GLY B 1 179 ? -3.453 -4.375 19.266 1 98.44 179 GLY B CA 1
ATOM 3348 C C . GLY B 1 179 ? -3.781 -5.262 18.078 1 98.44 179 GLY B C 1
ATOM 3349 O O . GLY B 1 179 ? -4.598 -6.18 18.188 1 98.44 179 GLY B O 1
ATOM 3350 N N . ALA B 1 180 ? -3.197 -5.012 16.953 1 98.19 180 ALA B N 1
ATOM 3351 C CA . ALA B 1 180 ? -3.402 -5.844 15.773 1 98.19 180 ALA B CA 1
ATOM 3352 C C . ALA B 1 180 ? -2.539 -7.102 15.836 1 98.19 180 ALA B C 1
ATOM 3354 O O . ALA B 1 180 ? -1.31 -7.023 15.789 1 98.19 180 ALA B O 1
ATOM 3355 N N . TYR B 1 181 ? -3.135 -8.195 15.961 1 97.75 181 TYR B N 1
ATOM 3356 C CA . TYR B 1 181 ? -2.484 -9.5 16.016 1 97.75 181 TYR B CA 1
ATOM 3357 C C . TYR B 1 181 ? -3.152 -10.492 15.07 1 97.75 181 TYR B C 1
ATOM 3359 O O . TYR B 1 181 ? -4.352 -10.383 14.805 1 97.75 181 TYR B O 1
ATOM 3367 N N . LEU B 1 182 ? -2.41 -11.461 14.578 1 96.06 182 LEU B N 1
ATOM 3368 C CA . LEU B 1 182 ? -2.967 -12.484 13.703 1 96.06 182 LEU B CA 1
ATOM 3369 C C . LEU B 1 182 ? -3.863 -13.438 14.484 1 96.06 182 LEU B C 1
ATOM 3371 O O . LEU B 1 182 ? -4.715 -14.117 13.906 1 96.06 182 LEU B O 1
ATOM 3375 N N . ASP B 1 183 ? -3.656 -13.508 15.812 1 95.69 183 ASP B N 1
ATOM 3376 C CA . ASP B 1 183 ? -4.426 -14.438 16.625 1 95.69 183 ASP B CA 1
ATOM 3377 C C . ASP B 1 183 ? -5.359 -13.695 17.578 1 95.69 183 ASP B C 1
ATOM 3379 O O . ASP B 1 183 ? -5.668 -14.188 18.672 1 95.69 183 ASP B O 1
ATOM 3383 N N . GLY B 1 184 ? -5.871 -12.516 17.25 1 96.75 184 GLY B N 1
ATOM 3384 C CA . GLY B 1 184 ? -6.805 -11.742 18.047 1 96.75 184 GLY B CA 1
ATOM 3385 C C . GLY B 1 184 ? -8.258 -12.031 17.719 1 96.75 184 GLY B C 1
ATOM 3386 O O . GLY B 1 184 ? -8.555 -13.016 17.031 1 96.75 184 GLY B O 1
ATOM 3387 N N . GLU B 1 185 ? -9.117 -11.273 18.359 1 96.88 185 GLU B N 1
ATOM 3388 C CA . GLU B 1 185 ? -10.547 -11.344 18.047 1 96.88 185 GLU B CA 1
ATOM 3389 C C . GLU B 1 185 ? -10.852 -10.734 16.688 1 96.88 185 GLU B C 1
ATOM 3391 O O . GLU B 1 185 ? -10.32 -9.68 16.344 1 96.88 185 GLU B O 1
ATOM 3396 N N . SER B 1 186 ? -11.68 -11.453 15.922 1 96.62 186 SER B N 1
ATOM 3397 C CA . SER B 1 186 ? -12.055 -10.945 14.609 1 96.62 186 SER B CA 1
ATOM 3398 C C . SER B 1 186 ? -12.695 -9.562 14.711 1 96.62 186 SER B C 1
ATOM 3400 O O . SER B 1 186 ? -13.625 -9.359 15.492 1 96.62 186 SER B O 1
ATOM 3402 N N . VAL B 1 187 ? -12.25 -8.656 13.875 1 95.12 187 VAL B N 1
ATOM 3403 C CA . VAL B 1 187 ? -12.773 -7.293 13.867 1 95.12 187 VAL B CA 1
ATOM 3404 C C . VAL B 1 187 ? -14.219 -7.305 13.375 1 95.12 187 VAL B C 1
ATOM 3406 O O . VAL B 1 187 ? -14.953 -6.336 13.57 1 95.12 187 VAL B O 1
ATOM 3409 N N . HIS B 1 188 ? -14.578 -8.383 12.727 1 93.75 188 HIS B N 1
ATOM 3410 C CA . HIS B 1 188 ? -15.945 -8.484 12.227 1 93.75 188 HIS B CA 1
ATOM 3411 C C . HIS B 1 188 ? -16.938 -8.648 13.375 1 93.75 188 HIS B C 1
ATOM 3413 O O . HIS B 1 188 ? -18.109 -8.312 13.234 1 93.75 188 HIS B O 1
ATOM 3419 N N . THR B 1 189 ? -16.453 -9.141 14.492 1 91.12 189 THR B N 1
ATOM 3420 C CA . THR B 1 189 ? -17.359 -9.469 15.594 1 91.12 189 THR B CA 1
ATOM 3421 C C . THR B 1 189 ? -16.953 -8.727 16.859 1 91.12 189 THR B C 1
ATOM 3423 O O . THR B 1 189 ? -17.719 -8.672 17.828 1 91.12 189 THR B O 1
ATOM 3426 N N . ALA B 1 190 ? -15.742 -8.18 16.781 1 87.75 190 ALA B N 1
ATOM 3427 C CA . ALA B 1 190 ? -15.219 -7.5 17.969 1 87.75 190 ALA B CA 1
ATOM 3428 C C . ALA B 1 190 ? -16.031 -6.246 18.281 1 87.75 190 ALA B C 1
ATOM 3430 O O . ALA B 1 190 ? -16.484 -5.547 17.375 1 87.75 190 ALA B O 1
ATOM 3431 N N . SER B 1 191 ? -16.25 -6.016 19.531 1 84.94 191 SER B N 1
ATOM 3432 C CA . SER B 1 191 ? -16.844 -4.766 19.984 1 84.94 191 SER B CA 1
ATOM 3433 C C . SER B 1 191 ? -15.781 -3.705 20.234 1 84.94 191 SER B C 1
ATOM 3435 O O . SER B 1 191 ? -14.789 -3.965 20.922 1 84.94 191 SER B O 1
ATOM 3437 N N . PHE B 1 192 ? -15.953 -2.574 19.578 1 85.38 192 PHE B N 1
ATOM 3438 C CA . PHE B 1 192 ? -15.023 -1.475 19.781 1 85.38 192 PHE B CA 1
ATOM 3439 C C . PHE B 1 192 ? -15.656 -0.372 20.625 1 85.38 192 PHE B C 1
ATOM 3441 O O . PHE B 1 192 ? -16.844 -0.072 20.469 1 85.38 192 PHE B O 1
ATOM 3448 N N . GLU B 1 193 ? -14.805 0.077 21.547 1 85.38 193 GLU B N 1
ATOM 3449 C CA . GLU B 1 193 ? -15.18 1.327 22.203 1 85.38 193 GLU B CA 1
ATOM 3450 C C . GLU B 1 193 ? -14.945 2.523 21.281 1 85.38 193 GLU B C 1
ATOM 3452 O O . GLU B 1 193 ? -14.062 2.488 20.422 1 85.38 193 GLU B O 1
ATOM 3457 N N . PRO B 1 194 ? -15.766 3.504 21.484 1 87.75 194 PRO B N 1
ATOM 3458 C CA . PRO B 1 194 ? -15.602 4.688 20.641 1 87.75 194 PRO B CA 1
ATOM 3459 C C . PRO B 1 194 ? -14.25 5.371 20.844 1 87.75 194 PRO B C 1
ATOM 3461 O O . PRO B 1 194 ? -13.805 6.129 19.969 1 87.75 194 PRO B O 1
ATOM 3464 N N . THR B 1 195 ? -13.672 5.105 22 1 94.06 195 THR B N 1
ATOM 3465 C CA . THR B 1 195 ? -12.367 5.664 22.359 1 94.06 195 THR B CA 1
ATOM 3466 C C . THR B 1 195 ? -11.32 4.562 22.438 1 94.06 195 THR B C 1
ATOM 3468 O O . THR B 1 195 ? -11.562 3.502 23.016 1 94.06 195 THR B O 1
ATOM 3471 N N . GLY B 1 196 ? -10.141 4.879 21.812 1 96.62 196 GLY B N 1
ATOM 3472 C CA . GLY B 1 196 ? -9.086 3.881 21.969 1 96.62 196 GLY B CA 1
ATOM 3473 C C . GLY B 1 196 ? -7.82 4.238 21.219 1 96.62 196 GLY B C 1
ATOM 3474 O O . GLY B 1 196 ? -7.73 5.309 20.609 1 96.62 196 GLY B O 1
ATOM 3475 N N . ILE B 1 197 ? -6.82 3.439 21.375 1 98.44 197 ILE B N 1
ATOM 3476 C CA . ILE B 1 197 ? -5.559 3.484 20.641 1 98.44 197 ILE B CA 1
ATOM 3477 C C . ILE B 1 197 ? -5.402 2.219 19.812 1 98.44 197 ILE B C 1
ATOM 3479 O O . ILE B 1 197 ? -5.504 1.104 20.328 1 98.44 197 ILE B O 1
ATOM 3483 N N . LEU B 1 198 ? -5.336 2.365 18.594 1 98.62 198 LEU B N 1
ATOM 3484 C CA . LEU B 1 198 ? -5.012 1.237 17.719 1 98.62 198 LEU B CA 1
ATOM 3485 C C . LEU B 1 198 ? -3.504 1.102 17.547 1 98.62 198 LEU B C 1
ATOM 3487 O O . LEU B 1 198 ? -2.854 1.998 17 1 98.62 198 LEU B O 1
ATOM 3491 N N . LEU B 1 199 ? -2.975 0.043 18.047 1 98.94 199 LEU B N 1
ATOM 3492 C CA . LEU B 1 199 ? -1.543 -0.233 18.031 1 98.94 199 LEU B CA 1
ATOM 3493 C C . LEU B 1 199 ? -1.177 -1.163 16.875 1 98.94 199 LEU B C 1
ATOM 3495 O O . LEU B 1 199 ? -1.621 -2.312 16.844 1 98.94 199 LEU B O 1
ATOM 3499 N N . MET B 1 200 ? -0.398 -0.639 15.945 1 98.81 200 MET B N 1
ATOM 3500 C CA . MET B 1 200 ? 0.088 -1.41 14.805 1 98.81 200 MET B CA 1
ATOM 3501 C C . MET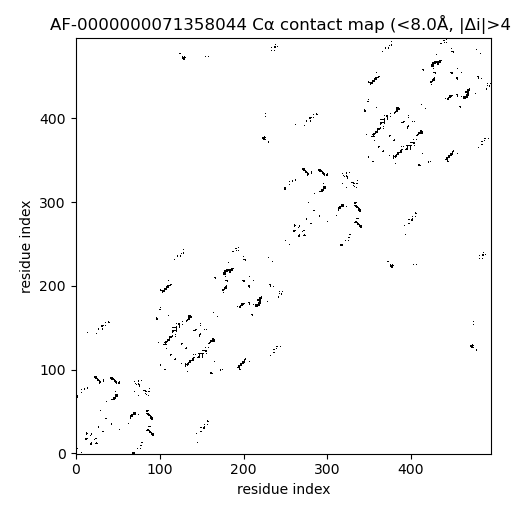 B 1 200 ? 1.576 -1.713 14.945 1 98.81 200 MET B C 1
ATOM 3503 O O . MET B 1 200 ? 2.348 -0.862 15.391 1 98.81 200 MET B O 1
ATOM 3507 N N . GLY B 1 201 ? 1.982 -2.867 14.547 1 98.38 201 GLY B N 1
ATOM 3508 C CA . GLY B 1 201 ? 3.359 -3.287 14.75 1 98.38 201 GLY B CA 1
ATOM 3509 C C . GLY B 1 201 ? 4.172 -3.309 13.477 1 98.38 201 GLY B C 1
ATOM 3510 O O . GLY B 1 201 ? 3.643 -3.059 12.391 1 98.38 201 GLY B O 1
ATOM 3511 N N . ASN B 1 202 ? 5.395 -3.643 13.641 1 96.19 202 ASN B N 1
ATOM 3512 C CA . ASN B 1 202 ? 6.41 -3.705 12.594 1 96.19 202 ASN B CA 1
ATOM 3513 C C . ASN B 1 202 ? 5.984 -4.625 11.453 1 96.19 202 ASN B C 1
ATOM 3515 O O . ASN B 1 202 ? 5.359 -5.66 11.688 1 96.19 202 ASN B O 1
ATOM 3519 N N . GLU B 1 203 ? 6.402 -4.285 10.18 1 89.25 203 GLU B N 1
ATOM 3520 C CA . GLU B 1 203 ? 6.031 -4.98 8.945 1 89.25 203 GLU B CA 1
ATOM 3521 C C . GLU B 1 203 ? 6.465 -6.441 8.992 1 89.25 203 GLU B C 1
ATOM 3523 O O . GLU B 1 203 ? 5.77 -7.316 8.469 1 89.25 203 GLU B O 1
ATOM 3528 N N . SER B 1 204 ? 7.57 -6.746 9.656 1 90.12 204 SER B N 1
ATOM 3529 C CA . SER B 1 204 ? 8.109 -8.102 9.68 1 90.12 204 SER B CA 1
ATOM 3530 C C . SER B 1 204 ? 7.879 -8.758 11.039 1 90.12 204 SER B C 1
ATOM 3532 O O . SER B 1 204 ? 7.457 -9.914 11.109 1 90.12 204 SER B O 1
ATOM 3534 N N . GLN B 1 205 ? 7.93 -7.988 12.102 1 93.75 205 GLN B N 1
ATOM 3535 C CA . GLN B 1 205 ? 8.008 -8.578 13.438 1 93.75 205 GLN B CA 1
ATOM 3536 C C . GLN B 1 205 ? 6.703 -8.391 14.203 1 93.75 205 GLN B C 1
ATOM 3538 O O . GLN B 1 205 ? 6.504 -8.984 15.258 1 93.75 205 GLN B O 1
ATOM 3543 N N . GLY B 1 206 ? 5.832 -7.562 13.688 1 96.94 206 GLY B N 1
ATOM 3544 C CA . GLY B 1 206 ? 4.613 -7.262 14.422 1 96.94 206 GLY B CA 1
ATOM 3545 C C . GLY B 1 206 ? 4.855 -6.379 15.633 1 96.94 206 GLY B C 1
ATOM 3546 O O . GLY B 1 206 ? 5.801 -5.59 15.656 1 96.94 206 GLY B O 1
ATOM 3547 N N . ILE B 1 207 ? 3.943 -6.391 16.531 1 98.5 207 ILE B N 1
ATOM 3548 C CA . ILE B 1 207 ? 4.023 -5.578 17.734 1 98.5 207 ILE B CA 1
ATOM 3549 C C . ILE B 1 207 ? 5.086 -6.148 18.672 1 98.5 207 ILE B C 1
ATOM 3551 O O . ILE B 1 207 ? 5.141 -7.359 18.891 1 98.5 207 ILE B O 1
ATOM 3555 N N . SER B 1 208 ? 5.918 -5.27 19.156 1 98 208 SER B N 1
ATOM 3556 C CA . SER B 1 208 ? 6.992 -5.68 20.062 1 98 208 SER B CA 1
ATOM 3557 C C . SER B 1 208 ? 6.438 -6.367 21.297 1 98 208 SER B C 1
ATOM 3559 O O . SER B 1 208 ? 5.402 -5.961 21.844 1 98 208 SER B O 1
ATOM 3561 N N . ALA B 1 209 ? 7.176 -7.352 21.766 1 97.69 209 ALA B N 1
ATOM 3562 C CA . ALA B 1 209 ? 6.742 -8.18 22.891 1 97.69 209 ALA B CA 1
ATOM 3563 C C . ALA B 1 209 ? 6.508 -7.336 24.141 1 97.69 209 ALA B C 1
ATOM 3565 O O . ALA B 1 209 ? 5.605 -7.617 24.938 1 97.69 209 ALA B O 1
ATOM 3566 N N . GLU B 1 210 ? 7.266 -6.305 24.359 1 97.44 210 GLU B N 1
ATOM 3567 C CA . GLU B 1 210 ? 7.195 -5.492 25.562 1 97.44 210 GLU B CA 1
ATOM 3568 C C . GLU B 1 210 ? 5.891 -4.703 25.625 1 97.44 210 GLU B C 1
ATOM 3570 O O . GLU B 1 210 ? 5.496 -4.227 26.688 1 97.44 210 GLU B O 1
ATOM 3575 N N . LEU B 1 211 ? 5.207 -4.547 24.5 1 98.56 211 LEU B N 1
ATOM 3576 C CA . LEU B 1 211 ? 3.979 -3.762 24.453 1 98.56 211 LEU B CA 1
ATOM 3577 C C . LEU B 1 211 ? 2.756 -4.656 24.641 1 98.56 211 LEU B C 1
ATOM 3579 O O . LEU B 1 211 ? 1.663 -4.168 24.938 1 98.56 211 LEU B O 1
ATOM 3583 N N . GLU B 1 212 ? 2.9 -5.965 24.453 1 98.06 212 GLU B N 1
ATOM 3584 C CA . GLU B 1 212 ? 1.8 -6.926 24.469 1 98.06 212 GLU B CA 1
ATOM 3585 C C . GLU B 1 212 ? 1.022 -6.848 25.781 1 98.06 212 GLU B C 1
ATOM 3587 O O . GLU B 1 212 ? -0.21 -6.855 25.781 1 98.06 212 GLU B O 1
ATOM 3592 N N . PRO B 1 213 ? 1.725 -6.699 26.953 1 98.19 213 PRO B N 1
ATOM 3593 C CA . PRO B 1 213 ? 0.987 -6.656 28.219 1 98.19 213 PRO B CA 1
ATOM 3594 C C . PRO B 1 213 ? 0.091 -5.426 28.344 1 98.19 213 PRO B C 1
ATOM 3596 O O . PRO B 1 213 ? -0.811 -5.395 29.188 1 98.19 213 PRO B O 1
ATOM 3599 N N . LEU B 1 214 ? 0.322 -4.406 27.562 1 98.44 214 LEU B N 1
ATOM 3600 C CA . LEU B 1 214 ? -0.429 -3.158 27.641 1 98.44 214 LEU B CA 1
ATOM 3601 C C . LEU B 1 214 ? -1.663 -3.207 26.75 1 98.44 214 LEU B C 1
ATOM 3603 O O . LEU B 1 214 ? -2.545 -2.352 26.859 1 98.44 214 LEU B O 1
ATOM 3607 N N . VAL B 1 215 ? -1.733 -4.195 25.875 1 98.38 215 VAL B N 1
ATOM 3608 C CA . VAL B 1 215 ? -2.834 -4.32 24.938 1 98.38 215 VAL B CA 1
ATOM 3609 C C . VAL B 1 215 ? -4.102 -4.762 25.672 1 98.38 215 VAL B C 1
ATOM 3611 O O . VAL B 1 215 ? -4.109 -5.793 26.344 1 98.38 215 VAL B O 1
ATOM 3614 N N . THR B 1 216 ? -5.195 -3.961 25.547 1 97.5 216 THR B N 1
ATOM 3615 C CA . THR B 1 216 ? -6.48 -4.25 26.172 1 97.5 216 THR B CA 1
ATOM 3616 C C . THR B 1 216 ? -7.219 -5.344 25.406 1 97.5 216 THR B C 1
ATOM 3618 O O . THR B 1 216 ? -7.867 -6.203 26 1 97.5 216 THR B O 1
ATOM 3621 N N . LYS B 1 217 ? -7.195 -5.285 24.094 1 97.12 217 LYS B N 1
ATOM 3622 C CA . LYS B 1 217 ? -7.875 -6.234 23.219 1 97.12 217 LYS B CA 1
ATOM 3623 C C . LYS B 1 217 ? -7.039 -6.527 21.969 1 97.12 217 LYS B C 1
ATOM 3625 O O . LYS B 1 217 ? -6.645 -5.609 21.25 1 97.12 217 LYS B O 1
ATOM 3630 N N . LYS B 1 218 ? -6.688 -7.805 21.781 1 98 218 LYS B N 1
ATOM 3631 C CA . LYS B 1 218 ? -6.086 -8.219 20.516 1 98 218 LYS B CA 1
ATOM 3632 C C . LYS B 1 218 ? -7.141 -8.344 19.422 1 98 218 LYS B C 1
ATOM 3634 O O . LYS B 1 218 ? -8.188 -8.961 19.625 1 98 218 LYS B O 1
ATOM 3639 N N . VAL B 1 219 ? -6.918 -7.719 18.281 1 97.56 219 VAL B N 1
ATOM 3640 C CA . VAL B 1 219 ? -7.871 -7.777 17.188 1 97.56 219 VAL B CA 1
ATOM 3641 C C . VAL B 1 219 ? -7.184 -8.305 15.93 1 97.56 219 VAL B C 1
ATOM 3643 O O . VAL B 1 219 ? -5.98 -8.094 15.734 1 97.56 219 VAL B O 1
ATOM 3646 N N . THR B 1 220 ? -7.941 -8.984 15.109 1 97.81 220 THR B N 1
ATOM 3647 C CA . THR B 1 220 ? -7.414 -9.555 13.875 1 97.81 220 THR B CA 1
ATOM 3648 C C . THR B 1 220 ? -8.398 -9.352 12.719 1 97.81 220 THR B C 1
ATOM 3650 O O . THR B 1 220 ? -9.602 -9.234 12.945 1 97.81 220 THR B O 1
ATOM 3653 N N . ILE B 1 221 ? -7.883 -9.164 11.562 1 98.06 221 ILE B N 1
ATOM 3654 C CA . ILE B 1 221 ? -8.664 -9.25 10.328 1 98.06 221 ILE B CA 1
ATOM 3655 C C . ILE B 1 221 ? -8.773 -10.711 9.898 1 98.06 221 ILE B C 1
ATOM 3657 O O . ILE B 1 221 ? -7.766 -11.375 9.648 1 98.06 221 ILE B O 1
ATOM 3661 N N . PRO B 1 222 ? -9.906 -11.203 9.844 1 97.38 222 PRO B N 1
ATOM 3662 C CA . PRO B 1 222 ? -10.016 -12.625 9.508 1 97.38 222 PRO B CA 1
ATOM 3663 C C . PRO B 1 222 ? -9.5 -12.945 8.109 1 97.38 222 PRO B C 1
ATOM 3665 O O . PRO B 1 222 ? -9.703 -12.164 7.176 1 97.38 222 PRO B O 1
ATOM 3668 N N . SER B 1 223 ? -8.844 -14.031 7.969 1 97.12 223 SER B N 1
ATOM 3669 C CA . SER B 1 223 ? -8.312 -14.508 6.699 1 97.12 223 SER B CA 1
ATOM 3670 C C . SER B 1 223 ? -9.219 -15.562 6.078 1 97.12 223 SER B C 1
ATOM 3672 O O . SER B 1 223 ? -9.75 -16.422 6.777 1 97.12 223 SER B O 1
ATOM 3674 N N . PHE B 1 224 ? -9.367 -15.516 4.797 1 97 224 PHE B N 1
ATOM 3675 C CA . PHE B 1 224 ? -10.227 -16.453 4.074 1 97 224 PHE B CA 1
ATOM 3676 C C . PHE B 1 224 ? -9.438 -17.203 3.016 1 97 224 PHE B C 1
ATOM 3678 O O . PHE B 1 224 ? -9.992 -18.016 2.281 1 97 224 PHE B O 1
ATOM 3685 N N . GLY B 1 225 ? -8.125 -16.906 2.908 1 97.44 225 GLY B N 1
ATOM 3686 C CA . GLY B 1 225 ? -7.277 -17.5 1.89 1 97.44 225 GLY B CA 1
ATOM 3687 C C . GLY B 1 225 ? -5.926 -17.938 2.422 1 97.44 225 GLY B C 1
ATOM 3688 O O . GLY B 1 225 ? -5.824 -18.438 3.547 1 97.44 225 GLY B O 1
ATOM 3689 N N . GLY B 1 226 ? -4.938 -17.891 1.551 1 97.12 226 GLY B N 1
ATOM 3690 C CA . GLY B 1 226 ? -3.664 -18.5 1.896 1 97.12 226 GLY B CA 1
ATOM 3691 C C . GLY B 1 226 ? -2.594 -17.484 2.254 1 97.12 226 GLY B C 1
ATOM 3692 O O . GLY B 1 226 ? -1.498 -17.859 2.682 1 97.12 226 GLY B O 1
ATOM 3693 N N . ALA B 1 227 ? -2.865 -16.172 2.086 1 97.44 227 ALA B N 1
ATOM 3694 C CA . ALA B 1 227 ? -1.869 -15.164 2.428 1 97.44 227 ALA B CA 1
ATOM 3695 C C . ALA B 1 227 ? -1.548 -15.195 3.92 1 97.44 227 ALA B C 1
ATOM 3697 O O . ALA B 1 227 ? -2.439 -15.383 4.75 1 97.44 227 ALA B O 1
ATOM 3698 N N . GLU B 1 228 ? -0.33 -14.992 4.309 1 96.38 228 GLU B N 1
ATOM 3699 C CA . GLU B 1 228 ? 0.107 -15.086 5.699 1 96.38 228 GLU B CA 1
ATOM 3700 C C . GLU B 1 228 ? -0.306 -13.852 6.496 1 96.38 228 GLU B C 1
ATOM 3702 O O . GLU B 1 228 ? -0.526 -13.93 7.707 1 96.38 228 GLU B O 1
ATOM 3707 N N . SER B 1 229 ? -0.268 -12.711 5.84 1 97.38 229 SER B N 1
ATOM 3708 C CA . SER B 1 229 ? -0.634 -11.445 6.465 1 97.38 229 SER B CA 1
ATOM 3709 C C . SER B 1 229 ? -0.889 -10.359 5.418 1 97.38 229 SER B C 1
ATOM 3711 O O . SER B 1 229 ? -0.622 -10.562 4.23 1 97.38 229 SER B O 1
ATOM 3713 N N . LEU B 1 230 ? -1.469 -9.336 5.844 1 98.06 230 LEU B N 1
ATOM 3714 C CA . LEU B 1 230 ? -1.639 -8.148 5.012 1 98.06 230 LEU B CA 1
ATOM 3715 C C . LEU B 1 230 ? -0.531 -7.133 5.277 1 98.06 230 LEU B C 1
ATOM 3717 O O . LEU B 1 230 ? 0.093 -7.152 6.344 1 98.06 230 LEU B O 1
ATOM 3721 N N . ASN B 1 231 ? -0.232 -6.344 4.281 1 97.44 231 ASN B N 1
ATOM 3722 C CA . ASN B 1 231 ? 0.613 -5.172 4.48 1 97.44 231 ASN B CA 1
ATOM 3723 C C . ASN B 1 231 ? 0.1 -4.301 5.625 1 97.44 231 ASN B C 1
ATOM 3725 O O . ASN B 1 231 ? -1.108 -4.125 5.781 1 97.44 231 ASN B O 1
ATOM 3729 N N . VAL B 1 232 ? 0.992 -3.74 6.395 1 98.44 232 VAL B N 1
ATOM 3730 C CA . VAL B 1 232 ? 0.619 -3.064 7.633 1 98.44 232 VAL B CA 1
ATOM 3731 C C . VAL B 1 232 ? -0.302 -1.887 7.324 1 98.44 232 VAL B C 1
ATOM 3733 O O . VAL B 1 232 ? -1.23 -1.601 8.086 1 98.44 232 VAL B O 1
ATOM 3736 N N . ALA B 1 233 ? -0.025 -1.111 6.238 1 98.62 233 ALA B N 1
ATOM 3737 C CA . ALA B 1 233 ? -0.903 0.001 5.883 1 98.62 233 ALA B CA 1
ATOM 3738 C C . ALA B 1 233 ? -2.291 -0.5 5.488 1 98.62 233 ALA B C 1
ATOM 3740 O O . ALA B 1 233 ? -3.303 0.077 5.895 1 98.62 233 ALA B O 1
ATOM 3741 N N . THR B 1 234 ? -2.301 -1.603 4.742 1 98.62 234 THR B N 1
ATOM 3742 C CA . THR B 1 234 ? -3.559 -2.229 4.352 1 98.62 234 THR B CA 1
ATOM 3743 C C . THR B 1 234 ? -4.344 -2.682 5.578 1 98.62 234 THR B C 1
ATOM 3745 O O . THR B 1 234 ? -5.543 -2.406 5.691 1 98.62 234 THR B O 1
ATOM 3748 N N . ALA B 1 235 ? -3.666 -3.35 6.477 1 98.75 235 ALA B N 1
ATOM 3749 C CA . ALA B 1 235 ? -4.301 -3.811 7.707 1 98.75 235 ALA B CA 1
ATOM 3750 C C . ALA B 1 235 ? -4.852 -2.637 8.516 1 98.75 235 ALA B C 1
ATOM 3752 O O . ALA B 1 235 ? -5.949 -2.719 9.07 1 98.75 235 ALA B O 1
ATOM 3753 N N . THR B 1 236 ? -4.074 -1.547 8.594 1 98.88 236 THR B N 1
ATOM 3754 C CA . THR B 1 236 ? -4.512 -0.355 9.312 1 98.88 236 THR B CA 1
ATOM 3755 C C . 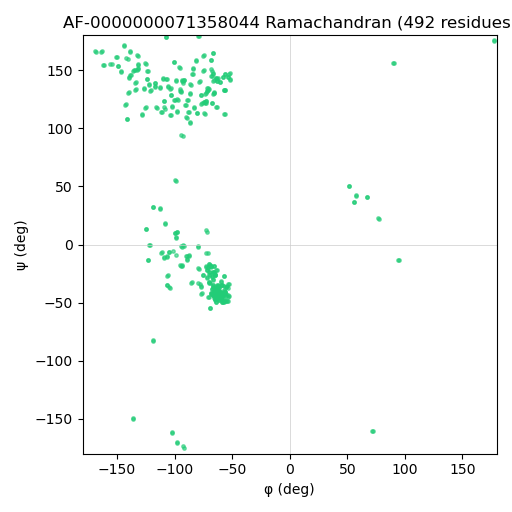THR B 1 236 ? -5.828 0.165 8.75 1 98.88 236 THR B C 1
ATOM 3757 O O . THR B 1 236 ? -6.75 0.489 9.5 1 98.88 236 THR B O 1
ATOM 3760 N N . ALA B 1 237 ? -5.934 0.177 7.422 1 98.88 237 ALA B N 1
ATOM 3761 C CA . ALA B 1 237 ? -7.141 0.685 6.777 1 98.88 237 ALA B CA 1
ATOM 3762 C C . ALA B 1 237 ? -8.352 -0.176 7.125 1 98.88 237 ALA B C 1
ATOM 3764 O O . ALA B 1 237 ? -9.422 0.348 7.445 1 98.88 237 ALA B O 1
ATOM 3765 N N . VAL B 1 238 ? -8.172 -1.473 7.07 1 98.5 238 VAL B N 1
ATOM 3766 C CA . VAL B 1 238 ? -9.273 -2.391 7.34 1 98.5 238 VAL B CA 1
ATOM 3767 C C . VAL B 1 238 ? -9.719 -2.256 8.789 1 98.5 238 VAL B C 1
ATOM 3769 O O . VAL B 1 238 ? -10.914 -2.211 9.078 1 98.5 238 VAL B O 1
ATOM 3772 N N . LEU B 1 239 ? -8.75 -2.166 9.703 1 98 239 LEU B N 1
ATOM 3773 C CA . LEU B 1 239 ? -9.078 -2.043 11.117 1 98 239 LEU B CA 1
ATOM 3774 C C . LEU B 1 239 ? -9.773 -0.714 11.406 1 98 239 LEU B C 1
ATOM 3776 O O . LEU B 1 239 ? -10.766 -0.669 12.125 1 98 239 LEU B O 1
ATOM 3780 N N . CYS B 1 240 ? -9.297 0.391 10.828 1 97.88 240 CYS B N 1
ATOM 3781 C CA . CYS B 1 240 ? -9.93 1.696 10.992 1 97.88 240 CYS B CA 1
ATOM 3782 C C . CYS B 1 240 ? -11.344 1.693 10.43 1 97.88 240 CYS B C 1
ATOM 3784 O O . CYS B 1 240 ? -12.25 2.268 11.031 1 97.88 240 CYS B O 1
ATOM 3786 N N . ASP B 1 241 ? -11.516 1.039 9.266 1 97.44 241 ASP B N 1
ATOM 3787 C CA . ASP B 1 241 ? -12.836 0.964 8.656 1 97.44 241 ASP B CA 1
ATOM 3788 C C . ASP B 1 241 ? -13.828 0.256 9.57 1 97.44 241 ASP B C 1
ATOM 3790 O O . ASP B 1 241 ? -14.969 0.707 9.734 1 97.44 241 ASP B O 1
ATOM 3794 N N . ASN B 1 242 ? -13.406 -0.825 10.148 1 95.56 242 ASN B N 1
ATOM 3795 C CA . ASN B 1 242 ? -14.266 -1.578 11.055 1 95.56 242 ASN B CA 1
ATOM 3796 C C . ASN B 1 242 ? -14.562 -0.791 12.328 1 95.56 242 ASN B C 1
ATOM 3798 O O . ASN B 1 242 ? -15.664 -0.868 12.867 1 95.56 242 ASN B O 1
ATOM 3802 N N . PHE B 1 243 ? -13.594 -0.02 12.789 1 93.69 243 PHE B N 1
ATOM 3803 C CA . PHE B 1 243 ? -13.812 0.845 13.938 1 93.69 243 PHE B CA 1
ATOM 3804 C C . PHE B 1 243 ? -14.898 1.871 13.641 1 93.69 243 PHE B C 1
ATOM 3806 O O . PHE B 1 243 ? -15.766 2.121 14.484 1 93.69 243 PHE B O 1
ATOM 3813 N N . ARG B 1 244 ? -14.82 2.439 12.406 1 93.38 244 ARG B N 1
ATOM 3814 C CA . ARG B 1 244 ? -15.773 3.484 12.031 1 93.38 244 ARG B CA 1
ATOM 3815 C C . ARG B 1 244 ? -17.141 2.895 11.711 1 93.38 244 ARG B C 1
ATOM 3817 O O . ARG B 1 244 ? -18.156 3.582 11.812 1 93.38 244 ARG B O 1
ATOM 3824 N N . ARG B 1 245 ? -17.219 1.688 11.305 1 87.69 245 ARG B N 1
ATOM 3825 C CA . ARG B 1 245 ? -18.5 1.044 10.992 1 87.69 245 ARG B CA 1
ATOM 3826 C C . ARG B 1 245 ? -19.344 0.864 12.25 1 87.69 245 ARG B C 1
ATOM 3828 O O . ARG B 1 245 ? -20.578 0.94 12.195 1 87.69 245 ARG B O 1
ATOM 3835 N N . ILE B 1 246 ? -18.766 0.567 13.375 1 66 246 ILE B N 1
ATOM 3836 C CA . ILE B 1 246 ? -19.453 0.292 14.617 1 66 246 ILE B CA 1
ATOM 3837 C C . ILE B 1 246 ? -20.047 1.585 15.18 1 66 246 ILE B C 1
ATOM 3839 O O . ILE B 1 246 ? -21.078 1.564 15.852 1 66 246 ILE B O 1
ATOM 3843 N N . LYS B 1 247 ? -19.453 2.766 14.906 1 58.88 247 LYS B N 1
ATOM 3844 C CA . LYS B 1 247 ? -19.891 4.031 15.484 1 58.88 247 LYS B CA 1
ATOM 3845 C C . LYS B 1 247 ? -21.219 4.484 14.875 1 58.88 247 LYS B C 1
ATOM 3847 O O . LYS B 1 247 ? -21.781 5.488 15.305 1 58.88 247 LYS B O 1
ATOM 3852 N N . LYS B 1 248 ? -21.938 3.586 14.062 1 46.38 248 LYS B N 1
ATOM 3853 C CA . LYS B 1 248 ? -23.312 3.988 13.75 1 46.38 248 LYS B CA 1
ATOM 3854 C C . LYS B 1 248 ? -24.297 3.357 14.719 1 46.38 248 LYS B C 1
ATOM 3856 O O . LYS B 1 248 ? -24.172 2.184 15.07 1 46.38 248 LYS B O 1
#

Radius of gyration: 23.89 Å; Cα contacts (8 Å, |Δi|>4): 1060; chains: 2; bounding box: 55×70×57 Å

Nearest PDB structures (foldseek):
  2i6d-assembly1_A  TM=8.655E-01  e=4.674E-28  Porphyromonas gingivalis W83
  7qiu-assembly1_B  TM=8.876E-01  e=1.627E-23  Bacillus subtilis
  5l0z-assembly1_B  TM=8.887E-01  e=3.013E-22  Sinorhizobium meliloti 1021
  5kzk-assembly1_B  TM=8.808E-01  e=1.464E-21  Sinorhizobium meliloti 1021
  1x7p-assembly1_A  TM=8.770E-01  e=1.757E-21  Streptomyces viridochromogenes

Solvent-accessible surface area (backbone atoms only — not comparable to full-atom values): 26202 Å² total; per-residue (Å²): 126,77,52,70,64,58,40,51,52,51,40,46,37,76,38,66,70,42,17,64,73,70,42,31,36,58,42,54,36,58,60,32,32,55,39,41,73,72,37,89,58,54,55,64,40,33,37,26,17,69,65,39,47,63,76,38,41,74,64,56,73,69,51,92,52,56,72,39,68,35,52,42,66,55,45,22,69,27,50,87,44,90,72,35,76,26,33,36,30,31,28,48,62,77,83,68,57,89,79,78,85,54,86,70,26,56,30,42,34,37,40,41,40,51,52,37,56,45,49,8,37,36,40,23,44,32,18,25,64,46,30,40,43,38,39,30,22,76,68,23,43,60,76,71,34,57,56,14,44,60,44,12,67,30,21,64,63,63,46,47,50,35,70,38,66,53,62,67,56,56,70,72,51,87,59,46,25,38,27,60,33,94,85,34,44,40,52,85,74,51,86,76,67,65,35,28,31,43,37,43,30,16,84,85,75,36,55,58,74,84,46,53,84,68,41,68,40,51,28,16,78,80,73,60,45,77,44,91,73,71,56,55,41,42,45,49,46,40,53,51,50,49,56,58,55,64,76,107,127,78,52,70,63,59,39,50,52,52,39,45,35,76,37,66,70,43,18,63,72,68,43,30,35,57,41,54,36,58,61,31,31,55,37,40,73,72,37,88,60,55,59,64,39,34,38,27,17,69,66,39,48,63,77,38,40,74,63,56,72,70,52,92,52,55,74,39,68,35,52,42,68,57,45,23,69,29,50,88,45,88,72,33,75,25,32,36,30,32,29,48,64,76,83,67,57,90,80,78,84,54,85,68,26,55,32,42,33,36,40,41,40,53,52,36,56,45,49,7,39,37,41,23,43,31,19,22,65,48,29,41,42,38,38,29,22,76,71,22,44,58,75,70,33,59,58,14,46,60,44,11,67,30,23,64,62,64,47,48,51,35,72,40,66,53,62,67,56,58,70,70,52,87,59,47,24,38,26,60,35,94,85,32,44,41,54,85,74,50,85,76,66,66,34,27,30,42,37,41,29,16,83,86,74,37,55,56,76,86,47,55,84,68,42,67,40,51,29,15,81,78,72,59,44,79,43,90,72,70,56,56,39,44,47,50,45,40,53,52,49,49,55,59,55,62,78,105

Secondary structure (DSSP, 8-state):
---HHHHHHHHHTTSHHHHHHHTEEEEESHHHHHHHHTSSS-EEEEEE-HHHHHHTHHHHHT--SEEEE--HHHHHHHSS-S--SSEEEEEEPPPP------TT-EEEEESS---HHHHHHHHHHHHHTT--EEEE-TTSPPTT-HHHHHHHTTGGGG-EEEE--HHHHHHT--S-EEEEEEEEEETTT----SSEEEEE-BTTTBS-GGGGGG-SEEEEPPP-SS-S---HHHHHHHHHHHHHHHT-/---HHHHHHHHHTTSHHHHHHHTEEEEESHHHHHHHHTSSS-EEEEEE-HHHHHHTHHHHHT--SEEEE--HHHHHHHSS-S--SSEEEEEEPPPP------TT-EEEEESS---HHHHHHHHHHHHHTT--EEEE-TTSPPTT-HHHHHHHTTGGGG-EEEE--HHHHHHT--S-EEEEEEEEEETTT----SSEEEEE-BTTTBS-GGGGGG-SEEEEPPP-SS-S---HHHHHHHHHHHHHHHT-

pLDDT: mean 96.03, std 5.52, range [44.53, 98.94]

Organism: NCBI:txid346377

Sequence (496 aa):
MISKNTLKFIKSLQQKKFRKLERAFFVEGSKNVTEILKSDFKVTHLLATEKYISEHHGLMSQLDVEILEASPKELAAAGTFLTNDAALAVAELKEERPFEVGTEELVLALDDIRDPGNMGTIIRIADWYGISKMVFSSQSADFYNPKVLNASMGSFSRVQFFYAPLEEYLKTQSAPIFGAYLDGESVHTASFEPTGILLMGNESQGISAELEPLVTKKVTIPSFGGAESLNVATATAVLCDNFRRIKKMISKNTLKFIKSLQQKKFRKLERAFFVEGSKNVTEILKSDFKVTHLLATEKYISEHHGLMSQLDVEILEASPKELAAAGTFLTNDAALAVAELKEERPFEVGTEELVLALDDIRDPGNMGTIIRIADWYGISKMVFSSQSADFYNPKVLNASMGSFSRVQFFYAPLEEYLKTQSAPIFGAYLDGESVHTASFEPTGILLMGNESQGISAELEPLVTKKVTIPSFGGAESLNVATATAVLCDNFRRIKK

InterPro domains:
  IPR001537 tRNA/rRNA m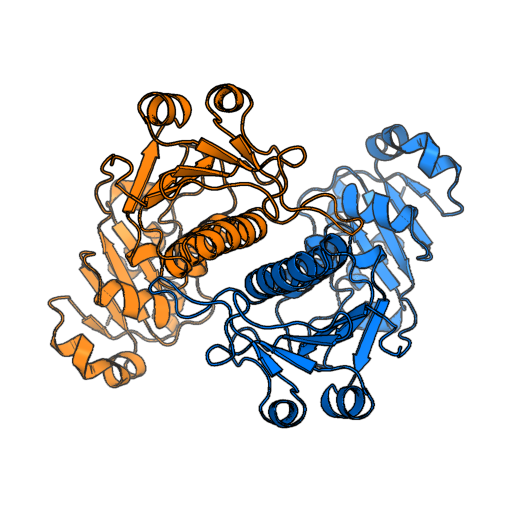ethyltransferase, SpoU type [PF00588] (106-240)
  IPR029026 tRNA (guanine-N1-)-methyltransferase, N-terminal [G3DSA:3.40.1280.10] (100-248)
  IPR029028 Alpha/beta knot methyltransferases [SSF75217] (101-245)
  IPR029064 Ribosomal protein eL30-like superfamily [G3DSA:3.30.1330.30] (1-95)
  IPR029064 Ribosomal protein eL30-like superfamily [SSF55315] (4-93)
  IPR051259 Ribosomal RNA Methyltransferase [PTHR43191] (8-245)
  IPR053888 MRM3-like, substrate binding domain [PF22435] (5-77)